Protein AF-A0A2E3DMV4-F1 (afdb_monomer_lite)

Foldseek 3Di:
DDDDPPPDDDPDDDDPDPDDDDPPDDDLDPDDDDDDPPPDDSDPPPDCVQFDDVVQHDTDPVSHPPRPFDAFDQDDPPDAAPFLCVLQSPFPDDPVCLVVQWDFFPCPPPPQVFLADPDPPVCPPDDDPDPVPQASDRTRRGHRCNYWDPPTPNNVLVRLVDDGDAPDPPQKDAADLVVVVPDDDPDSQDPPRRIDGPNDHPQAAQLQPDPDQVVVCVLLVPFDFARPQQSQVLQQLDQDRPDDCPDDDPLQHDSGLAAQDRAPCQCVDPDPSSRDIRSSNHQQHDRSVGSDTRGAGCPVDSNQHCRSYVCSRCVSVRSNSSHYDNDAQKDKDKDKDWDWDWDAADQDPVRNVRIDTHGTPCPVVVPGDIKMKIWIFHPVPDADDDVPDGDPRVVRTPDIDTDD

Structure (mmCIF, N/CA/C/O backbone):
data_AF-A0A2E3DMV4-F1
#
_entry.id   AF-A0A2E3DMV4-F1
#
loop_
_atom_site.group_PDB
_atom_site.id
_atom_site.type_symbol
_atom_site.label_atom_id
_atom_site.label_alt_id
_atom_site.label_comp_id
_atom_site.label_asym_id
_atom_site.label_entity_id
_atom_site.label_seq_id
_atom_site.pdbx_PDB_ins_code
_atom_site.Cartn_x
_atom_site.Cartn_y
_atom_site.Cartn_z
_atom_site.occupancy
_atom_site.B_iso_or_equiv
_atom_site.auth_seq_id
_atom_site.auth_comp_id
_atom_site.auth_asym_id
_atom_site.auth_atom_id
_atom_site.pdbx_PDB_model_num
ATOM 1 N N . GLY A 1 1 ? -29.858 -6.382 -39.417 1.00 34.19 1 GLY A N 1
ATOM 2 C CA . GLY A 1 1 ? -29.932 -5.339 -40.449 1.00 34.19 1 GLY A CA 1
ATOM 3 C C . GLY A 1 1 ? -28.599 -4.639 -40.463 1.00 34.19 1 GLY A C 1
ATOM 4 O O . GLY A 1 1 ? -28.095 -4.362 -39.386 1.00 34.19 1 GLY A O 1
ATOM 5 N N . ASP A 1 2 ? -27.919 -4.447 -41.580 1.00 28.20 2 ASP A N 1
ATOM 6 C CA . ASP A 1 2 ? -28.331 -4.548 -42.983 1.00 28.20 2 ASP A CA 1
ATOM 7 C C . ASP A 1 2 ? -27.118 -5.041 -43.787 1.00 28.20 2 ASP A C 1
ATOM 9 O O . ASP A 1 2 ? -25.994 -4.615 -43.549 1.00 28.20 2 ASP A O 1
ATOM 13 N N . ALA A 1 3 ? -27.278 -6.158 -44.493 1.00 31.12 3 ALA A N 1
ATOM 14 C CA . ALA A 1 3 ? -27.494 -6.223 -45.939 1.00 31.12 3 ALA A CA 1
ATOM 15 C C . ALA A 1 3 ? -26.168 -6.218 -46.716 1.00 31.12 3 ALA A C 1
ATOM 17 O O . ALA A 1 3 ? -25.632 -5.176 -47.087 1.00 31.12 3 ALA A O 1
ATOM 18 N N . ASP A 1 4 ? -25.693 -7.434 -47.004 1.00 41.62 4 ASP A N 1
ATOM 19 C CA . ASP A 1 4 ? -24.880 -7.725 -48.182 1.00 41.62 4 ASP A CA 1
ATOM 20 C C . ASP A 1 4 ? -25.643 -7.242 -49.421 1.00 41.62 4 ASP A C 1
ATOM 22 O O . ASP A 1 4 ? -26.472 -7.948 -49.997 1.00 41.62 4 ASP A O 1
ATOM 26 N N . VAL A 1 5 ? -25.383 -6.002 -49.828 1.00 32.44 5 VAL A N 1
ATOM 27 C CA . VAL A 1 5 ? -25.765 -5.533 -51.154 1.00 32.44 5 VAL A CA 1
ATOM 28 C C . VAL A 1 5 ? -24.620 -5.900 -52.084 1.00 32.44 5 VAL A C 1
ATOM 30 O O . VAL A 1 5 ? -23.635 -5.174 -52.228 1.00 32.44 5 VAL A O 1
ATOM 33 N N . ALA A 1 6 ? -24.766 -7.054 -52.730 1.00 40.59 6 ALA A N 1
ATOM 34 C CA . ALA A 1 6 ? -24.030 -7.389 -53.936 1.00 40.59 6 ALA A CA 1
ATOM 35 C C . ALA A 1 6 ? -24.421 -6.396 -55.047 1.00 40.59 6 ALA A C 1
ATOM 37 O O . ALA A 1 6 ? -25.278 -6.666 -55.885 1.00 40.59 6 ALA A O 1
ATOM 38 N N . ALA A 1 7 ? -23.804 -5.213 -55.044 1.00 33.44 7 ALA A N 1
ATOM 39 C CA . ALA A 1 7 ? -23.835 -4.318 -56.188 1.00 33.44 7 ALA A CA 1
ATOM 40 C C . ALA A 1 7 ? -22.906 -4.896 -57.261 1.00 33.44 7 ALA A C 1
ATOM 42 O O . ALA A 1 7 ? -21.675 -4.852 -57.152 1.00 33.44 7 ALA A O 1
ATOM 43 N N . ALA A 1 8 ? -23.557 -5.491 -58.261 1.00 33.12 8 ALA A N 1
ATOM 44 C CA . ALA A 1 8 ? -22.996 -5.965 -59.510 1.00 33.12 8 ALA A CA 1
ATOM 45 C C . ALA A 1 8 ? -21.959 -4.991 -60.083 1.00 33.12 8 ALA A C 1
ATOM 47 O O . ALA A 1 8 ? -22.110 -3.768 -60.037 1.00 33.12 8 ALA A O 1
ATOM 48 N N . GLY A 1 9 ? -20.890 -5.569 -60.626 1.00 42.00 9 GLY A N 1
ATOM 49 C CA . GLY A 1 9 ? -19.813 -4.831 -61.251 1.00 42.00 9 GLY A CA 1
ATOM 50 C C . GLY A 1 9 ? -20.297 -3.982 -62.423 1.00 42.00 9 GLY A C 1
ATOM 51 O O . GLY A 1 9 ? -20.930 -4.472 -63.353 1.00 42.00 9 GLY A O 1
ATOM 52 N N . MET A 1 10 ? -19.870 -2.726 -62.420 1.00 31.77 10 MET A N 1
ATOM 53 C CA . MET A 1 10 ? -19.318 -2.135 -63.628 1.00 31.77 10 MET A CA 1
ATOM 54 C C . MET A 1 10 ? -17.807 -2.044 -63.428 1.00 31.77 10 MET A C 1
ATOM 56 O O . MET A 1 10 ? -17.332 -1.420 -62.477 1.00 31.77 10 MET A O 1
ATOM 60 N N . MET A 1 11 ? -17.058 -2.735 -64.290 1.00 36.84 11 MET A N 1
ATOM 61 C CA . MET A 1 11 ? -15.605 -2.615 -64.377 1.00 36.84 11 MET A CA 1
ATOM 62 C C . MET A 1 11 ? -15.237 -1.135 -64.536 1.00 36.84 11 MET A C 1
ATOM 64 O O . MET A 1 11 ? -15.671 -0.496 -65.491 1.00 36.84 11 MET A O 1
ATOM 68 N N . GLY A 1 12 ? -14.443 -0.601 -63.604 1.00 41.97 12 GLY A N 1
ATOM 69 C CA . GLY A 1 12 ? -13.756 0.684 -63.780 1.00 41.97 12 GLY A CA 1
ATOM 70 C C . GLY A 1 12 ? -14.087 1.811 -62.798 1.00 41.97 12 GLY A C 1
ATOM 71 O O . GLY A 1 12 ? -13.491 2.875 -62.919 1.00 41.97 12 GLY A O 1
ATOM 72 N N . GLN A 1 13 ? -14.974 1.633 -61.814 1.00 36.81 13 GLN A N 1
ATOM 73 C CA . GLN A 1 13 ? -15.199 2.665 -60.785 1.00 36.81 13 GLN A CA 1
ATOM 74 C C . GLN A 1 13 ? -14.358 2.377 -59.522 1.00 36.81 13 GLN A C 1
ATOM 76 O O . GLN A 1 13 ? -14.577 1.343 -58.881 1.00 36.81 13 GLN A O 1
ATOM 81 N N . PRO A 1 14 ? -13.413 3.257 -59.125 1.00 39.94 14 PRO A N 1
ATOM 82 C CA . PRO A 1 14 ? -12.642 3.070 -57.900 1.00 39.94 14 PRO A CA 1
ATOM 83 C C . PRO A 1 14 ? -13.554 3.237 -56.680 1.00 39.94 14 PRO A C 1
ATOM 85 O O . PRO A 1 14 ? -14.155 4.290 -56.454 1.00 39.94 14 PRO A O 1
ATOM 88 N N . ARG A 1 15 ? -13.668 2.177 -55.874 1.00 43.91 15 ARG A N 1
ATOM 89 C CA . ARG A 1 15 ? -14.410 2.204 -54.609 1.00 43.91 15 ARG A CA 1
ATOM 90 C C . ARG A 1 15 ? -13.693 3.140 -53.631 1.00 43.91 15 ARG A C 1
ATOM 92 O O . ARG A 1 15 ? -12.579 2.858 -53.207 1.00 43.91 15 ARG A O 1
ATOM 99 N N . ARG A 1 16 ? -14.342 4.241 -53.237 1.00 40.78 16 ARG A N 1
ATOM 100 C CA . ARG A 1 16 ? -13.859 5.174 -52.201 1.00 40.78 16 ARG A CA 1
ATOM 101 C C . ARG A 1 16 ? -14.124 4.629 -50.799 1.00 40.78 16 ARG A C 1
ATOM 103 O O . ARG A 1 16 ? -14.896 5.210 -50.043 1.00 40.78 16 ARG A O 1
ATOM 110 N N . ASN A 1 17 ? -13.516 3.497 -50.461 1.00 45.72 17 ASN A N 1
ATOM 111 C CA . ASN A 1 17 ? -13.558 2.992 -49.096 1.00 45.72 17 ASN A CA 1
ATOM 112 C C . ASN A 1 17 ? -12.196 3.237 -48.437 1.00 45.72 17 ASN A C 1
ATOM 114 O O . ASN A 1 17 ? -11.230 2.549 -48.739 1.00 45.72 17 ASN A O 1
ATOM 118 N N . LEU A 1 18 ? -12.123 4.238 -47.554 1.00 44.00 18 LEU A N 1
ATOM 119 C CA . LEU A 1 18 ? -10.895 4.660 -46.854 1.00 44.00 18 LEU A CA 1
ATOM 120 C C . LEU A 1 18 ? -10.382 3.632 -45.823 1.00 44.00 18 LEU A C 1
ATOM 122 O O . LEU A 1 18 ? -9.364 3.869 -45.182 1.00 44.00 18 LEU A O 1
ATOM 126 N N . TRP A 1 19 ? -11.080 2.504 -45.660 1.00 38.66 19 TRP A N 1
ATOM 127 C CA . TRP A 1 19 ? -10.848 1.519 -44.599 1.00 38.66 19 TRP A CA 1
ATOM 128 C C . TRP A 1 19 ? -10.728 0.079 -45.112 1.00 38.66 19 TRP A C 1
ATOM 130 O O . TRP A 1 19 ? -11.117 -0.860 -44.419 1.00 38.66 19 TRP A O 1
ATOM 140 N N . GLN A 1 20 ? -10.207 -0.131 -46.324 1.00 43.62 20 GLN A N 1
ATOM 141 C CA . GLN A 1 20 ? -9.773 -1.472 -46.720 1.00 43.62 20 GLN A CA 1
ATOM 142 C C . GLN A 1 20 ? -8.332 -1.714 -46.262 1.00 43.62 20 GLN A C 1
ATOM 144 O O . GLN A 1 20 ? -7.422 -0.976 -46.620 1.00 43.62 20 GLN A O 1
ATOM 149 N N . SER A 1 21 ? -8.142 -2.772 -45.471 1.00 42.78 21 SER A N 1
ATOM 150 C CA . SER A 1 21 ? -6.834 -3.400 -45.284 1.00 42.78 21 SER A CA 1
ATOM 151 C C . SER A 1 21 ? -6.368 -3.906 -46.643 1.00 42.78 21 SER A C 1
ATOM 153 O O . SER A 1 21 ? -7.022 -4.778 -47.218 1.00 42.78 21 SER A O 1
ATOM 155 N N . GLU A 1 22 ? -5.261 -3.378 -47.157 1.00 49.75 22 GLU A N 1
ATOM 156 C CA . GLU A 1 22 ? -4.651 -3.925 -48.367 1.00 49.75 22 GLU A CA 1
ATOM 157 C C . GLU A 1 22 ? -4.266 -5.403 -48.155 1.00 49.75 22 GLU A C 1
ATOM 159 O O . GLU A 1 22 ? -3.956 -5.812 -47.027 1.00 49.75 22 GLU A O 1
ATOM 164 N N . PRO A 1 23 ? -4.332 -6.238 -49.208 1.00 43.44 23 PRO A N 1
ATOM 165 C CA . PRO A 1 23 ? -3.899 -7.622 -49.120 1.00 43.44 23 PRO A CA 1
ATOM 166 C C . PRO A 1 23 ? -2.400 -7.691 -48.818 1.00 43.44 23 PRO A C 1
ATOM 168 O O . PRO A 1 23 ? -1.600 -6.937 -49.361 1.00 43.44 23 PRO A O 1
ATOM 171 N N . VAL A 1 24 ? -2.039 -8.639 -47.952 1.00 43.81 24 VAL A N 1
ATOM 172 C CA . VAL A 1 24 ? -0.715 -8.760 -47.319 1.00 43.81 24 VAL A CA 1
ATOM 173 C C . VAL A 1 24 ? 0.444 -8.857 -48.318 1.00 43.81 24 VAL A C 1
ATOM 175 O O . VAL A 1 24 ? 1.546 -8.463 -47.963 1.00 43.81 24 VAL A O 1
ATOM 178 N N . ASN A 1 25 ? 0.214 -9.320 -49.551 1.00 41.59 25 ASN A N 1
ATOM 179 C CA . ASN A 1 25 ? 1.241 -9.404 -50.587 1.00 41.59 25 ASN A CA 1
ATOM 180 C C . ASN A 1 25 ? 0.632 -9.124 -51.967 1.00 41.59 25 ASN A C 1
ATOM 182 O O . ASN A 1 25 ? -0.069 -9.970 -52.523 1.00 41.59 25 ASN A O 1
ATOM 186 N N . ALA A 1 26 ? 0.926 -7.958 -52.531 1.00 45.16 26 ALA A N 1
ATOM 187 C CA . ALA A 1 26 ? 0.915 -7.767 -53.973 1.00 45.16 26 ALA A CA 1
ATOM 188 C C . ALA A 1 26 ? 2.372 -7.566 -54.398 1.00 45.16 26 ALA A C 1
ATOM 190 O O . ALA A 1 26 ? 2.998 -6.580 -54.009 1.00 45.16 26 ALA A O 1
ATOM 191 N N . ASP A 1 27 ? 2.920 -8.522 -55.147 1.00 42.38 27 ASP A N 1
ATOM 192 C CA . ASP A 1 27 ? 4.257 -8.407 -55.725 1.00 42.38 27 ASP A CA 1
ATOM 193 C C . ASP A 1 27 ? 4.234 -7.304 -56.788 1.00 42.38 27 ASP A C 1
ATOM 195 O O . ASP A 1 27 ? 3.810 -7.518 -57.924 1.00 42.38 27 ASP A O 1
ATOM 199 N N . VAL A 1 28 ? 4.652 -6.096 -56.408 1.00 49.78 28 VAL A N 1
ATOM 200 C CA . VAL A 1 28 ? 4.895 -5.006 -57.355 1.00 49.78 28 VAL A CA 1
ATOM 201 C C . VAL A 1 28 ? 6.345 -5.135 -57.831 1.00 49.78 28 VAL A C 1
ATOM 203 O O . VAL A 1 28 ? 7.251 -5.036 -57.001 1.00 49.78 28 VAL A O 1
ATOM 206 N N . PRO A 1 29 ? 6.598 -5.377 -59.131 1.00 43.91 29 PRO A N 1
ATOM 207 C CA . PRO A 1 29 ? 7.956 -5.466 -59.653 1.00 43.91 29 PRO A CA 1
ATOM 208 C C . PRO A 1 29 ? 8.696 -4.137 -59.475 1.00 43.91 29 PRO A C 1
ATOM 210 O O . PRO A 1 29 ? 8.163 -3.078 -59.814 1.00 43.91 29 PRO A O 1
ATOM 213 N N . ASP A 1 30 ? 9.935 -4.191 -58.983 1.00 44.78 30 ASP A N 1
ATOM 214 C CA . ASP A 1 30 ? 10.791 -3.010 -58.880 1.00 44.78 30 ASP A CA 1
ATOM 215 C C . ASP A 1 30 ? 11.141 -2.481 -60.284 1.00 44.78 30 ASP A C 1
ATOM 217 O O . ASP A 1 30 ? 11.844 -3.128 -61.059 1.00 44.78 30 ASP A O 1
ATOM 221 N N . GLY A 1 31 ? 10.678 -1.262 -60.574 1.00 51.59 31 GLY A N 1
ATOM 222 C CA . GLY A 1 31 ? 11.275 -0.363 -61.561 1.00 51.59 31 GLY A CA 1
ATOM 223 C C . GLY A 1 31 ? 10.894 -0.570 -63.029 1.00 51.59 31 GLY A C 1
ATOM 224 O O . GLY A 1 31 ? 11.696 -1.079 -63.802 1.00 51.59 31 GLY A O 1
ATOM 225 N N . VAL A 1 32 ? 9.759 -0.004 -63.458 1.00 44.00 32 VAL A N 1
ATOM 226 C CA . VAL A 1 32 ? 9.581 0.551 -64.819 1.00 44.00 32 VAL A CA 1
ATOM 227 C C . VAL A 1 32 ? 8.670 1.790 -64.726 1.00 44.00 32 VAL A C 1
ATOM 229 O O . VAL A 1 32 ? 7.632 1.713 -64.068 1.00 44.00 32 VAL A O 1
ATOM 232 N N . PRO A 1 33 ? 9.011 2.940 -65.348 1.00 47.72 33 PRO A N 1
ATOM 233 C CA . PRO A 1 33 ? 8.199 4.153 -65.259 1.00 47.72 33 PRO A CA 1
ATOM 234 C C . PRO A 1 33 ? 6.905 4.010 -66.076 1.00 47.72 33 PRO A C 1
ATOM 236 O O . PRO A 1 33 ? 6.910 4.132 -67.300 1.00 47.72 33 PRO A O 1
ATOM 239 N N . GLY A 1 34 ? 5.788 3.759 -65.392 1.00 46.44 34 GLY A N 1
AT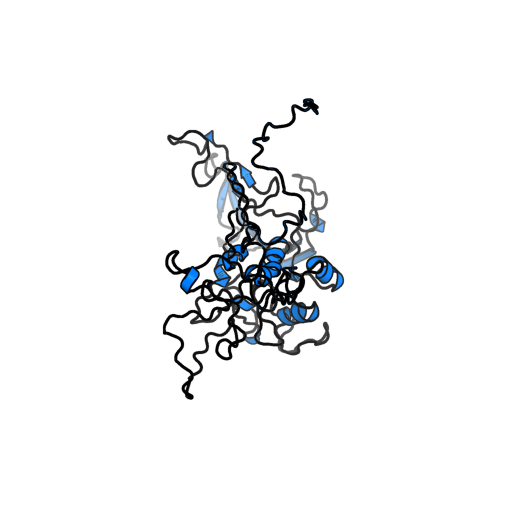OM 240 C CA . GLY A 1 34 ? 4.444 3.748 -65.974 1.00 46.44 34 GLY A CA 1
ATOM 241 C C . GLY A 1 34 ? 3.699 5.047 -65.678 1.00 46.44 34 GLY A C 1
ATOM 242 O O . GLY A 1 34 ? 3.227 5.244 -64.563 1.00 46.44 34 GLY A O 1
ATOM 243 N N . ASN A 1 35 ? 3.626 5.939 -66.666 1.00 59.66 35 ASN A N 1
ATOM 244 C CA . ASN A 1 35 ? 2.755 7.120 -66.685 1.00 59.66 35 ASN A CA 1
ATOM 245 C C . ASN A 1 35 ? 1.351 6.761 -66.189 1.00 59.66 35 ASN A C 1
ATOM 247 O O . ASN A 1 35 ? 0.755 5.933 -66.856 1.00 59.66 35 ASN A O 1
ATOM 251 N N . ASP A 1 36 ? 0.830 7.375 -65.116 1.00 49.25 36 ASP A N 1
ATOM 252 C CA . ASP A 1 36 ? -0.617 7.366 -64.873 1.00 49.25 36 ASP A CA 1
ATOM 253 C C . ASP A 1 36 ? -1.115 8.463 -63.920 1.00 49.25 36 ASP A C 1
ATOM 255 O O . ASP A 1 36 ? -0.695 8.598 -62.768 1.00 49.25 36 ASP A O 1
ATOM 259 N N . ASN A 1 37 ? -2.128 9.178 -64.409 1.00 50.59 37 ASN A N 1
ATOM 260 C CA . ASN A 1 37 ? -2.968 10.188 -63.758 1.00 50.59 37 ASN A CA 1
ATOM 261 C C . ASN A 1 37 ? -3.814 9.652 -62.573 1.00 50.59 37 ASN A C 1
ATOM 263 O O . ASN A 1 37 ? -4.860 10.214 -62.258 1.00 50.59 37 ASN A O 1
ATOM 267 N N . ASN A 1 38 ? -3.390 8.571 -61.911 1.00 52.75 38 ASN A N 1
ATOM 268 C CA . ASN A 1 38 ? -4.207 7.820 -60.951 1.00 52.75 38 ASN A CA 1
ATOM 269 C C . ASN A 1 38 ? -3.762 7.945 -59.484 1.00 52.75 38 ASN A C 1
ATOM 271 O O . ASN A 1 38 ? -4.332 7.273 -58.631 1.00 52.75 38 ASN A O 1
ATOM 275 N N . HIS A 1 39 ? -2.795 8.812 -59.153 1.00 55.06 39 HIS A N 1
ATOM 276 C CA . HIS A 1 39 ? -2.313 9.018 -57.771 1.00 55.06 39 HIS A CA 1
ATOM 277 C C . HIS A 1 39 ? -1.856 7.730 -57.048 1.00 55.06 39 HIS A C 1
ATOM 279 O O . HIS A 1 39 ? -1.874 7.665 -55.820 1.00 55.06 39 HIS A O 1
ATOM 285 N N . ILE A 1 40 ? -1.436 6.704 -57.791 1.00 52.78 40 ILE A N 1
ATOM 286 C CA . ILE A 1 40 ? -0.880 5.472 -57.224 1.00 52.78 40 ILE A CA 1
ATOM 287 C C . ILE A 1 40 ? 0.637 5.643 -57.152 1.00 52.78 40 ILE A C 1
ATOM 289 O O . ILE A 1 40 ? 1.284 5.947 -58.155 1.00 52.78 40 ILE A O 1
ATOM 293 N N . PHE A 1 41 ? 1.210 5.484 -55.958 1.00 48.06 41 PHE A N 1
ATOM 294 C CA . PHE A 1 41 ? 2.657 5.571 -55.779 1.00 48.06 41 PHE A CA 1
ATOM 295 C C . PHE A 1 41 ? 3.339 4.390 -56.484 1.00 48.06 41 PHE A C 1
ATOM 297 O O . PHE A 1 41 ? 3.031 3.234 -56.217 1.00 48.06 41 PHE A O 1
ATOM 304 N N . GLN A 1 42 ? 4.291 4.688 -57.371 1.00 47.09 42 GLN A N 1
ATOM 305 C CA . GLN A 1 42 ? 5.051 3.704 -58.162 1.00 47.09 42 GLN A CA 1
ATOM 306 C C . GLN A 1 42 ? 6.106 2.921 -57.355 1.00 47.09 42 GLN A C 1
ATOM 308 O O . GLN A 1 42 ? 6.922 2.203 -57.925 1.00 47.09 42 GLN A O 1
ATOM 313 N N . TYR A 1 43 ? 6.133 3.081 -56.034 1.00 48.59 43 TYR A N 1
ATOM 314 C CA . TYR A 1 43 ? 7.028 2.372 -55.130 1.00 48.59 43 TYR A CA 1
ATOM 315 C C . TYR A 1 43 ? 6.251 1.949 -53.887 1.00 48.59 43 TYR A C 1
ATOM 317 O O . TYR A 1 43 ? 5.337 2.649 -53.445 1.00 48.59 43 TYR A O 1
ATOM 325 N N . SER A 1 44 ? 6.633 0.815 -53.296 1.00 51.47 44 SER A N 1
ATOM 326 C CA . SER A 1 44 ? 6.065 0.394 -52.016 1.00 51.47 44 SER A CA 1
ATOM 327 C C . SER A 1 44 ? 6.395 1.441 -50.950 1.00 51.47 44 SER A C 1
ATOM 329 O O . SER A 1 44 ? 7.565 1.692 -50.639 1.00 51.47 44 SER A O 1
ATOM 331 N N . LEU A 1 45 ? 5.360 2.075 -50.394 1.00 48.78 45 LEU A N 1
ATOM 332 C CA . LEU A 1 45 ? 5.499 2.983 -49.263 1.00 48.78 45 LEU A CA 1
ATOM 333 C C . LEU A 1 45 ? 5.930 2.177 -48.035 1.00 48.78 45 LEU A C 1
ATOM 335 O O . LEU A 1 45 ? 5.120 1.594 -47.318 1.00 48.78 45 LEU A O 1
ATOM 339 N N . ARG A 1 46 ? 7.238 2.157 -47.775 1.00 45.53 46 ARG A N 1
ATOM 340 C CA . ARG A 1 46 ? 7.797 1.568 -46.558 1.00 45.53 46 ARG A CA 1
ATOM 341 C C . ARG A 1 46 ? 7.552 2.524 -45.395 1.00 45.53 46 ARG A C 1
ATOM 343 O O . ARG A 1 46 ? 8.286 3.487 -45.193 1.00 45.53 46 ARG A O 1
ATOM 350 N N . THR A 1 47 ? 6.488 2.276 -44.645 1.00 48.91 47 THR A N 1
ATOM 351 C CA . THR A 1 47 ? 6.173 3.016 -43.418 1.00 48.91 47 THR A CA 1
ATOM 352 C C . THR A 1 47 ? 7.050 2.520 -42.266 1.00 48.91 47 THR A C 1
ATOM 354 O O . THR A 1 47 ? 7.189 1.320 -42.037 1.00 48.91 47 THR A O 1
ATOM 357 N N . THR A 1 48 ? 7.638 3.441 -41.503 1.00 48.62 48 THR A N 1
ATOM 358 C CA . THR A 1 48 ? 8.500 3.122 -40.350 1.00 48.62 48 THR A CA 1
ATOM 359 C C . THR A 1 48 ? 7.750 2.462 -39.191 1.00 48.62 48 THR A C 1
ATOM 361 O O . THR A 1 48 ? 8.390 1.928 -38.290 1.00 48.62 48 THR A O 1
ATOM 364 N N . LEU A 1 49 ? 6.412 2.430 -39.222 1.00 50.00 49 LEU A N 1
ATOM 365 C CA . LEU A 1 49 ? 5.592 1.733 -38.221 1.00 50.00 49 LEU A CA 1
ATOM 366 C C . LEU A 1 49 ? 5.762 0.206 -38.270 1.00 50.00 49 LEU A C 1
ATOM 368 O O . LEU A 1 49 ? 5.346 -0.476 -37.338 1.00 50.00 49 LEU A O 1
ATOM 372 N N . GLY A 1 50 ? 6.396 -0.321 -39.324 1.00 46.03 50 GLY A N 1
ATOM 373 C CA . GLY A 1 50 ? 6.704 -1.741 -39.485 1.00 46.03 50 GLY A CA 1
ATOM 374 C C . GLY A 1 50 ? 8.159 -2.040 -39.844 1.00 46.03 50 GLY A C 1
ATOM 375 O O . GLY A 1 50 ? 8.437 -3.161 -40.235 1.00 46.03 50 GLY A O 1
ATOM 376 N N . TYR A 1 51 ? 9.095 -1.088 -39.746 1.00 49.69 51 TYR A N 1
ATOM 377 C CA . TYR A 1 51 ? 10.512 -1.332 -40.049 1.00 49.69 51 TYR A CA 1
ATOM 378 C C . TYR A 1 51 ? 11.419 -0.630 -39.041 1.00 49.69 51 TYR A C 1
ATOM 380 O O . TYR A 1 51 ? 11.266 0.559 -38.762 1.00 49.69 51 TYR A O 1
ATOM 388 N N . LEU A 1 52 ? 12.421 -1.350 -38.532 1.00 51.50 52 LEU A N 1
ATOM 389 C CA . LEU A 1 52 ? 13.502 -0.728 -37.775 1.00 51.50 52 LEU A CA 1
ATOM 390 C C . LEU A 1 52 ? 14.363 0.092 -38.734 1.00 51.50 52 LEU A C 1
ATOM 392 O O . LEU A 1 52 ? 14.970 -0.440 -39.661 1.00 51.50 52 LEU A O 1
ATOM 396 N N . ASN A 1 53 ? 14.438 1.397 -38.490 1.00 52.38 53 ASN A N 1
ATOM 397 C CA . ASN A 1 53 ? 15.508 2.222 -39.038 1.00 52.38 53 ASN A CA 1
ATOM 398 C C . ASN A 1 53 ? 16.861 1.642 -38.554 1.00 52.38 53 ASN A C 1
ATOM 400 O O . ASN A 1 53 ? 16.964 1.218 -37.405 1.00 52.38 53 ASN A O 1
ATOM 404 N N . ARG A 1 54 ? 17.897 1.666 -39.407 1.00 50.47 54 ARG A N 1
ATOM 405 C CA . ARG A 1 54 ? 19.295 1.293 -39.099 1.00 50.47 54 ARG A CA 1
ATOM 406 C C . ARG A 1 54 ? 19.821 1.859 -37.765 1.00 50.47 54 ARG A C 1
ATOM 408 O O . ARG A 1 54 ? 20.671 1.242 -37.137 1.00 50.47 54 ARG A O 1
ATOM 415 N N . THR A 1 55 ? 19.315 3.010 -37.322 1.00 52.12 55 THR A N 1
ATOM 416 C CA . THR A 1 55 ? 19.595 3.640 -36.020 1.00 52.12 55 THR A CA 1
ATOM 417 C C . THR A 1 55 ? 19.033 2.855 -34.825 1.00 52.12 55 THR A C 1
ATOM 419 O O . THR A 1 55 ? 19.609 2.910 -33.745 1.00 52.12 55 THR A O 1
ATOM 422 N N . TYR A 1 56 ? 17.927 2.127 -34.996 1.00 50.28 56 TYR A N 1
ATOM 423 C CA . TYR A 1 56 ? 17.229 1.371 -33.946 1.00 50.28 56 TYR A CA 1
ATOM 424 C C . TYR A 1 56 ? 17.478 -0.147 -34.003 1.00 50.28 56 TYR A C 1
ATOM 426 O O . TYR A 1 56 ? 17.029 -0.869 -33.115 1.00 50.28 56 TYR A O 1
ATOM 434 N N . GLY A 1 57 ? 18.190 -0.638 -35.020 1.00 57.16 57 GLY A N 1
ATOM 435 C CA . GLY A 1 57 ? 18.591 -2.037 -35.153 1.00 57.16 57 GLY A CA 1
ATOM 436 C C . GLY A 1 57 ? 18.989 -2.389 -36.584 1.00 57.16 57 GLY A C 1
ATOM 437 O O . GLY A 1 57 ? 18.703 -1.645 -37.522 1.00 57.16 57 GLY A O 1
ATOM 438 N N . LEU A 1 58 ? 19.650 -3.534 -36.763 1.00 56.25 58 LEU A N 1
ATOM 439 C CA . LEU A 1 58 ? 19.879 -4.078 -38.099 1.00 56.25 58 LEU A CA 1
ATOM 440 C C . LEU A 1 58 ? 18.558 -4.675 -38.615 1.00 56.25 58 LEU A C 1
ATOM 442 O O . LEU A 1 58 ? 17.995 -5.546 -37.949 1.00 56.25 58 LEU A O 1
ATOM 446 N N . PRO A 1 59 ? 18.037 -4.234 -39.773 1.00 54.59 59 PRO A N 1
ATOM 447 C CA . PRO A 1 59 ? 16.888 -4.891 -40.383 1.00 54.59 59 PRO A CA 1
ATOM 448 C C . PRO A 1 59 ? 17.255 -6.343 -40.721 1.00 54.59 59 PRO A C 1
ATOM 450 O O . PRO A 1 59 ? 18.312 -6.603 -41.298 1.00 54.59 59 PRO A O 1
ATOM 453 N N . ARG A 1 60 ? 16.403 -7.306 -40.346 1.00 55.50 60 ARG A N 1
ATOM 454 C CA . ARG A 1 60 ? 16.609 -8.719 -40.698 1.00 55.50 60 ARG A CA 1
ATOM 455 C C . ARG A 1 60 ? 16.421 -8.913 -42.206 1.00 55.50 60 ARG A C 1
ATOM 457 O O . ARG A 1 60 ? 15.514 -8.332 -42.798 1.00 55.50 60 ARG A O 1
ATOM 464 N N . ASN A 1 61 ? 17.233 -9.789 -42.805 1.00 53.12 61 ASN A N 1
ATOM 465 C CA . ASN A 1 61 ? 17.234 -10.069 -44.251 1.00 53.12 61 ASN A CA 1
ATOM 466 C C . ASN A 1 61 ? 15.873 -10.527 -44.816 1.00 53.12 61 ASN A C 1
ATOM 468 O O . ASN A 1 61 ? 15.640 -10.377 -46.009 1.00 53.12 61 ASN A O 1
ATOM 472 N N . ASN A 1 62 ? 14.965 -11.042 -43.979 1.00 56.34 62 ASN A N 1
ATOM 473 C CA . ASN A 1 62 ? 13.669 -11.583 -44.409 1.00 56.34 62 ASN A CA 1
ATOM 474 C C . ASN A 1 62 ? 12.524 -10.554 -44.405 1.00 56.34 62 ASN A C 1
ATOM 476 O O . ASN A 1 62 ? 11.365 -10.945 -44.507 1.00 56.34 62 ASN A O 1
ATOM 480 N N . GLY A 1 63 ? 12.803 -9.260 -44.213 1.00 51.16 63 GLY A N 1
ATOM 481 C CA . GLY A 1 63 ? 11.766 -8.217 -44.205 1.00 51.16 63 GLY A CA 1
ATOM 482 C C . GLY A 1 63 ? 10.776 -8.296 -43.033 1.00 51.16 63 GLY A C 1
ATOM 483 O O . GLY A 1 63 ? 9.903 -7.443 -42.923 1.00 51.16 63 GLY A O 1
ATOM 484 N N . THR A 1 64 ? 10.918 -9.274 -42.131 1.00 54.16 64 THR A N 1
ATOM 485 C CA . THR A 1 64 ? 10.093 -9.426 -40.931 1.00 54.16 64 THR A CA 1
ATOM 486 C C . THR A 1 64 ? 10.589 -8.508 -39.808 1.00 54.16 64 THR A C 1
ATOM 488 O O . THR A 1 64 ? 11.724 -8.653 -39.338 1.00 54.16 64 THR A O 1
ATOM 491 N N . PRO A 1 65 ? 9.755 -7.569 -39.329 1.00 51.12 65 PRO A N 1
ATOM 492 C CA . PRO A 1 65 ? 10.121 -6.652 -38.263 1.00 51.12 65 PRO A CA 1
ATOM 493 C C . PRO A 1 65 ? 9.880 -7.305 -36.910 1.00 51.12 65 PRO A C 1
ATOM 495 O O . PRO A 1 65 ? 8.927 -6.993 -36.204 1.00 51.12 65 PRO A O 1
ATOM 498 N N . THR A 1 66 ? 10.744 -8.230 -36.520 1.00 54.22 66 THR A N 1
ATOM 499 C CA . THR A 1 66 ? 10.820 -8.622 -35.111 1.00 54.22 66 THR A CA 1
ATOM 500 C C . THR A 1 66 ? 12.002 -7.882 -34.507 1.00 54.22 66 THR A C 1
ATOM 502 O O . THR A 1 66 ? 13.134 -8.349 -34.670 1.00 54.22 66 THR A O 1
ATOM 505 N N . PRO A 1 67 ? 11.798 -6.704 -33.892 1.00 56.72 67 PRO A N 1
ATOM 506 C CA . PRO A 1 67 ? 12.881 -6.049 -33.186 1.00 56.72 67 PRO A CA 1
ATOM 507 C C . PRO A 1 67 ? 13.372 -6.961 -32.063 1.00 56.72 67 PRO A C 1
ATOM 509 O O . PRO A 1 67 ? 12.568 -7.545 -31.342 1.00 56.72 67 PRO A O 1
ATOM 512 N N . ASP A 1 68 ? 14.694 -7.075 -31.908 1.00 58.84 68 ASP A N 1
ATOM 513 C CA . ASP A 1 68 ? 15.296 -7.902 -30.851 1.00 58.84 68 ASP A CA 1
ATOM 514 C C . ASP A 1 68 ? 14.947 -7.380 -29.439 1.00 58.84 68 ASP A C 1
ATOM 516 O O . ASP A 1 68 ? 15.200 -8.050 -28.445 1.00 58.84 68 ASP A O 1
ATOM 520 N N . ASN A 1 69 ? 14.361 -6.183 -29.327 1.00 64.50 69 ASN A N 1
ATOM 521 C CA . ASN A 1 69 ? 13.807 -5.611 -28.102 1.00 64.50 69 ASN A CA 1
ATOM 522 C C . ASN A 1 69 ? 12.526 -4.830 -28.438 1.00 64.50 69 ASN A C 1
ATOM 524 O O . ASN A 1 69 ? 12.480 -4.178 -29.479 1.00 64.50 69 ASN A O 1
ATOM 528 N N . SER A 1 70 ? 11.511 -4.814 -27.563 1.00 68.81 70 SER A N 1
ATOM 529 C CA . SER A 1 70 ? 10.355 -3.917 -27.746 1.00 68.81 70 SER A CA 1
ATOM 530 C C . SER A 1 70 ? 10.798 -2.456 -27.859 1.00 68.81 70 SER A C 1
ATOM 532 O O . SER A 1 70 ? 11.891 -2.105 -27.422 1.00 68.81 70 SER A O 1
ATOM 534 N N . PHE A 1 71 ? 9.970 -1.555 -28.388 1.00 74.31 71 PHE A N 1
ATOM 535 C CA . PHE A 1 71 ? 10.239 -0.121 -28.245 1.00 74.31 71 PHE A CA 1
ATOM 536 C C . PHE A 1 71 ? 10.003 0.328 -26.793 1.00 74.31 71 PHE A C 1
ATOM 538 O O . PHE A 1 71 ? 9.170 -0.263 -26.097 1.00 74.31 71 PHE A O 1
ATOM 545 N N . PRO A 1 72 ? 10.772 1.313 -26.297 1.00 80.19 72 PRO A N 1
ATOM 546 C CA . PRO A 1 72 ? 10.474 1.922 -25.018 1.00 80.19 72 PRO A CA 1
ATOM 547 C C . PRO A 1 72 ? 9.290 2.862 -25.226 1.00 80.19 72 PRO A C 1
ATOM 549 O O . PRO A 1 72 ? 9.185 3.539 -26.250 1.00 80.19 72 PRO A O 1
ATOM 552 N N . SER A 1 73 ? 8.379 2.870 -24.271 1.00 81.00 73 SER A N 1
ATOM 553 C CA . SER A 1 73 ? 7.172 3.676 -24.307 1.00 81.00 73 SER A CA 1
ATOM 554 C C . SER A 1 73 ? 7.074 4.492 -23.030 1.00 81.00 73 SER A C 1
ATOM 556 O O . SER A 1 73 ? 7.492 4.064 -21.951 1.00 81.00 73 SER A O 1
ATOM 558 N N . LEU A 1 74 ? 6.553 5.704 -23.174 1.00 86.19 74 LEU A N 1
ATOM 559 C CA . LEU A 1 74 ? 6.131 6.511 -22.046 1.00 86.19 74 LEU A CA 1
ATOM 560 C C . LEU A 1 74 ? 4.688 6.123 -21.725 1.00 86.19 74 LEU A C 1
ATOM 562 O O . LEU A 1 74 ? 3.805 6.270 -22.572 1.00 86.19 74 LEU A O 1
ATOM 566 N N . GLN A 1 75 ? 4.443 5.637 -20.512 1.00 85.25 75 GLN A N 1
ATOM 567 C CA . GLN A 1 75 ? 3.084 5.341 -20.086 1.00 85.25 75 GLN A CA 1
ATOM 568 C C . GLN A 1 75 ? 2.359 6.625 -19.710 1.00 85.25 75 GLN A C 1
ATOM 570 O O . GLN A 1 75 ? 2.795 7.370 -18.838 1.00 85.25 75 GLN A O 1
ATOM 575 N N . TRP A 1 76 ? 1.209 6.838 -20.340 1.00 85.12 76 TRP A N 1
ATOM 576 C CA . TRP A 1 76 ? 0.284 7.894 -19.970 1.00 85.12 76 TRP A CA 1
ATOM 577 C C . TRP A 1 76 ? -1.095 7.289 -19.733 1.00 85.12 76 TRP A C 1
ATOM 579 O O . TRP A 1 76 ? -1.767 6.847 -20.667 1.00 85.12 76 TRP A O 1
ATOM 589 N N . ASN A 1 77 ? -1.516 7.232 -18.471 1.00 84.44 77 ASN A N 1
ATOM 590 C CA . ASN A 1 77 ? -2.816 6.677 -18.112 1.00 84.44 77 ASN A CA 1
ATOM 591 C C . ASN A 1 77 ? -3.916 7.687 -18.465 1.00 84.44 77 ASN A C 1
ATOM 593 O O . ASN A 1 77 ? -4.246 8.558 -17.669 1.00 84.44 77 ASN A O 1
ATOM 597 N N . ASN A 1 78 ? -4.506 7.565 -19.656 1.00 86.88 78 ASN A N 1
ATOM 598 C CA . ASN A 1 78 ? -5.675 8.356 -20.061 1.00 86.88 78 ASN A CA 1
ATOM 599 C C . ASN A 1 78 ? -6.991 7.711 -19.586 1.00 86.88 78 ASN A C 1
ATOM 601 O O . ASN A 1 78 ? -7.908 7.463 -20.367 1.00 86.88 78 ASN A O 1
ATOM 605 N N . ARG A 1 79 ? -7.043 7.337 -18.307 1.00 89.62 79 ARG A N 1
ATOM 606 C CA . ARG A 1 79 ? -8.215 6.746 -17.653 1.00 89.62 79 ARG A CA 1
ATOM 607 C C . ARG A 1 79 ? -8.182 7.056 -16.156 1.00 89.62 79 ARG A C 1
ATOM 609 O O . ARG A 1 79 ? -7.099 7.338 -15.641 1.00 89.62 79 ARG A O 1
ATOM 616 N N . PRO A 1 80 ? -9.318 6.955 -15.441 1.00 88.12 80 PRO A N 1
ATOM 617 C CA . PRO A 1 80 ? -9.304 6.967 -13.985 1.00 88.12 80 PRO A CA 1
ATOM 618 C C . PRO A 1 80 ? -8.302 5.949 -13.424 1.00 88.12 80 PRO A C 1
ATOM 620 O O . PRO A 1 80 ? -8.128 4.853 -13.980 1.00 88.12 80 PRO A O 1
ATOM 623 N N . PHE A 1 81 ? -7.640 6.329 -12.332 1.00 89.31 81 PHE A N 1
ATOM 624 C CA . PHE A 1 81 ? -6.684 5.460 -11.659 1.00 89.31 81 PHE A CA 1
ATOM 625 C C . PHE A 1 81 ? -7.388 4.226 -11.100 1.00 89.31 81 PHE A C 1
ATOM 627 O O . PHE A 1 81 ? -8.426 4.328 -10.447 1.00 89.31 81 PHE A O 1
ATOM 634 N N . VAL A 1 82 ? -6.807 3.061 -11.364 1.00 88.88 82 VAL A N 1
ATOM 635 C CA . VAL A 1 82 ? -7.323 1.763 -10.912 1.00 88.88 82 VAL A CA 1
ATOM 636 C C . VAL A 1 82 ? -6.690 1.362 -9.581 1.00 88.88 82 VAL A C 1
ATOM 638 O O . VAL A 1 82 ? -7.358 0.734 -8.769 1.00 88.88 82 VAL A O 1
ATOM 641 N N . SER A 1 83 ? -5.441 1.757 -9.323 1.00 91.38 83 SER A N 1
ATOM 642 C CA . SER A 1 83 ? -4.735 1.581 -8.043 1.00 91.38 83 SER A CA 1
ATOM 643 C C . SER A 1 83 ? -4.092 2.899 -7.609 1.00 91.38 83 SER A C 1
ATOM 645 O O . SER A 1 83 ? -3.731 3.725 -8.450 1.00 91.38 83 SER A O 1
ATOM 647 N N . SER A 1 84 ? -3.927 3.091 -6.298 1.00 92.25 84 SER A N 1
ATOM 648 C CA . SER A 1 84 ? -3.253 4.270 -5.741 1.00 92.25 84 SER A CA 1
ATOM 649 C C . SER A 1 84 ? -1.790 4.364 -6.202 1.00 92.25 84 SER A C 1
ATOM 651 O O . SER A 1 84 ? -1.301 5.448 -6.526 1.00 92.25 84 SER A O 1
ATOM 653 N N . LEU A 1 85 ? -1.124 3.215 -6.354 1.00 92.94 85 LEU A N 1
ATOM 654 C CA . LEU A 1 85 ? 0.260 3.094 -6.817 1.00 92.94 85 LEU A CA 1
ATOM 655 C C . LEU A 1 85 ? 0.432 3.382 -8.316 1.00 92.94 85 LEU A C 1
ATOM 657 O O . LEU A 1 85 ? 1.559 3.440 -8.812 1.00 92.94 85 LEU A O 1
ATOM 661 N N . GLU A 1 86 ? -0.648 3.596 -9.077 1.00 92.25 86 GLU A N 1
ATOM 662 C CA . GLU A 1 86 ? -0.523 4.097 -10.452 1.00 92.25 86 GLU A CA 1
ATOM 663 C C . GLU A 1 86 ? 0.077 5.509 -10.502 1.00 92.25 86 GLU A C 1
ATOM 665 O O . GLU A 1 86 ? 0.680 5.871 -11.513 1.00 92.25 86 GLU A O 1
ATOM 670 N N . LEU A 1 87 ? 0.016 6.269 -9.402 1.00 91.69 87 LEU A N 1
ATOM 671 C CA . LEU A 1 87 ? 0.684 7.568 -9.292 1.00 91.69 87 LEU A CA 1
ATOM 672 C C . LEU A 1 87 ? 2.210 7.475 -9.384 1.00 91.69 87 LEU A C 1
ATOM 674 O O . LEU A 1 87 ? 2.848 8.451 -9.764 1.00 91.69 87 LEU A O 1
ATOM 678 N N . MET A 1 88 ? 2.798 6.300 -9.133 1.00 90.25 88 MET A N 1
ATOM 679 C CA . MET A 1 88 ? 4.232 6.079 -9.345 1.00 90.25 88 MET A CA 1
ATOM 680 C C . MET A 1 88 ? 4.652 6.239 -10.814 1.00 90.25 88 MET A C 1
ATOM 682 O O . MET A 1 88 ? 5.832 6.425 -11.092 1.00 90.25 88 MET A O 1
ATOM 686 N N . GLN A 1 89 ? 3.703 6.158 -11.756 1.00 90.19 89 GLN A N 1
ATOM 687 C CA . GLN A 1 89 ? 3.942 6.353 -13.192 1.00 90.19 89 GLN A CA 1
ATOM 688 C C . GLN A 1 89 ? 3.730 7.798 -13.646 1.00 90.19 89 GLN A C 1
ATOM 690 O O . GLN A 1 89 ? 3.932 8.096 -14.821 1.00 90.19 89 GLN A O 1
ATOM 695 N N . VAL A 1 90 ? 3.282 8.691 -12.760 1.00 91.19 90 VAL A N 1
ATOM 696 C CA . VAL A 1 90 ? 3.037 10.086 -13.125 1.00 91.19 90 VAL A CA 1
ATOM 697 C C . VAL A 1 90 ? 4.380 10.810 -13.224 1.00 91.19 90 VAL A C 1
ATOM 699 O O . VAL A 1 90 ? 5.119 10.851 -12.235 1.00 91.19 90 VAL A O 1
ATOM 702 N N . PRO A 1 91 ? 4.716 11.398 -14.386 1.00 89.56 91 PRO A N 1
ATOM 703 C CA . PRO A 1 91 ? 5.970 12.115 -14.519 1.00 89.56 91 PRO A CA 1
ATOM 704 C C . PRO A 1 91 ? 5.992 13.389 -13.675 1.00 89.56 91 PRO A C 1
ATOM 706 O O . PRO A 1 91 ? 5.026 14.152 -13.678 1.00 89.56 91 PRO A O 1
ATOM 709 N N . TYR A 1 92 ? 7.113 13.658 -13.003 1.00 87.44 92 TYR A N 1
ATOM 710 C CA . TYR A 1 92 ? 7.318 14.929 -12.293 1.00 87.44 92 TYR A CA 1
ATOM 711 C C . TYR A 1 92 ? 7.944 16.008 -13.182 1.00 87.44 92 TYR A C 1
ATOM 713 O O . TYR A 1 92 ? 7.883 17.200 -12.866 1.00 87.44 92 TYR A O 1
ATOM 721 N N . SER A 1 93 ? 8.561 15.603 -14.295 1.00 85.12 93 SER A N 1
ATOM 722 C CA . SER A 1 93 ? 9.136 16.522 -15.271 1.00 85.12 93 SER A CA 1
ATOM 723 C C . SER A 1 93 ? 8.069 17.432 -15.874 1.00 85.12 93 SER A C 1
ATOM 725 O O . SER A 1 93 ? 6.950 17.019 -16.178 1.00 85.12 93 SER A O 1
ATOM 727 N N . LYS A 1 94 ? 8.447 18.690 -16.123 1.00 87.38 94 LYS A N 1
ATOM 728 C CA . LYS A 1 94 ? 7.603 19.636 -16.866 1.00 87.38 94 LYS A CA 1
ATOM 729 C C . LYS A 1 94 ? 7.316 19.082 -18.261 1.00 87.38 94 LYS A C 1
ATOM 731 O O . LYS A 1 94 ? 8.200 18.489 -18.876 1.00 87.38 94 LYS A O 1
ATOM 736 N N . SER A 1 95 ? 6.136 19.368 -18.810 1.00 88.19 95 SER A N 1
ATOM 737 C CA . SER A 1 95 ? 5.743 18.928 -20.160 1.00 88.19 95 SER A CA 1
ATOM 738 C C . SER A 1 95 ? 6.772 19.293 -21.240 1.00 88.19 95 SER A C 1
ATOM 740 O O . SER A 1 95 ? 7.037 18.490 -22.128 1.00 88.19 95 SER A O 1
ATOM 742 N N . SER A 1 96 ? 7.425 20.454 -21.122 1.00 92.50 96 SER A N 1
ATOM 743 C CA . SER A 1 96 ? 8.480 20.902 -22.044 1.00 92.50 96 SER A CA 1
ATOM 744 C C . SER A 1 96 ? 9.799 20.127 -21.938 1.00 92.50 96 SER A C 1
ATOM 746 O O . SER A 1 96 ? 10.600 20.167 -22.867 1.00 92.50 96 SER A O 1
ATOM 748 N N . ARG A 1 97 ? 10.045 19.438 -20.818 1.00 87.06 97 ARG A N 1
ATOM 749 C CA . ARG A 1 97 ? 11.263 18.652 -20.562 1.00 87.06 97 ARG A CA 1
ATOM 750 C C . ARG A 1 97 ? 11.025 17.152 -20.488 1.00 87.06 97 ARG A C 1
ATOM 752 O O . ARG A 1 97 ? 11.992 16.409 -20.425 1.00 87.06 97 ARG A O 1
ATOM 759 N N . LEU A 1 98 ? 9.779 16.696 -20.556 1.00 87.31 98 LEU A N 1
ATOM 760 C CA . LEU A 1 98 ? 9.419 15.293 -20.372 1.00 87.31 98 LEU A CA 1
ATOM 761 C C . LEU A 1 98 ? 10.228 14.337 -21.262 1.00 87.31 98 LEU A C 1
ATOM 763 O O . LEU A 1 98 ? 10.752 13.349 -20.767 1.00 87.31 98 LEU A O 1
ATOM 767 N N . LEU A 1 99 ? 10.389 14.654 -22.550 1.00 86.50 99 LEU A N 1
ATOM 768 C CA . LEU A 1 99 ? 11.179 13.828 -23.476 1.00 86.50 99 LEU A CA 1
ATOM 769 C C . LEU A 1 99 ? 12.697 13.983 -23.300 1.00 86.50 99 LEU A C 1
ATOM 771 O O . LEU A 1 99 ? 13.442 13.101 -23.712 1.00 86.50 99 LEU A O 1
ATOM 775 N N . PHE A 1 100 ? 13.154 15.087 -22.705 1.00 85.88 100 PHE A N 1
ATOM 776 C CA . PHE A 1 100 ? 14.567 15.311 -22.389 1.00 85.88 100 PHE A CA 1
ATOM 777 C C . PHE A 1 100 ? 14.981 14.555 -21.119 1.00 85.88 100 PHE A C 1
ATOM 779 O O . PHE A 1 100 ? 16.049 13.952 -21.076 1.00 85.88 100 PHE A O 1
ATOM 786 N N . ASP A 1 101 ? 14.119 14.565 -20.104 1.00 83.94 101 ASP A N 1
ATOM 787 C CA . ASP A 1 101 ? 14.331 13.863 -18.838 1.00 83.94 101 ASP A CA 1
ATOM 788 C C . ASP A 1 101 ? 13.965 12.371 -18.935 1.00 83.94 101 ASP A C 1
ATOM 790 O O . ASP A 1 101 ? 14.340 11.585 -18.063 1.00 83.94 101 ASP A O 1
ATOM 794 N N . TYR A 1 102 ? 13.242 11.955 -19.982 1.00 86.75 102 TYR A N 1
ATOM 795 C CA . TYR A 1 102 ? 12.883 10.557 -20.191 1.00 86.75 102 TYR A CA 1
ATOM 796 C C . TYR A 1 102 ? 14.128 9.668 -20.188 1.00 86.75 102 TYR A C 1
ATOM 798 O O . TYR A 1 102 ? 15.111 9.905 -20.891 1.00 86.75 102 TYR A O 1
ATOM 806 N N . SER A 1 103 ? 14.069 8.599 -19.402 1.00 83.56 103 SER A N 1
ATOM 807 C CA . SER A 1 103 ? 15.126 7.603 -19.346 1.00 83.56 103 SER A CA 1
ATOM 808 C C . SER A 1 103 ? 14.538 6.215 -19.190 1.00 83.56 103 SER A C 1
ATOM 810 O O . SER A 1 103 ? 13.459 6.045 -18.625 1.00 83.56 103 SER A O 1
ATOM 812 N N . LEU A 1 104 ? 15.297 5.229 -19.658 1.00 84.75 104 LEU A N 1
ATOM 813 C CA . LEU A 1 104 ? 15.098 3.831 -19.292 1.00 84.75 104 LEU A CA 1
ATOM 814 C C . LEU A 1 104 ? 15.612 3.595 -17.865 1.00 84.75 104 LEU A C 1
ATOM 816 O O . LEU A 1 104 ? 16.140 4.524 -17.243 1.00 84.75 104 LEU A O 1
ATOM 820 N N . ASP A 1 105 ? 15.466 2.362 -17.382 1.00 78.88 105 ASP A N 1
ATOM 821 C CA . ASP A 1 105 ? 15.977 1.934 -16.081 1.00 78.88 105 ASP A CA 1
ATOM 822 C C . ASP A 1 105 ? 17.475 2.256 -15.951 1.00 78.88 105 ASP A C 1
ATOM 824 O O . ASP A 1 105 ? 18.314 1.771 -16.721 1.00 78.88 105 ASP A O 1
ATOM 828 N N . ARG A 1 106 ? 17.799 3.113 -14.980 1.00 72.00 106 ARG A N 1
ATOM 829 C CA . ARG A 1 106 ? 19.164 3.568 -14.688 1.00 72.00 106 ARG A CA 1
ATOM 830 C C . ARG A 1 106 ? 19.901 2.677 -13.696 1.00 72.00 106 ARG A C 1
ATOM 832 O O . ARG A 1 106 ? 21.109 2.843 -13.537 1.00 72.00 106 ARG A O 1
ATOM 839 N N . HIS A 1 107 ? 19.226 1.711 -13.077 1.00 60.41 107 HIS A N 1
ATOM 840 C CA . HIS A 1 107 ? 19.766 0.858 -12.014 1.00 60.41 107 HIS A CA 1
ATOM 841 C C . HIS A 1 107 ? 20.861 -0.119 -12.498 1.00 60.41 107 HIS A C 1
ATOM 843 O O . HIS A 1 107 ? 21.464 -0.834 -11.708 1.00 60.41 107 HIS A O 1
ATOM 849 N N . ASN A 1 108 ? 21.159 -0.137 -13.804 1.00 51.59 108 ASN A N 1
ATOM 850 C CA . ASN A 1 108 ? 22.311 -0.840 -14.380 1.00 51.59 108 ASN A CA 1
ATOM 851 C C . ASN A 1 108 ? 23.563 0.054 -14.526 1.00 51.59 108 ASN A C 1
ATOM 853 O O . ASN A 1 108 ? 24.560 -0.371 -15.109 1.00 51.59 108 ASN A O 1
ATOM 857 N N . THR A 1 109 ? 23.509 1.305 -14.052 1.00 47.59 109 THR A N 1
ATOM 858 C CA . THR A 1 109 ? 24.685 2.172 -13.919 1.00 47.59 109 THR A CA 1
ATOM 859 C C . THR A 1 109 ? 25.213 2.088 -12.483 1.00 47.59 109 THR A C 1
ATOM 861 O O . THR A 1 109 ? 24.409 2.150 -11.555 1.00 47.59 109 THR A O 1
ATOM 864 N N . PRO A 1 110 ? 26.539 2.000 -12.263 1.00 44.12 110 PRO A N 1
ATOM 865 C CA . PRO A 1 110 ? 27.146 1.876 -10.926 1.00 44.12 110 PRO A CA 1
ATOM 866 C C . PRO A 1 110 ? 26.907 3.080 -9.985 1.00 44.12 110 PRO A C 1
ATOM 868 O O . PRO A 1 110 ? 27.503 3.159 -8.922 1.00 44.12 110 PRO A O 1
ATOM 871 N N . ALA A 1 111 ? 26.067 4.047 -10.371 1.00 47.19 111 ALA A N 1
ATOM 872 C CA . ALA A 1 111 ? 25.770 5.256 -9.607 1.00 47.19 111 ALA A CA 1
ATOM 873 C C . ALA A 1 111 ? 24.452 5.194 -8.807 1.00 47.19 111 ALA A C 1
ATOM 875 O O . ALA A 1 111 ? 24.217 6.089 -7.998 1.00 47.19 111 ALA A O 1
ATOM 876 N N . ILE A 1 112 ? 23.587 4.192 -9.028 1.00 52.94 112 ILE A N 1
ATOM 877 C CA . ILE A 1 112 ? 22.309 4.037 -8.307 1.00 52.94 112 ILE A CA 1
ATOM 878 C C . ILE A 1 112 ? 22.215 2.594 -7.805 1.00 52.94 112 ILE A C 1
ATOM 880 O O . ILE A 1 112 ? 21.584 1.759 -8.441 1.00 52.94 112 ILE A O 1
ATOM 884 N N . GLU A 1 113 ? 22.879 2.286 -6.691 1.00 54.25 113 GLU A N 1
ATOM 885 C CA . GLU A 1 113 ? 22.961 0.916 -6.153 1.00 54.25 113 GLU A CA 1
ATOM 886 C C . GLU A 1 113 ? 21.792 0.546 -5.221 1.00 54.25 113 GLU A C 1
ATOM 888 O O . GLU A 1 113 ? 21.595 -0.632 -4.929 1.00 54.25 113 GLU A O 1
ATOM 893 N N . ASN A 1 114 ? 20.987 1.519 -4.769 1.00 69.38 114 ASN A N 1
ATOM 894 C CA . ASN A 1 114 ? 19.889 1.271 -3.832 1.00 69.38 114 ASN A CA 1
ATOM 895 C C . ASN A 1 114 ? 18.780 2.346 -3.932 1.00 69.38 114 ASN A C 1
ATOM 897 O O . ASN A 1 114 ? 19.064 3.513 -3.670 1.00 69.38 114 ASN A O 1
ATOM 901 N N . PRO A 1 115 ? 17.520 2.002 -4.272 1.00 74.88 115 PRO A N 1
ATOM 902 C CA . PRO A 1 115 ? 16.417 2.969 -4.314 1.00 74.88 115 PRO A CA 1
ATOM 903 C C . PRO A 1 115 ? 15.938 3.422 -2.921 1.00 74.88 115 PRO A C 1
ATOM 905 O O . PRO A 1 115 ? 15.203 4.404 -2.828 1.00 74.88 115 PRO A O 1
ATOM 908 N N . TYR A 1 116 ? 16.343 2.725 -1.853 1.00 77.12 116 TYR A N 1
ATOM 909 C CA . TYR A 1 116 ? 15.958 3.015 -0.468 1.00 77.12 116 TYR A CA 1
ATOM 910 C C . TYR A 1 116 ? 16.912 3.958 0.260 1.00 77.12 116 TYR A C 1
ATOM 912 O O . TYR A 1 116 ? 16.530 4.511 1.290 1.00 77.12 116 TYR A O 1
ATOM 920 N N . ASP A 1 117 ? 18.140 4.110 -0.238 1.00 64.56 117 ASP A N 1
ATOM 921 C CA . ASP A 1 117 ? 19.186 4.853 0.453 1.00 64.56 117 ASP A CA 1
ATOM 922 C C . ASP A 1 117 ? 19.492 6.180 -0.248 1.00 64.56 117 ASP A C 1
ATOM 924 O O . ASP A 1 117 ? 19.641 6.264 -1.471 1.00 64.56 117 ASP A O 1
ATOM 928 N N . LEU A 1 118 ? 19.570 7.226 0.568 1.00 54.44 118 LEU A N 1
ATOM 929 C CA . LEU A 1 118 ? 20.010 8.550 0.172 1.00 54.44 118 LEU A CA 1
ATOM 930 C C . LEU A 1 118 ? 21.470 8.793 0.494 1.00 54.44 118 LEU A C 1
ATOM 932 O O . LEU A 1 118 ? 21.874 9.912 0.207 1.00 54.44 118 LEU A O 1
ATOM 936 N N . THR A 1 119 ? 22.213 7.841 1.095 1.00 48.53 119 THR A N 1
ATOM 937 C CA . THR A 1 119 ? 23.594 8.082 1.518 1.00 48.53 119 THR A CA 1
ATOM 938 C C . THR A 1 119 ? 24.302 8.873 0.431 1.00 48.53 119 THR A C 1
ATOM 940 O O . THR A 1 119 ? 24.662 8.371 -0.639 1.00 48.53 119 THR A O 1
ATOM 943 N N . ASP A 1 120 ? 24.483 10.165 0.727 1.00 44.22 120 ASP A N 1
ATOM 944 C CA . ASP A 1 120 ? 25.666 10.876 0.335 1.00 44.22 120 ASP A CA 1
ATOM 945 C C . ASP A 1 120 ? 26.745 9.956 0.862 1.00 44.22 120 ASP A C 1
ATOM 947 O O . ASP A 1 120 ? 27.082 9.956 2.045 1.00 44.22 120 ASP A O 1
ATOM 951 N N . VAL A 1 121 ? 27.196 9.049 -0.005 1.00 40.38 121 VAL A N 1
ATOM 952 C CA . VAL A 1 121 ? 28.506 8.465 0.129 1.00 40.38 121 VAL A CA 1
ATOM 953 C C . VAL A 1 121 ? 29.344 9.683 0.461 1.00 40.38 121 VAL A C 1
ATOM 955 O O . VAL A 1 121 ? 29.375 10.635 -0.323 1.00 40.38 121 VAL A O 1
ATOM 958 N N . ASP A 1 122 ? 29.909 9.717 1.658 1.00 42.34 122 ASP A N 1
ATOM 959 C CA . ASP A 1 122 ? 30.959 10.655 1.984 1.00 42.34 122 ASP A CA 1
ATOM 960 C C . ASP A 1 122 ? 32.070 10.325 0.976 1.00 42.34 122 ASP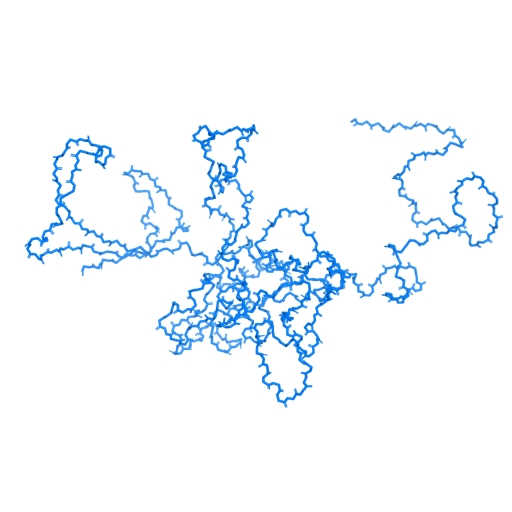 A C 1
ATOM 962 O O . ASP A 1 122 ? 32.844 9.376 1.138 1.00 42.34 122 ASP A O 1
ATOM 966 N N . ARG A 1 123 ? 31.989 10.953 -0.208 1.00 43.78 123 ARG A N 1
ATOM 967 C CA . ARG A 1 123 ? 32.731 10.601 -1.421 1.00 43.78 123 ARG A CA 1
ATOM 968 C C . ARG A 1 123 ? 34.132 11.169 -1.256 1.00 43.78 123 ARG A C 1
ATOM 970 O O . ARG A 1 123 ? 34.536 12.083 -1.963 1.00 43.78 123 ARG A O 1
ATOM 977 N N . GLY A 1 124 ? 34.909 10.551 -0.369 1.00 42.16 124 GLY A N 1
ATOM 978 C CA . GLY A 1 124 ? 36.367 10.677 -0.318 1.00 42.16 124 GLY A CA 1
ATOM 979 C C . GLY A 1 124 ? 37.069 10.138 -1.574 1.00 42.16 124 GLY A C 1
ATOM 980 O O . GLY A 1 124 ? 38.291 10.194 -1.674 1.00 42.16 124 GLY A O 1
ATOM 981 N N . VAL A 1 125 ? 36.321 9.632 -2.557 1.00 36.09 125 VAL A N 1
ATOM 982 C CA . VAL A 1 125 ? 36.824 9.262 -3.879 1.00 36.09 125 VAL A CA 1
ATOM 983 C C . VAL A 1 125 ? 35.886 9.886 -4.905 1.00 36.09 125 VAL A C 1
ATOM 985 O O . VAL A 1 125 ? 34.698 9.572 -4.925 1.00 36.09 125 VAL A O 1
ATOM 988 N N . GLY A 1 126 ? 36.420 10.810 -5.708 1.00 34.50 126 GLY A N 1
ATOM 989 C CA . GLY A 1 126 ? 35.704 11.695 -6.632 1.00 34.50 126 GLY A CA 1
ATOM 990 C C . GLY A 1 126 ? 34.928 10.992 -7.747 1.00 34.50 126 GLY A C 1
ATOM 991 O O . GLY A 1 126 ? 35.269 11.102 -8.922 1.00 34.50 126 GLY A O 1
ATOM 992 N N . ILE A 1 127 ? 33.846 10.312 -7.385 1.00 43.16 127 ILE A N 1
ATOM 993 C CA . ILE A 1 127 ? 32.758 9.976 -8.295 1.00 43.16 127 ILE A CA 1
ATOM 994 C C . ILE A 1 127 ? 31.901 11.235 -8.405 1.00 43.16 127 ILE A C 1
ATOM 996 O O . ILE A 1 127 ? 31.529 11.818 -7.387 1.00 43.16 127 ILE A O 1
ATOM 1000 N N . LEU A 1 128 ? 31.667 11.672 -9.645 1.00 36.84 128 LEU A N 1
ATOM 1001 C CA . LEU A 1 128 ? 31.002 12.923 -10.011 1.00 36.84 128 LEU A CA 1
ATOM 1002 C C . LEU A 1 128 ? 29.859 13.270 -9.042 1.00 36.84 128 LEU A C 1
ATOM 1004 O O . LEU A 1 128 ? 29.014 12.401 -8.798 1.00 36.84 128 LEU A O 1
ATOM 1008 N N . PRO A 1 129 ? 29.805 14.507 -8.509 1.00 36.88 129 PRO A N 1
ATOM 1009 C CA . PRO A 1 129 ? 28.694 14.920 -7.671 1.00 36.88 129 PRO A CA 1
ATOM 1010 C C . PRO A 1 129 ? 27.409 14.682 -8.458 1.00 36.88 129 PRO A C 1
ATOM 1012 O O . PRO A 1 129 ? 27.251 15.169 -9.584 1.00 36.88 129 PRO A O 1
ATOM 1015 N N . GLN A 1 130 ? 26.499 13.895 -7.879 1.00 44.16 130 GLN A N 1
ATOM 1016 C CA . GLN A 1 130 ? 25.109 13.937 -8.299 1.00 44.16 130 GLN A CA 1
ATOM 1017 C C . GLN A 1 130 ? 24.728 15.413 -8.311 1.00 44.16 130 GLN A C 1
ATOM 1019 O O . GLN A 1 130 ? 24.997 16.132 -7.351 1.00 44.16 130 GLN A O 1
ATOM 1024 N N . ARG A 1 131 ? 24.207 15.890 -9.444 1.00 40.25 131 ARG A N 1
ATOM 1025 C CA . ARG A 1 131 ? 23.750 17.270 -9.579 1.00 40.25 131 ARG A CA 1
ATOM 1026 C C . ARG A 1 131 ? 22.872 17.571 -8.369 1.00 40.25 131 ARG A C 1
ATOM 1028 O O . ARG A 1 131 ? 21.844 16.920 -8.217 1.00 40.25 131 ARG A O 1
ATOM 1035 N N . GLU A 1 132 ? 23.301 18.510 -7.537 1.00 40.16 132 GLU A N 1
ATOM 1036 C CA . GLU A 1 132 ? 22.566 19.008 -6.378 1.00 40.16 132 GLU A CA 1
ATOM 1037 C C . GLU A 1 132 ? 21.092 19.214 -6.795 1.00 40.16 132 GLU A C 1
ATOM 1039 O O . GLU A 1 132 ? 20.796 19.966 -7.731 1.00 40.16 132 GLU A O 1
ATOM 1044 N N . GLY A 1 133 ? 20.178 18.417 -6.226 1.00 44.59 133 GLY A N 1
ATOM 1045 C CA . GLY A 1 133 ? 18.756 18.395 -6.606 1.00 44.59 133 GLY A CA 1
ATOM 1046 C C . GLY A 1 133 ? 18.321 17.406 -7.707 1.00 44.59 133 GLY A C 1
ATOM 1047 O O . GLY A 1 133 ? 17.235 17.576 -8.262 1.00 44.59 133 GLY A O 1
ATOM 1048 N N . SER A 1 134 ? 19.117 16.390 -8.060 1.00 46.34 134 SER A N 1
ATOM 1049 C CA . SER A 1 134 ? 18.672 15.254 -8.886 1.00 46.34 134 SER A CA 1
ATOM 1050 C C . SER A 1 134 ? 18.189 14.113 -7.983 1.00 46.34 134 SER A C 1
ATOM 1052 O O . SER A 1 134 ? 19.017 13.522 -7.295 1.00 46.34 134 SER A O 1
ATOM 1054 N N . PRO A 1 135 ? 16.890 13.768 -7.974 1.00 52.00 135 PRO A N 1
ATOM 1055 C CA . PRO A 1 135 ? 16.380 12.709 -7.108 1.00 52.00 135 PRO A CA 1
ATOM 1056 C C . PRO A 1 135 ? 16.957 11.342 -7.522 1.00 52.00 135 PRO A C 1
ATOM 1058 O O . PRO A 1 135 ? 17.024 11.035 -8.718 1.00 52.00 135 PRO A O 1
ATOM 1061 N N . ASN A 1 136 ? 17.369 10.528 -6.538 1.00 59.12 136 ASN A N 1
ATOM 1062 C CA . ASN A 1 136 ? 17.829 9.141 -6.710 1.00 59.12 136 ASN A CA 1
ATOM 1063 C C . ASN A 1 136 ? 16.678 8.284 -7.251 1.00 59.12 136 ASN A C 1
ATOM 1065 O O . ASN A 1 136 ? 15.953 7.656 -6.491 1.00 59.12 136 ASN A O 1
ATOM 1069 N N . THR A 1 137 ? 16.455 8.312 -8.561 1.00 69.81 137 THR A N 1
ATOM 1070 C CA . THR A 1 137 ? 15.278 7.726 -9.212 1.00 69.81 137 THR A CA 1
ATOM 1071 C C . THR A 1 137 ? 15.702 6.628 -10.173 1.00 69.81 137 THR A C 1
ATOM 1073 O O . THR A 1 137 ? 16.664 6.781 -10.924 1.00 69.81 137 THR A O 1
ATOM 1076 N N . GLU A 1 138 ? 14.969 5.509 -10.181 1.00 76.88 138 GLU A N 1
ATOM 1077 C CA . GLU A 1 138 ? 15.177 4.453 -11.186 1.00 76.88 138 GLU A CA 1
ATOM 1078 C C . GLU A 1 138 ? 14.932 4.989 -12.610 1.00 76.88 138 GLU A C 1
ATOM 1080 O O . GLU A 1 138 ? 15.607 4.594 -13.565 1.00 76.88 138 GLU A O 1
ATOM 1085 N N . TYR A 1 139 ? 14.000 5.941 -12.733 1.00 82.00 139 TYR A N 1
ATOM 1086 C CA . TYR A 1 139 ? 13.639 6.627 -13.968 1.00 82.00 139 TYR A CA 1
ATOM 1087 C C . TYR A 1 139 ? 13.663 8.136 -13.748 1.00 82.00 139 TYR A C 1
ATOM 1089 O O . TYR A 1 139 ? 12.913 8.648 -12.925 1.00 82.00 139 TYR A O 1
ATOM 1097 N N . ASN A 1 140 ? 14.429 8.865 -14.557 1.00 81.81 140 ASN A N 1
ATOM 1098 C CA . ASN A 1 140 ? 14.635 10.305 -14.367 1.00 81.81 140 ASN A CA 1
ATOM 1099 C C . ASN A 1 140 ? 13.390 11.180 -14.507 1.00 81.81 140 ASN A C 1
ATOM 1101 O O . ASN A 1 140 ? 13.414 12.334 -14.101 1.00 81.81 140 ASN A O 1
ATOM 1105 N N . HIS A 1 141 ? 12.342 10.670 -15.143 1.00 86.44 141 HIS A N 1
ATOM 1106 C CA . HIS A 1 141 ? 11.091 11.394 -15.328 1.00 86.44 141 HIS A CA 1
ATOM 1107 C C . HIS A 1 141 ? 10.079 11.096 -14.213 1.00 86.44 141 HIS A C 1
ATOM 1109 O O . HIS A 1 141 ? 9.048 11.762 -14.155 1.00 86.44 141 HIS A O 1
ATOM 1115 N N . LEU A 1 142 ? 10.352 10.123 -13.334 1.00 88.00 142 LEU A N 1
ATOM 1116 C CA . LEU A 1 142 ? 9.474 9.683 -12.244 1.00 88.00 142 LEU A CA 1
ATOM 1117 C C . LEU A 1 142 ? 10.079 10.043 -10.882 1.00 88.00 142 LEU A C 1
ATOM 1119 O O . LEU A 1 142 ? 11.290 10.192 -10.754 1.00 88.00 142 LEU A O 1
ATOM 1123 N N . LEU A 1 143 ? 9.235 10.188 -9.860 1.00 88.00 143 LEU A N 1
ATOM 1124 C CA . LEU A 1 143 ? 9.698 10.382 -8.482 1.00 88.00 143 LEU A CA 1
ATOM 1125 C C . LEU A 1 143 ? 10.154 9.061 -7.861 1.00 88.00 143 LEU A C 1
ATOM 1127 O O . LEU A 1 143 ? 9.684 7.984 -8.236 1.00 88.00 143 LEU A O 1
ATOM 1131 N N . ASN A 1 144 ? 11.038 9.155 -6.867 1.00 84.69 144 ASN A N 1
ATOM 1132 C CA . ASN A 1 144 ? 11.411 8.009 -6.054 1.00 84.69 144 ASN A CA 1
ATOM 1133 C C . ASN A 1 144 ? 10.437 7.889 -4.878 1.00 84.69 144 ASN A C 1
ATOM 1135 O O . ASN A 1 144 ? 10.430 8.733 -3.991 1.00 84.69 144 ASN A O 1
ATOM 1139 N N . PHE A 1 145 ? 9.627 6.832 -4.872 1.00 89.25 145 PHE A N 1
ATOM 1140 C CA . PHE A 1 145 ? 8.691 6.530 -3.786 1.00 89.25 145 PHE A CA 1
ATOM 1141 C C . PHE A 1 145 ? 9.250 5.530 -2.765 1.00 89.25 145 PHE A C 1
ATOM 1143 O O . PHE A 1 145 ? 8.525 5.119 -1.869 1.00 89.25 145 PHE A O 1
ATOM 1150 N N . PHE A 1 146 ? 10.500 5.097 -2.908 1.00 86.31 146 PHE A N 1
ATOM 1151 C CA . PHE A 1 146 ? 11.124 4.082 -2.053 1.00 86.31 146 PHE A CA 1
ATOM 1152 C C . PHE A 1 146 ? 12.047 4.684 -0.990 1.00 86.31 146 PHE A C 1
ATOM 1154 O O . PHE A 1 146 ? 12.437 4.012 -0.040 1.00 86.31 146 PHE A O 1
ATOM 1161 N N . GLU A 1 147 ? 12.373 5.961 -1.135 1.00 81.12 147 GLU A N 1
ATOM 1162 C CA . GLU A 1 147 ? 13.244 6.705 -0.239 1.00 81.12 147 GLU A CA 1
ATOM 1163 C C . GLU A 1 147 ? 12.646 6.825 1.174 1.00 81.12 147 GLU A C 1
ATOM 1165 O O . GLU A 1 147 ? 11.521 7.300 1.350 1.00 81.12 147 GLU A O 1
ATOM 1170 N N . SER A 1 148 ? 13.387 6.437 2.217 1.00 78.69 148 SER A N 1
ATOM 1171 C CA . SER A 1 148 ? 12.898 6.577 3.593 1.00 78.69 148 SER A CA 1
ATOM 1172 C C . SER A 1 148 ? 13.993 6.848 4.610 1.00 78.69 148 SER A C 1
ATOM 1174 O O . SER A 1 148 ? 15.079 6.288 4.537 1.00 78.69 148 SER A O 1
ATOM 1176 N N . GLY A 1 149 ? 13.686 7.692 5.596 1.00 76.12 149 GLY A N 1
ATOM 1177 C CA . GLY A 1 149 ? 14.628 8.104 6.636 1.00 76.12 149 GLY A CA 1
ATOM 1178 C C . GLY A 1 149 ? 14.288 9.472 7.228 1.00 76.12 149 GLY A C 1
ATOM 1179 O O . GLY A 1 149 ? 13.352 10.134 6.781 1.00 76.12 149 GLY A O 1
ATOM 1180 N N . GLY A 1 150 ? 15.052 9.905 8.235 1.00 72.00 150 GLY A N 1
ATOM 1181 C CA . GLY A 1 150 ? 14.825 11.185 8.925 1.00 72.00 150 GLY A CA 1
ATOM 1182 C C . GLY A 1 150 ? 15.050 12.425 8.050 1.00 72.00 150 GLY A C 1
ATOM 1183 O O . GLY A 1 150 ? 14.362 13.422 8.232 1.00 72.00 150 GLY A O 1
ATOM 1184 N N . ASN A 1 151 ? 15.947 12.330 7.063 1.00 72.69 151 ASN A N 1
ATOM 1185 C CA . ASN A 1 151 ? 16.272 13.404 6.112 1.00 72.69 151 ASN A CA 1
ATOM 1186 C C . ASN A 1 151 ? 15.771 13.102 4.687 1.00 72.69 151 ASN A C 1
ATOM 1188 O O . ASN A 1 151 ? 16.278 13.668 3.723 1.00 72.69 151 ASN A O 1
ATOM 1192 N N . ALA A 1 152 ? 14.810 12.184 4.557 1.00 75.56 152 ALA A N 1
ATOM 1193 C CA . ALA A 1 152 ? 14.273 11.741 3.278 1.00 75.56 152 ALA A CA 1
ATOM 1194 C C . ALA A 1 152 ? 12.909 12.371 2.971 1.00 75.56 152 ALA A C 1
ATOM 1196 O O . ALA A 1 152 ? 12.159 12.760 3.872 1.00 75.56 152 ALA A O 1
ATOM 1197 N N . SER A 1 153 ? 12.541 12.391 1.692 1.00 80.06 153 SER A N 1
ATOM 1198 C CA . SER A 1 153 ? 11.234 12.874 1.227 1.00 80.06 153 SER A CA 1
ATOM 1199 C C . SER A 1 153 ? 10.051 12.030 1.734 1.00 80.06 153 SER A C 1
ATOM 1201 O O . SER A 1 153 ? 8.965 12.559 1.972 1.00 80.06 153 SER A O 1
ATOM 1203 N N . ASN A 1 154 ? 10.266 10.726 1.955 1.00 85.94 154 ASN A N 1
ATOM 1204 C CA . ASN A 1 154 ? 9.272 9.761 2.438 1.00 85.94 154 ASN A CA 1
ATOM 1205 C C . ASN A 1 154 ? 7.951 9.762 1.630 1.00 85.94 154 ASN A C 1
ATOM 1207 O O . ASN A 1 154 ? 6.859 9.636 2.200 1.00 85.94 154 ASN A O 1
ATOM 1211 N N . PHE A 1 155 ? 8.026 9.894 0.300 1.00 89.69 155 PHE A N 1
ATOM 1212 C CA . PHE A 1 155 ? 6.842 9.987 -0.563 1.00 89.69 155 PHE A CA 1
ATOM 1213 C C . PHE A 1 155 ? 5.903 8.774 -0.487 1.00 89.69 155 PHE A C 1
ATOM 1215 O O . PHE A 1 155 ? 4.707 8.937 -0.714 1.00 89.69 155 PHE A O 1
ATOM 1222 N N . GLN A 1 156 ? 6.381 7.587 -0.102 1.00 90.19 156 GLN A N 1
ATOM 1223 C CA . GLN A 1 156 ? 5.560 6.392 0.142 1.00 90.19 156 GLN A CA 1
ATOM 1224 C C . GLN A 1 156 ? 4.378 6.643 1.079 1.00 90.19 156 GLN A C 1
ATOM 1226 O O . GLN A 1 156 ? 3.331 6.022 0.912 1.00 90.19 156 GLN A O 1
ATOM 1231 N N . ARG A 1 157 ? 4.516 7.567 2.042 1.00 90.38 157 ARG A N 1
ATOM 1232 C CA . ARG A 1 157 ? 3.467 7.862 3.028 1.00 90.38 157 ARG A CA 1
ATOM 1233 C C . ARG A 1 157 ? 2.184 8.359 2.372 1.00 90.38 157 ARG A C 1
ATOM 1235 O O . ARG A 1 157 ? 1.107 8.176 2.927 1.00 90.38 157 ARG A O 1
ATOM 1242 N N . ILE A 1 158 ? 2.277 8.964 1.184 1.00 92.56 158 ILE A N 1
ATOM 1243 C CA . ILE A 1 158 ? 1.106 9.468 0.465 1.00 92.56 158 ILE A CA 1
ATOM 1244 C C . ILE A 1 158 ? 0.105 8.346 0.158 1.00 92.56 158 ILE A C 1
ATOM 1246 O O . ILE A 1 158 ? -1.100 8.577 0.192 1.00 92.56 158 ILE A O 1
ATOM 1250 N N . PHE A 1 159 ? 0.585 7.121 -0.078 1.00 92.06 159 PHE A N 1
ATOM 1251 C CA . PHE A 1 159 ? -0.266 5.992 -0.449 1.00 92.06 159 PHE A CA 1
ATOM 1252 C C . PHE A 1 159 ? -1.155 5.497 0.693 1.00 92.06 159 PHE A C 1
ATOM 1254 O O . PHE A 1 159 ? -2.182 4.887 0.422 1.00 92.06 159 PHE A O 1
ATOM 1261 N N . ASP A 1 160 ? -0.843 5.830 1.948 1.00 88.88 160 ASP A N 1
ATOM 1262 C CA . ASP A 1 160 ? -1.731 5.527 3.076 1.00 88.88 160 ASP A CA 1
ATOM 1263 C C . ASP A 1 160 ? -2.923 6.493 3.173 1.00 88.88 160 ASP A C 1
ATOM 1265 O O . ASP A 1 160 ? -3.961 6.151 3.747 1.00 88.88 160 ASP A O 1
ATOM 1269 N N . TYR A 1 161 ? -2.791 7.690 2.592 1.00 89.25 161 TYR A N 1
ATOM 1270 C CA . TYR A 1 161 ? -3.839 8.716 2.558 1.00 89.25 161 TYR A CA 1
ATOM 1271 C C . TYR A 1 161 ? -4.653 8.698 1.265 1.00 89.25 161 TYR A C 1
ATOM 1273 O O . TYR A 1 161 ? -5.730 9.294 1.197 1.00 89.25 161 TYR A O 1
ATOM 1281 N N . LEU A 1 162 ? -4.146 8.027 0.233 1.00 90.00 162 LEU A N 1
ATOM 1282 C CA . LEU A 1 162 ? -4.801 7.923 -1.058 1.00 90.00 162 LEU A CA 1
ATOM 1283 C C . LEU A 1 162 ? -5.588 6.624 -1.170 1.00 90.00 162 LEU A C 1
ATOM 1285 O O . LEU A 1 162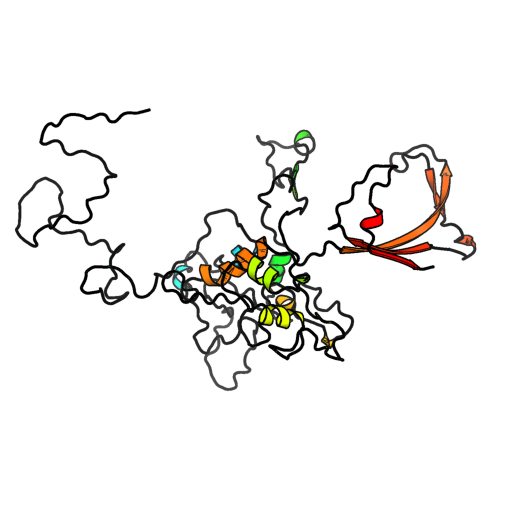 ? -5.199 5.566 -0.690 1.00 90.00 162 LEU A O 1
ATOM 1289 N N . HIS A 1 163 ? -6.714 6.707 -1.862 1.00 85.75 163 HIS A N 1
ATOM 1290 C CA . HIS A 1 163 ? -7.527 5.553 -2.190 1.00 85.75 163 HIS A CA 1
ATOM 1291 C C . HIS A 1 163 ? -8.180 5.783 -3.548 1.00 85.75 163 HIS A C 1
ATOM 1293 O O . HIS A 1 163 ? -8.684 6.874 -3.827 1.00 85.75 163 HIS A O 1
ATOM 1299 N N . THR A 1 164 ? -8.162 4.764 -4.402 1.00 88.38 164 THR A N 1
ATOM 1300 C CA . THR A 1 164 ? -8.882 4.796 -5.672 1.00 88.38 164 THR A CA 1
ATOM 1301 C C . THR A 1 164 ? -10.360 4.510 -5.447 1.00 88.38 164 THR A C 1
ATOM 1303 O O . THR A 1 164 ? -10.688 3.623 -4.662 1.00 88.38 164 THR A O 1
ATOM 1306 N N . PRO A 1 165 ? -11.272 5.238 -6.114 1.00 84.50 165 PRO A N 1
ATOM 1307 C CA . PRO A 1 165 ? -12.694 4.973 -5.997 1.00 84.50 165 PRO A CA 1
ATOM 1308 C C . PRO A 1 165 ? -13.038 3.503 -6.257 1.00 84.50 165 PRO A C 1
ATOM 1310 O O . PRO A 1 165 ? -12.621 2.927 -7.262 1.00 84.50 165 PRO A O 1
ATOM 1313 N N . SER A 1 166 ? -13.817 2.912 -5.355 1.00 85.00 166 SER A N 1
ATOM 1314 C CA . SER A 1 166 ? -14.229 1.518 -5.454 1.00 85.00 166 SER A CA 1
ATOM 1315 C C . SER A 1 166 ? -15.164 1.321 -6.654 1.00 85.00 166 SER A C 1
ATOM 1317 O O . SER A 1 166 ? -16.138 2.069 -6.787 1.00 85.00 166 SER A O 1
ATOM 1319 N N . PRO A 1 167 ? -14.933 0.318 -7.521 1.00 80.88 167 PRO A N 1
ATOM 1320 C CA . PRO A 1 167 ? -15.832 0.019 -8.635 1.00 80.88 167 PRO A CA 1
ATOM 1321 C C . PRO A 1 167 ? -17.097 -0.741 -8.195 1.00 80.88 167 PRO A C 1
ATOM 1323 O O . PRO A 1 167 ? -17.977 -0.994 -9.015 1.00 80.88 167 PRO A O 1
ATOM 1326 N N . PHE A 1 168 ? -17.189 -1.151 -6.926 1.00 83.75 168 PHE A N 1
ATOM 1327 C CA . PHE A 1 168 ? -18.252 -2.023 -6.434 1.00 83.75 168 PHE A CA 1
ATOM 1328 C C . PHE A 1 168 ? -19.499 -1.249 -5.988 1.00 83.75 168 PHE A C 1
ATOM 1330 O O . PHE A 1 168 ? -19.423 -0.191 -5.359 1.00 83.75 168 PHE A O 1
ATOM 1337 N N . ALA A 1 169 ? -20.676 -1.818 -6.261 1.00 83.38 169 ALA A N 1
ATOM 1338 C CA . ALA A 1 169 ? -21.940 -1.295 -5.751 1.00 83.38 169 ALA A CA 1
ATOM 1339 C C . ALA A 1 169 ? -21.987 -1.368 -4.212 1.00 83.38 169 ALA A C 1
ATOM 1341 O O . ALA A 1 169 ? -21.477 -2.309 -3.605 1.00 83.38 169 ALA A O 1
ATOM 1342 N N . GLY A 1 170 ? -22.599 -0.369 -3.570 1.00 81.31 170 GLY A N 1
ATOM 1343 C CA . GLY A 1 170 ? -22.697 -0.287 -2.104 1.00 81.31 170 GLY A CA 1
ATOM 1344 C C . GLY A 1 170 ? -21.427 0.200 -1.389 1.00 81.31 170 GLY A C 1
ATOM 1345 O O . GLY A 1 170 ? -21.433 0.355 -0.166 1.00 81.31 170 GLY A O 1
ATOM 1346 N N . ALA A 1 171 ? -20.353 0.503 -2.127 1.00 84.62 171 ALA A N 1
ATOM 1347 C CA . ALA A 1 171 ? -19.150 1.119 -1.566 1.00 84.62 171 ALA A CA 1
ATOM 1348 C C . ALA A 1 171 ? -19.363 2.582 -1.140 1.00 84.62 171 ALA A C 1
ATOM 1350 O O . ALA A 1 171 ? -18.571 3.118 -0.367 1.00 84.62 171 ALA A O 1
ATOM 1351 N N . TYR A 1 172 ? -20.440 3.216 -1.609 1.00 85.19 172 TYR A N 1
ATOM 1352 C CA . TYR A 1 172 ? -20.780 4.603 -1.319 1.00 85.19 172 TYR A CA 1
ATOM 1353 C C . TYR A 1 172 ? -22.179 4.716 -0.724 1.00 85.19 172 TYR A C 1
ATOM 1355 O O . TYR A 1 172 ? -23.103 4.034 -1.167 1.00 85.19 172 TYR A O 1
ATOM 1363 N N . THR A 1 173 ? -22.332 5.620 0.239 1.00 85.06 173 THR A N 1
ATOM 1364 C CA . THR A 1 173 ? -23.635 6.082 0.724 1.00 85.06 173 THR A CA 1
ATOM 1365 C C . THR A 1 173 ? -23.943 7.416 0.067 1.00 85.06 173 THR A C 1
ATOM 1367 O O . THR A 1 173 ? -23.181 8.368 0.228 1.00 85.06 173 THR A O 1
ATOM 1370 N N . TYR A 1 174 ? -25.041 7.480 -0.681 1.00 81.44 174 TYR A N 1
ATOM 1371 C CA . TYR A 1 174 ? -25.504 8.706 -1.324 1.00 81.44 174 TYR A CA 1
ATOM 1372 C C . TYR A 1 174 ? -26.326 9.530 -0.332 1.00 81.44 174 TYR A C 1
ATOM 1374 O O . TYR A 1 174 ? -27.238 9.020 0.317 1.00 81.44 174 TYR A O 1
ATOM 1382 N N . LEU A 1 175 ? -25.965 10.798 -0.195 1.00 77.69 175 LEU A N 1
ATOM 1383 C CA . LEU A 1 175 ? -26.627 11.781 0.646 1.00 77.69 175 LEU A CA 1
ATOM 1384 C C . LEU A 1 175 ? -27.761 12.443 -0.136 1.00 77.69 175 LEU A C 1
ATOM 1386 O O . LEU A 1 175 ? -27.662 12.640 -1.346 1.00 77.69 175 LEU A O 1
ATOM 1390 N N . ASN A 1 176 ? -28.838 12.800 0.566 1.00 74.31 176 ASN A N 1
ATOM 1391 C CA . ASN A 1 176 ? -30.012 13.405 -0.056 1.00 74.31 176 ASN A CA 1
ATOM 1392 C C . ASN A 1 176 ? -29.651 14.763 -0.702 1.00 74.31 176 ASN A C 1
ATOM 1394 O O . ASN A 1 176 ? -29.365 15.710 0.036 1.00 74.31 176 ASN A O 1
ATOM 1398 N N . PRO A 1 177 ? -29.713 14.902 -2.039 1.00 69.56 177 PRO A N 1
ATOM 1399 C CA . PRO A 1 177 ? -29.319 16.134 -2.719 1.00 69.56 177 PRO A CA 1
ATOM 1400 C C . PRO A 1 177 ? -30.186 17.338 -2.327 1.00 69.56 177 PRO A C 1
ATOM 1402 O O . PRO A 1 177 ? -29.682 18.454 -2.310 1.00 69.56 177 PRO A O 1
ATOM 1405 N N . LEU A 1 178 ? -31.445 17.137 -1.915 1.00 69.62 178 LEU A N 1
ATOM 1406 C CA . LEU A 1 178 ? -32.335 18.224 -1.484 1.00 69.62 178 LEU A CA 1
ATOM 1407 C C . LEU A 1 178 ? -31.882 18.885 -0.172 1.00 69.62 178 LEU A C 1
ATOM 1409 O O . LEU A 1 178 ? -32.137 20.067 0.035 1.00 69.62 178 LEU A O 1
ATOM 1413 N N . MET A 1 179 ? -31.193 18.143 0.704 1.00 68.12 179 MET A N 1
ATOM 1414 C CA . MET A 1 179 ? -30.671 18.666 1.977 1.00 68.12 179 MET A CA 1
ATOM 1415 C C . MET A 1 179 ? -29.317 19.369 1.812 1.00 68.12 179 MET A C 1
ATOM 1417 O O . MET A 1 179 ? -28.969 20.223 2.622 1.00 68.12 179 MET A O 1
ATOM 1421 N N . PHE A 1 180 ? -28.556 19.014 0.771 1.00 63.53 180 PHE A N 1
ATOM 1422 C CA . PHE A 1 180 ? -27.199 19.516 0.513 1.00 63.53 180 PHE A CA 1
ATOM 1423 C C . PHE A 1 180 ? -27.105 20.404 -0.747 1.00 63.53 180 PHE A C 1
ATOM 1425 O O . PHE A 1 180 ? -26.011 20.780 -1.161 1.00 63.53 180 PHE A O 1
ATOM 1432 N N . GLY A 1 181 ? -28.242 20.743 -1.364 1.00 58.12 181 GLY A N 1
ATOM 1433 C CA . GLY A 1 181 ? -28.336 21.366 -2.689 1.00 58.12 181 GLY A CA 1
ATOM 1434 C C . GLY A 1 181 ? -28.614 22.871 -2.716 1.00 58.12 181 GLY A C 1
ATOM 1435 O O . GLY A 1 181 ? -29.033 23.375 -3.755 1.00 58.12 181 GLY A O 1
ATOM 1436 N N . SER A 1 182 ? -28.426 23.621 -1.624 1.00 56.50 182 SER A N 1
ATOM 1437 C CA . SER A 1 182 ? -28.706 25.067 -1.634 1.00 56.50 182 SER A CA 1
ATOM 1438 C C . SER A 1 182 ? -27.621 25.860 -2.391 1.00 56.50 182 SER A C 1
ATOM 1440 O O . SER A 1 182 ? -26.715 26.429 -1.782 1.00 56.50 182 SER A O 1
ATOM 1442 N N . GLY A 1 183 ? -27.700 25.898 -3.724 1.00 56.69 183 GLY A N 1
ATOM 1443 C CA . GLY A 1 183 ? -26.830 26.694 -4.599 1.00 56.69 183 GLY A CA 1
ATOM 1444 C C . GLY A 1 183 ? -27.267 26.652 -6.070 1.00 56.69 183 GLY A C 1
ATOM 1445 O O . GLY A 1 183 ? -27.885 25.686 -6.507 1.00 56.69 183 GLY A O 1
ATOM 1446 N N . PHE A 1 184 ? -26.972 27.709 -6.838 1.00 51.56 184 PHE A N 1
ATOM 1447 C CA . PHE A 1 184 ? -27.269 27.774 -8.277 1.00 51.56 184 PHE A CA 1
ATOM 1448 C C . PHE A 1 184 ? -26.349 26.828 -9.071 1.00 51.56 184 PHE A C 1
ATOM 1450 O O . PHE A 1 184 ? -25.140 27.040 -9.106 1.00 51.56 184 PHE A O 1
ATOM 1457 N N . GLY A 1 185 ? -26.930 25.828 -9.738 1.00 54.31 185 GLY A N 1
ATOM 1458 C CA . GLY A 1 185 ? -26.232 24.885 -10.617 1.00 54.31 185 GLY A CA 1
ATOM 1459 C C . GLY A 1 185 ? -27.093 23.648 -10.880 1.00 54.31 185 GLY A C 1
ATOM 1460 O O . GLY A 1 185 ? -27.587 23.023 -9.947 1.00 54.31 185 GLY A O 1
ATOM 1461 N N . THR A 1 186 ? -27.343 23.331 -12.146 1.00 52.94 186 THR A N 1
ATOM 1462 C CA . THR A 1 186 ? -28.140 22.168 -12.565 1.00 52.94 186 THR A CA 1
ATOM 1463 C C . THR A 1 186 ? -27.292 20.895 -12.475 1.00 52.94 186 THR A C 1
ATOM 1465 O O . THR A 1 186 ? -26.206 20.891 -13.048 1.00 52.94 186 THR A O 1
ATOM 1468 N N . ASP A 1 187 ? -27.804 19.860 -11.790 1.00 54.94 187 ASP A N 1
ATOM 1469 C CA . ASP A 1 187 ? -27.337 18.449 -11.727 1.00 54.94 187 ASP A CA 1
ATOM 1470 C C . ASP A 1 187 ? -26.726 17.890 -10.426 1.00 54.94 187 ASP A C 1
ATOM 1472 O O . ASP A 1 187 ? -26.053 16.874 -10.495 1.00 54.94 187 ASP A O 1
ATOM 1476 N N . GLU A 1 188 ? -26.980 18.422 -9.220 1.00 51.19 188 GLU A N 1
ATOM 1477 C CA . GLU A 1 188 ? -26.775 17.646 -7.958 1.00 51.19 188 GLU A CA 1
ATOM 1478 C C . GLU A 1 188 ? -25.333 17.101 -7.720 1.00 51.19 188 GLU A C 1
ATOM 1480 O O . GLU A 1 188 ? -25.086 16.306 -6.811 1.00 51.19 188 GLU A O 1
ATOM 1485 N N . LEU A 1 189 ? -24.360 17.563 -8.515 1.00 53.38 189 LEU A N 1
ATOM 1486 C CA . LEU A 1 189 ? -22.980 17.075 -8.631 1.00 53.38 189 LEU A CA 1
ATOM 1487 C C . LEU A 1 189 ? -21.960 18.086 -8.074 1.00 53.38 189 LEU A C 1
ATOM 1489 O O . LEU A 1 189 ? -20.796 18.096 -8.480 1.00 53.38 189 LEU A O 1
ATOM 1493 N N . HIS A 1 190 ? -22.370 18.958 -7.150 1.00 56.56 190 HIS A N 1
ATOM 1494 C CA . HIS A 1 190 ? -21.445 19.898 -6.518 1.00 56.56 190 HIS A CA 1
ATOM 1495 C C . HIS A 1 190 ? -20.350 19.155 -5.727 1.00 56.56 190 HIS A C 1
ATOM 1497 O O . HIS A 1 190 ? -20.638 18.154 -5.068 1.00 56.56 190 HIS A O 1
ATOM 1503 N N . PRO A 1 191 ? -19.091 19.629 -5.757 1.00 50.81 191 PRO A N 1
ATOM 1504 C CA . PRO A 1 191 ? -18.063 19.175 -4.832 1.00 50.81 191 PRO A CA 1
ATOM 1505 C C . PRO A 1 191 ? -18.426 19.522 -3.375 1.00 50.81 191 PRO A C 1
ATOM 1507 O O . PRO A 1 191 ? -18.893 20.634 -3.125 1.00 50.81 191 PRO A O 1
ATOM 1510 N N . PRO A 1 192 ? -18.134 18.643 -2.402 1.00 59.09 192 PRO A N 1
ATOM 1511 C CA . PRO A 1 192 ? -17.742 17.252 -2.584 1.00 59.09 192 PRO A CA 1
ATOM 1512 C C . PRO A 1 192 ? -18.975 16.457 -3.020 1.00 59.09 192 PRO A C 1
ATOM 1514 O O . PRO A 1 192 ? -20.048 16.669 -2.463 1.00 59.09 192 PRO A O 1
ATOM 1517 N N . PHE A 1 193 ? -18.817 15.572 -4.015 1.00 64.25 193 PHE A N 1
ATOM 1518 C CA . PHE A 1 193 ? -19.880 14.698 -4.523 1.00 64.25 193 PHE A CA 1
ATOM 1519 C C . PHE A 1 193 ? -20.825 14.276 -3.392 1.00 64.25 193 PHE A C 1
ATOM 1521 O O . PHE A 1 193 ? -20.339 13.911 -2.321 1.00 64.25 193 PHE A O 1
ATOM 1528 N N . ASN A 1 194 ? -22.140 14.288 -3.623 1.00 74.62 194 ASN A N 1
ATOM 1529 C CA . ASN A 1 194 ? -23.191 13.902 -2.668 1.00 74.62 194 ASN A CA 1
ATOM 1530 C C . ASN A 1 194 ? -23.141 12.415 -2.244 1.00 74.62 194 ASN A C 1
ATOM 1532 O O . ASN A 1 194 ? -24.164 11.780 -2.021 1.00 74.62 194 ASN A O 1
ATOM 1536 N N . LYS A 1 195 ? -21.956 11.822 -2.159 1.00 79.25 195 LYS A N 1
ATOM 1537 C CA . LYS A 1 195 ? -21.685 10.456 -1.764 1.00 79.25 195 LYS A CA 1
ATOM 1538 C C . LYS A 1 195 ? -20.489 10.426 -0.820 1.00 79.25 195 LYS A C 1
ATOM 1540 O O . LYS A 1 195 ? -19.471 11.076 -1.052 1.00 79.25 195 LYS A O 1
ATOM 1545 N N . VAL A 1 196 ? -20.590 9.607 0.214 1.00 83.75 196 VAL A N 1
ATOM 1546 C CA . VAL A 1 196 ? -19.511 9.338 1.168 1.00 83.75 196 VAL A CA 1
ATOM 1547 C C . VAL A 1 196 ? -19.037 7.905 0.960 1.00 83.75 196 VAL A C 1
ATOM 1549 O O . VAL A 1 196 ? -19.854 7.000 0.787 1.00 83.75 196 VAL A O 1
ATOM 1552 N N . SER A 1 197 ? -17.719 7.688 0.930 1.00 84.62 197 SER A N 1
ATOM 1553 C CA . SER A 1 197 ? -17.157 6.334 0.859 1.00 84.62 197 SER A CA 1
ATOM 1554 C C . SER A 1 197 ? -17.423 5.590 2.163 1.00 84.62 197 SER A C 1
ATOM 1556 O O . SER A 1 197 ? -17.072 6.068 3.239 1.00 84.62 197 SER A O 1
ATOM 1558 N N . ASN A 1 198 ? -17.978 4.388 2.059 1.00 84.12 198 ASN A N 1
ATOM 1559 C CA . ASN A 1 198 ? -18.135 3.466 3.181 1.00 84.12 198 ASN A CA 1
ATOM 1560 C C . ASN A 1 198 ? -16.845 2.679 3.465 1.00 84.12 198 ASN A C 1
ATOM 1562 O O . ASN A 1 198 ? -16.824 1.858 4.380 1.00 84.12 198 ASN A O 1
ATOM 1566 N N . PHE A 1 199 ? -15.794 2.869 2.651 1.00 79.75 199 PHE A N 1
ATOM 1567 C CA . PHE A 1 199 ? -14.530 2.121 2.712 1.00 79.75 199 PHE A CA 1
ATOM 1568 C C . PHE A 1 199 ? -14.728 0.596 2.762 1.00 79.75 199 PHE A C 1
ATOM 1570 O O . PHE A 1 199 ? -13.962 -0.133 3.396 1.00 79.75 199 PHE A O 1
ATOM 1577 N N . ARG A 1 200 ? -15.784 0.112 2.096 1.00 74.69 200 ARG A N 1
ATOM 1578 C CA . ARG A 1 200 ? -16.137 -1.304 2.013 1.00 74.69 200 ARG A CA 1
ATOM 1579 C C . ARG A 1 200 ? -15.782 -1.833 0.629 1.00 74.69 200 ARG A C 1
ATOM 1581 O O . ARG A 1 200 ? -16.634 -1.897 -0.250 1.00 74.69 200 ARG A O 1
ATOM 1588 N N . ASP A 1 201 ? -14.528 -2.240 0.479 1.00 76.50 201 ASP A N 1
ATOM 1589 C CA . ASP A 1 201 ? -14.056 -2.941 -0.713 1.00 76.50 201 ASP A CA 1
ATOM 1590 C C . ASP A 1 201 ? -14.148 -4.456 -0.499 1.00 76.50 201 ASP A C 1
ATOM 1592 O O . ASP A 1 201 ? -13.410 -5.002 0.329 1.00 76.50 201 ASP A O 1
ATOM 1596 N N . PRO A 1 202 ? -15.039 -5.168 -1.207 1.00 75.56 202 PRO A N 1
ATOM 1597 C CA . PRO A 1 202 ? -15.028 -6.622 -1.191 1.00 75.56 202 PRO A CA 1
ATOM 1598 C C . PRO A 1 202 ? -13.776 -7.180 -1.890 1.00 75.56 202 PRO A C 1
ATOM 1600 O O . PRO A 1 202 ? -13.202 -6.555 -2.778 1.00 75.56 202 PRO A O 1
ATOM 1603 N N . GLY A 1 203 ? -13.373 -8.395 -1.510 1.00 79.69 203 GLY A N 1
ATOM 1604 C CA . GLY A 1 203 ? -12.385 -9.185 -2.258 1.00 79.69 203 GLY A CA 1
ATOM 1605 C C . GLY A 1 203 ? -10.908 -8.900 -1.964 1.00 79.69 203 GLY A C 1
ATOM 1606 O O . GLY A 1 203 ? -10.057 -9.564 -2.550 1.00 79.69 203 GLY A O 1
ATOM 1607 N N . LYS A 1 204 ? -10.583 -7.977 -1.049 1.00 85.62 204 LYS A N 1
ATOM 1608 C CA . LYS A 1 204 ? -9.199 -7.763 -0.595 1.00 85.62 204 LYS A CA 1
ATOM 1609 C C . LYS A 1 204 ? -8.802 -8.767 0.486 1.00 85.62 204 LYS A C 1
ATOM 1611 O O . LYS A 1 204 ? -9.534 -8.977 1.452 1.00 85.62 204 LYS A O 1
ATOM 1616 N N . ILE A 1 205 ? -7.616 -9.351 0.348 1.00 87.94 205 ILE A N 1
ATOM 1617 C CA . ILE A 1 205 ? -7.046 -10.311 1.301 1.00 87.94 205 ILE A CA 1
ATOM 1618 C C . ILE A 1 205 ? -6.114 -9.575 2.264 1.00 87.94 205 ILE A C 1
ATOM 1620 O O . ILE A 1 205 ? -5.296 -8.757 1.845 1.00 87.94 205 ILE A O 1
ATOM 1624 N N . ASN A 1 206 ? -6.186 -9.876 3.563 1.00 88.38 206 ASN A N 1
ATOM 1625 C CA . ASN A 1 206 ? -5.221 -9.319 4.506 1.00 88.38 206 ASN A CA 1
ATOM 1626 C C . ASN A 1 206 ? -3.844 -9.976 4.315 1.00 88.38 206 ASN A C 1
ATOM 1628 O O . ASN A 1 206 ? -3.636 -11.134 4.689 1.00 88.38 206 ASN A O 1
ATOM 1632 N N . ILE A 1 207 ? -2.887 -9.224 3.771 1.00 89.31 207 ILE A N 1
ATOM 1633 C CA . ILE A 1 207 ? -1.567 -9.749 3.398 1.00 89.31 207 ILE A CA 1
ATOM 1634 C C . ILE A 1 207 ? -0.739 -10.203 4.607 1.00 89.31 207 ILE A C 1
ATOM 1636 O O . ILE A 1 207 ? 0.120 -11.078 4.489 1.00 89.31 207 ILE A O 1
ATOM 1640 N N . ASN A 1 208 ? -1.033 -9.666 5.794 1.00 87.88 208 ASN A N 1
ATOM 1641 C CA . ASN A 1 208 ? -0.368 -10.056 7.036 1.00 87.88 208 ASN A CA 1
ATOM 1642 C C . ASN A 1 208 ? -0.766 -11.455 7.514 1.00 87.88 208 ASN A C 1
ATOM 1644 O O . ASN A 1 208 ? -0.012 -12.091 8.247 1.00 87.88 208 ASN A O 1
ATOM 1648 N N . THR A 1 209 ? -1.931 -11.943 7.086 1.00 85.00 209 THR A N 1
ATOM 1649 C CA . THR A 1 209 ? -2.499 -13.227 7.529 1.00 85.00 209 THR A CA 1
ATOM 1650 C C . THR A 1 209 ? -2.201 -14.386 6.582 1.00 85.00 209 THR A C 1
ATOM 1652 O O . THR A 1 209 ? -2.660 -15.502 6.801 1.00 85.00 209 THR A O 1
ATOM 1655 N N . ILE A 1 210 ? -1.415 -14.152 5.530 1.00 87.75 210 ILE A N 1
ATOM 1656 C CA . ILE A 1 210 ? -1.028 -15.203 4.589 1.00 87.75 210 ILE A CA 1
ATOM 1657 C C . ILE A 1 210 ? 0.138 -15.999 5.192 1.00 87.75 210 ILE A C 1
ATOM 1659 O O . ILE A 1 210 ? 1.268 -15.502 5.264 1.00 87.75 210 ILE A O 1
ATOM 1663 N N . PHE A 1 211 ? -0.160 -17.224 5.632 1.00 84.75 211 PHE A N 1
ATOM 1664 C CA . PHE A 1 211 ? 0.806 -18.211 6.146 1.00 84.75 211 PHE A CA 1
ATOM 1665 C C . PHE A 1 211 ? 1.037 -19.392 5.194 1.00 84.75 211 PHE A C 1
ATOM 1667 O O . PHE A 1 211 ? 2.001 -20.139 5.364 1.00 84.75 211 PHE A O 1
ATOM 1674 N N . ASP A 1 212 ? 0.157 -19.572 4.210 1.00 89.19 212 ASP A N 1
ATOM 1675 C CA . ASP A 1 212 ? 0.211 -20.690 3.274 1.00 89.19 212 ASP A CA 1
ATOM 1676 C C . ASP A 1 212 ? 0.853 -20.246 1.940 1.00 89.19 212 ASP A C 1
ATOM 1678 O O . ASP A 1 212 ? 0.360 -19.295 1.311 1.00 89.19 212 ASP A O 1
ATOM 1682 N N . PRO A 1 213 ? 1.926 -20.920 1.476 1.00 89.88 213 PRO A N 1
ATOM 1683 C CA . PRO A 1 213 ? 2.525 -20.666 0.169 1.00 89.88 213 PRO A CA 1
ATOM 1684 C C . PRO A 1 213 ? 1.538 -20.779 -1.002 1.00 89.88 213 PRO A C 1
ATOM 1686 O O . PRO A 1 213 ? 1.675 -20.039 -1.974 1.00 89.88 213 PRO A O 1
ATOM 1689 N N . ALA A 1 214 ? 0.542 -21.667 -0.933 1.00 92.12 214 ALA A N 1
ATOM 1690 C CA . ALA A 1 214 ? -0.460 -21.850 -1.981 1.00 92.12 214 ALA A CA 1
ATOM 1691 C C . ALA A 1 214 ? -1.393 -20.636 -2.090 1.00 92.12 214 ALA A C 1
ATOM 1693 O O . ALA A 1 214 ? -1.694 -20.184 -3.196 1.00 92.12 214 ALA A O 1
ATOM 1694 N N . VAL A 1 215 ? -1.787 -20.050 -0.953 1.00 91.62 215 VAL A N 1
ATOM 1695 C CA . VAL A 1 215 ? -2.577 -18.808 -0.925 1.00 91.62 215 VAL A CA 1
ATOM 1696 C C . VAL A 1 215 ? -1.766 -17.653 -1.510 1.00 91.62 215 VAL A C 1
ATOM 1698 O O . VAL A 1 215 ? -2.286 -16.879 -2.313 1.00 91.62 215 VAL A O 1
ATOM 1701 N N . TYR A 1 216 ? -0.476 -17.560 -1.172 1.00 91.12 216 TYR A N 1
ATOM 1702 C CA . TYR A 1 216 ? 0.410 -16.550 -1.751 1.00 91.12 216 TYR A CA 1
ATOM 1703 C C . TYR A 1 216 ? 0.612 -16.739 -3.264 1.00 91.12 216 TYR A C 1
ATOM 1705 O O . TYR A 1 216 ? 0.542 -15.776 -4.028 1.00 91.12 216 TYR A O 1
ATOM 1713 N N . ALA A 1 217 ? 0.804 -17.977 -3.724 1.00 90.69 217 ALA A N 1
ATOM 1714 C CA . ALA A 1 217 ? 0.915 -18.289 -5.147 1.00 90.69 217 ALA A CA 1
ATOM 1715 C C . ALA A 1 217 ? -0.376 -17.939 -5.908 1.00 90.69 217 ALA A C 1
ATOM 1717 O O . ALA A 1 217 ? -0.310 -17.343 -6.985 1.00 90.69 217 ALA A O 1
ATOM 1718 N N . GLY A 1 218 ? -1.543 -18.228 -5.323 1.00 91.31 218 GLY A N 1
ATOM 1719 C CA . GLY A 1 218 ? -2.845 -17.823 -5.857 1.00 91.31 218 GLY A CA 1
ATOM 1720 C C . GLY A 1 218 ? -3.011 -16.302 -5.922 1.00 91.31 218 GLY A C 1
ATOM 1721 O O . GLY A 1 218 ? -3.466 -15.776 -6.936 1.00 91.31 218 GLY A O 1
ATOM 1722 N N . LEU A 1 219 ? -2.563 -15.576 -4.891 1.00 90.50 219 LEU A N 1
ATOM 1723 C CA . LEU A 1 219 ? -2.542 -14.111 -4.883 1.00 90.50 219 LEU A CA 1
ATOM 1724 C C . LEU A 1 219 ? -1.679 -13.554 -6.022 1.00 90.50 219 LEU A C 1
ATOM 1726 O O . LEU A 1 219 ? -2.099 -12.617 -6.702 1.00 90.50 219 LEU A O 1
ATOM 1730 N N . MET A 1 220 ? -0.496 -14.121 -6.262 1.00 88.50 220 MET A N 1
ATOM 1731 C CA . MET A 1 220 ? 0.393 -13.676 -7.340 1.00 88.50 220 MET A CA 1
ATOM 1732 C C . MET A 1 220 ? -0.105 -14.091 -8.730 1.00 88.50 220 MET A C 1
ATOM 1734 O O . MET A 1 220 ? 0.131 -13.367 -9.693 1.00 88.50 220 MET A O 1
ATOM 1738 N N . ASN A 1 221 ? -0.844 -15.199 -8.848 1.00 88.94 221 ASN A N 1
ATOM 1739 C CA . ASN A 1 221 ? -1.456 -15.685 -10.090 1.00 88.94 221 ASN A CA 1
ATOM 1740 C C . ASN A 1 221 ? -0.498 -15.625 -11.301 1.00 88.94 221 ASN A C 1
ATOM 1742 O O . ASN A 1 221 ? -0.806 -15.014 -12.326 1.00 88.94 221 ASN A O 1
ATOM 1746 N N . GLY A 1 222 ? 0.721 -16.146 -11.133 1.00 83.50 222 GLY A N 1
ATOM 1747 C CA . GLY A 1 222 ? 1.755 -16.166 -12.177 1.00 83.50 222 GLY A CA 1
ATOM 1748 C C . GLY A 1 222 ? 2.411 -14.818 -12.509 1.00 83.50 222 GLY A C 1
ATOM 1749 O O . GLY A 1 222 ? 3.253 -14.771 -13.403 1.00 83.50 222 GLY A O 1
ATOM 1750 N N . HIS A 1 223 ? 2.073 -13.726 -11.815 1.00 85.31 223 HIS A N 1
ATOM 1751 C CA . HIS A 1 223 ? 2.768 -12.449 -11.989 1.00 85.31 223 HIS A CA 1
ATOM 1752 C C . HIS A 1 223 ? 4.155 -12.504 -11.330 1.00 85.31 223 HIS A C 1
ATOM 1754 O O . HIS A 1 223 ? 4.265 -12.987 -10.198 1.00 85.31 223 HIS A O 1
ATOM 1760 N N . PRO A 1 224 ? 5.211 -11.973 -11.976 1.00 82.00 224 PRO A N 1
ATOM 1761 C CA . PRO A 1 224 ? 6.522 -11.837 -11.359 1.00 82.00 224 PRO A CA 1
ATOM 1762 C C . PRO A 1 224 ? 6.450 -10.985 -10.094 1.00 82.00 224 PRO A C 1
ATOM 1764 O O . PRO A 1 224 ? 5.800 -9.936 -10.068 1.00 82.00 224 PRO A O 1
ATOM 1767 N N . GLY A 1 225 ? 7.151 -11.428 -9.060 1.00 82.88 225 GLY A N 1
ATOM 1768 C CA . GLY A 1 225 ? 7.253 -10.752 -7.777 1.00 82.88 225 GLY A CA 1
ATOM 1769 C C . GLY A 1 225 ? 8.119 -11.559 -6.810 1.00 82.88 225 GLY A C 1
ATOM 1770 O O . GLY A 1 225 ? 8.811 -12.489 -7.240 1.00 82.88 225 GLY A O 1
ATOM 1771 N N . PRO A 1 226 ? 8.104 -11.212 -5.516 1.00 84.75 226 PRO A N 1
ATOM 1772 C CA . PRO A 1 226 ? 8.920 -11.893 -4.530 1.00 84.75 226 PRO A CA 1
ATOM 1773 C C . PRO A 1 226 ? 8.466 -13.346 -4.388 1.00 84.75 226 PRO A C 1
ATOM 1775 O O . PRO A 1 226 ? 7.284 -13.668 -4.498 1.00 84.75 226 PRO A O 1
ATOM 1778 N N . SER A 1 227 ? 9.414 -14.244 -4.121 1.00 86.69 227 SER A N 1
ATOM 1779 C CA . SER A 1 227 ? 9.065 -15.596 -3.690 1.00 86.69 227 SER A CA 1
ATOM 1780 C C . SER A 1 227 ? 8.336 -15.533 -2.343 1.00 86.69 227 SER A C 1
ATOM 1782 O O . SER A 1 227 ? 8.510 -14.582 -1.576 1.00 86.69 227 SER A O 1
ATOM 1784 N N . TYR A 1 228 ? 7.566 -16.573 -2.011 1.00 87.69 228 TYR A N 1
ATOM 1785 C CA . TYR A 1 228 ? 6.925 -16.657 -0.695 1.00 87.69 228 TYR A CA 1
ATOM 1786 C C . TYR A 1 228 ? 7.941 -16.528 0.453 1.00 87.69 228 TYR A C 1
ATOM 1788 O O . TYR A 1 228 ? 7.659 -15.867 1.448 1.00 87.69 228 TYR A O 1
ATOM 1796 N N . ALA A 1 229 ? 9.143 -17.094 0.288 1.00 84.06 229 ALA A N 1
ATOM 1797 C CA . ALA A 1 229 ? 10.228 -16.978 1.259 1.00 84.06 229 ALA A CA 1
ATOM 1798 C C . ALA A 1 229 ? 10.705 -15.526 1.421 1.00 84.06 229 ALA A C 1
ATOM 1800 O O . ALA A 1 229 ? 10.750 -15.033 2.542 1.00 84.06 229 ALA A O 1
ATOM 1801 N N . ASN A 1 230 ? 10.958 -14.807 0.321 1.00 84.19 230 ASN A N 1
ATOM 1802 C CA . ASN A 1 230 ? 11.367 -13.398 0.381 1.00 84.19 230 ASN A CA 1
ATOM 1803 C C . ASN A 1 230 ? 10.268 -12.526 1.008 1.00 84.19 230 ASN A C 1
ATOM 1805 O O . ASN A 1 230 ? 10.550 -11.655 1.832 1.00 84.19 230 ASN A O 1
ATOM 1809 N N . TRP A 1 231 ? 9.003 -12.776 0.648 1.00 85.94 231 TRP A N 1
ATOM 1810 C CA . TRP A 1 231 ? 7.858 -12.096 1.254 1.00 85.94 231 TRP A CA 1
ATOM 1811 C C . TRP A 1 231 ? 7.783 -12.358 2.761 1.00 85.94 231 TRP A C 1
ATOM 1813 O O . TRP A 1 231 ? 7.601 -11.433 3.554 1.00 85.94 231 TRP A O 1
ATOM 1823 N N . PHE A 1 232 ? 7.942 -13.615 3.166 1.00 84.44 232 PHE A N 1
ATOM 1824 C CA . PHE A 1 232 ? 7.946 -14.020 4.562 1.00 84.44 232 PHE A CA 1
ATOM 1825 C C . PHE A 1 232 ? 9.086 -13.348 5.337 1.00 84.44 232 PHE A C 1
ATOM 1827 O O . PHE A 1 232 ? 8.823 -12.669 6.331 1.00 84.44 232 PHE A O 1
ATOM 1834 N N . ASP A 1 233 ? 10.320 -13.443 4.844 1.00 82.19 233 ASP A N 1
ATOM 1835 C CA . ASP A 1 233 ? 11.504 -12.867 5.483 1.00 82.19 233 ASP A CA 1
ATOM 1836 C C . ASP A 1 233 ? 11.393 -11.347 5.652 1.00 82.19 233 ASP A C 1
ATOM 1838 O O . ASP A 1 233 ? 11.739 -10.823 6.715 1.00 82.19 233 ASP A O 1
ATOM 1842 N N . SER A 1 234 ? 10.788 -10.645 4.684 1.00 83.81 234 SER A N 1
ATOM 1843 C CA . SER A 1 234 ? 10.516 -9.203 4.791 1.00 83.81 234 SER A CA 1
ATOM 1844 C C . SER A 1 234 ? 9.662 -8.812 6.004 1.00 83.81 234 SER A C 1
ATOM 1846 O O . SER A 1 234 ? 9.783 -7.704 6.526 1.00 83.81 234 SER A O 1
ATOM 1848 N N . ARG A 1 235 ? 8.798 -9.719 6.483 1.00 85.50 235 ARG A N 1
ATOM 1849 C CA . ARG A 1 235 ? 7.915 -9.489 7.638 1.00 85.50 235 ARG A CA 1
ATOM 1850 C C . ARG A 1 235 ? 8.517 -9.958 8.955 1.00 85.50 235 ARG A C 1
ATOM 1852 O O . ARG A 1 235 ? 8.095 -9.507 10.020 1.00 85.50 235 ARG A O 1
ATOM 1859 N N . ARG A 1 236 ? 9.494 -10.864 8.915 1.00 81.44 236 ARG A N 1
ATOM 1860 C CA . ARG A 1 236 ? 10.178 -11.343 10.122 1.00 81.44 236 ARG A CA 1
ATOM 1861 C C . ARG A 1 236 ? 11.054 -10.278 10.741 1.00 81.44 236 ARG A C 1
ATOM 1863 O O . ARG A 1 236 ? 11.121 -10.216 11.960 1.00 81.44 236 ARG A O 1
ATOM 1870 N N . GLY A 1 237 ? 11.726 -9.478 9.913 1.00 72.00 237 GLY A N 1
ATOM 1871 C CA . GLY A 1 237 ? 12.588 -8.380 10.345 1.00 72.00 237 GLY A CA 1
ATOM 1872 C C . GLY A 1 237 ? 13.889 -8.797 11.044 1.00 72.00 237 GLY A C 1
ATOM 1873 O O . GLY A 1 237 ? 14.521 -7.939 11.648 1.00 72.00 237 GLY A O 1
ATOM 1874 N N . TYR A 1 238 ? 14.310 -10.064 10.983 1.00 71.88 238 TYR A N 1
ATOM 1875 C CA . TYR A 1 238 ? 15.630 -10.495 11.460 1.00 71.88 238 TYR A CA 1
ATOM 1876 C C . TYR A 1 238 ? 16.376 -11.313 10.391 1.00 71.88 238 TYR A C 1
ATOM 1878 O O . TYR A 1 238 ? 15.755 -12.032 9.610 1.00 71.88 238 TYR A O 1
ATOM 1886 N N . PRO A 1 239 ? 17.715 -11.200 10.337 1.00 56.12 239 PRO A N 1
ATOM 1887 C CA . PRO A 1 239 ? 18.476 -11.101 9.085 1.00 56.12 239 PRO A CA 1
ATOM 1888 C C . PRO A 1 239 ? 18.807 -12.425 8.384 1.00 56.12 239 PRO A C 1
ATOM 1890 O O . PRO A 1 239 ? 19.659 -12.449 7.499 1.00 56.12 239 PRO A O 1
ATOM 1893 N N . ARG A 1 240 ? 18.179 -13.549 8.745 1.00 57.56 240 ARG A N 1
ATOM 1894 C CA . ARG A 1 240 ? 18.481 -14.815 8.064 1.00 57.56 240 ARG A CA 1
ATOM 1895 C C . ARG A 1 240 ? 17.482 -15.071 6.942 1.00 57.56 240 ARG A C 1
ATOM 1897 O O . ARG A 1 240 ? 16.492 -15.771 7.145 1.00 57.56 240 ARG A O 1
ATOM 1904 N N . ALA A 1 241 ? 17.781 -14.505 5.772 1.00 54.25 241 ALA A N 1
ATOM 1905 C CA . ALA A 1 241 ? 17.113 -14.841 4.518 1.00 54.25 241 ALA A CA 1
ATOM 1906 C C . ALA A 1 241 ? 17.115 -16.369 4.306 1.00 54.25 241 ALA A C 1
ATOM 1908 O O . ALA A 1 241 ? 18.140 -17.028 4.504 1.00 54.25 241 ALA A O 1
ATOM 1909 N N . GLY A 1 242 ? 15.963 -16.941 3.957 1.00 54.69 242 GLY A N 1
ATOM 1910 C CA . GLY A 1 242 ? 15.768 -18.381 3.775 1.00 54.69 242 GLY A CA 1
ATOM 1911 C C . GLY A 1 242 ? 15.752 -19.198 5.073 1.00 54.69 242 GLY A C 1
ATOM 1912 O O . GLY A 1 242 ? 15.919 -20.418 5.034 1.00 54.69 242 GLY A O 1
ATOM 1913 N N . GLY A 1 243 ? 15.593 -18.557 6.235 1.00 59.75 243 GLY A N 1
ATOM 1914 C CA . GLY A 1 243 ? 15.508 -19.244 7.523 1.00 59.75 243 GLY A CA 1
ATOM 1915 C C . GLY A 1 243 ? 14.213 -20.047 7.684 1.00 59.75 243 GLY A C 1
ATOM 1916 O O . GLY A 1 243 ? 13.169 -19.685 7.150 1.00 59.75 243 GLY A O 1
ATOM 1917 N N . ASN A 1 244 ? 14.250 -21.110 8.494 1.00 66.00 244 ASN A N 1
ATOM 1918 C CA . ASN A 1 244 ? 13.057 -21.885 8.851 1.00 66.00 244 ASN A CA 1
ATOM 1919 C C . ASN A 1 244 ? 11.941 -20.955 9.384 1.00 66.00 244 ASN A C 1
ATOM 1921 O O . ASN A 1 244 ? 12.206 -20.094 10.230 1.00 66.00 244 ASN A O 1
ATOM 1925 N N . LEU A 1 245 ? 10.707 -21.150 8.899 1.00 64.88 245 LEU A N 1
ATOM 1926 C CA . LEU A 1 245 ? 9.475 -20.458 9.312 1.00 64.88 245 LEU A CA 1
ATOM 1927 C C . LEU A 1 245 ? 9.304 -20.429 10.840 1.00 64.88 245 LEU A C 1
ATOM 1929 O O . LEU A 1 245 ? 8.780 -19.467 11.391 1.00 64.88 245 LEU A O 1
ATOM 1933 N N . LEU A 1 246 ? 9.792 -21.469 11.519 1.00 71.38 246 LEU A N 1
ATOM 1934 C CA . LEU A 1 246 ? 9.663 -21.661 12.963 1.00 71.38 246 LEU A CA 1
ATOM 1935 C C . LEU A 1 246 ? 10.884 -21.196 13.773 1.00 71.38 246 LEU A C 1
ATOM 1937 O O . LEU A 1 246 ? 10.922 -21.412 14.982 1.00 71.38 246 LEU A O 1
ATOM 1941 N N . SER A 1 247 ? 11.912 -20.602 13.152 1.00 74.00 247 SER A N 1
ATOM 1942 C CA . SER A 1 247 ? 13.070 -20.130 13.923 1.00 74.00 247 SER A CA 1
ATOM 1943 C C . SER A 1 247 ? 12.765 -18.798 14.609 1.00 74.00 247 SER A C 1
ATOM 1945 O O . SER A 1 247 ? 12.553 -17.783 13.953 1.00 74.00 247 SER A O 1
ATOM 1947 N N . PHE A 1 248 ? 12.789 -18.776 15.934 1.00 74.31 248 PHE A N 1
ATOM 1948 C CA . PHE A 1 248 ? 12.569 -17.555 16.705 1.00 74.31 248 PHE A CA 1
ATOM 1949 C C . PHE A 1 248 ? 13.889 -16.839 16.980 1.00 74.31 248 PHE A C 1
ATOM 1951 O O . PHE A 1 248 ? 14.927 -17.474 17.172 1.00 74.31 248 PHE A O 1
ATOM 1958 N N . ASN A 1 249 ? 13.844 -15.510 17.021 1.00 77.00 249 ASN A N 1
ATOM 1959 C CA . ASN A 1 249 ? 14.936 -14.698 17.539 1.00 77.00 249 ASN A CA 1
ATOM 1960 C C . ASN A 1 249 ? 14.599 -14.309 18.984 1.00 77.00 249 ASN A C 1
ATOM 1962 O O . ASN A 1 249 ? 13.550 -13.724 19.233 1.00 77.00 249 ASN A O 1
ATOM 1966 N N . ALA A 1 250 ? 15.483 -14.616 19.935 1.00 78.50 250 ALA A N 1
ATOM 1967 C CA . ALA A 1 250 ? 15.262 -14.310 21.350 1.00 78.50 250 ALA A CA 1
ATOM 1968 C C . ALA A 1 250 ? 15.073 -12.803 21.621 1.00 78.50 250 ALA A C 1
ATOM 1970 O O . ALA A 1 250 ? 14.322 -12.433 22.517 1.00 78.50 250 ALA A O 1
ATOM 1971 N N . ASN A 1 251 ? 15.691 -11.939 20.809 1.00 78.75 251 ASN A N 1
ATOM 1972 C CA . ASN A 1 251 ? 15.576 -10.480 20.920 1.00 78.75 251 ASN A CA 1
ATOM 1973 C C . ASN A 1 251 ? 14.335 -9.918 20.209 1.00 78.75 251 ASN A C 1
ATOM 1975 O O . ASN A 1 251 ? 14.069 -8.721 20.277 1.00 78.75 251 ASN A O 1
ATOM 1979 N N . MET A 1 252 ? 13.591 -10.761 19.491 1.00 79.81 252 MET A N 1
ATOM 1980 C CA . MET A 1 252 ? 12.394 -10.374 18.757 1.00 79.81 252 MET A CA 1
ATOM 1981 C C . MET A 1 252 ? 11.315 -11.454 18.937 1.00 79.81 252 MET A C 1
ATOM 1983 O O . MET A 1 252 ? 11.211 -12.356 18.102 1.00 79.81 252 MET A O 1
ATOM 1987 N N . PRO A 1 253 ? 10.512 -11.391 20.019 1.00 74.06 253 PRO A N 1
ATOM 1988 C CA . PRO A 1 253 ? 9.620 -12.472 20.449 1.00 74.06 253 PRO A CA 1
ATOM 1989 C C . PRO A 1 253 ? 8.328 -12.545 19.612 1.00 74.06 253 PRO A C 1
ATOM 1991 O O . PRO A 1 253 ? 7.220 -12.566 20.140 1.00 74.06 253 PRO A O 1
ATOM 1994 N N . SER A 1 254 ? 8.455 -12.552 18.286 1.00 78.00 254 SER A N 1
ATOM 1995 C CA . SER A 1 254 ? 7.353 -12.699 17.338 1.00 78.00 254 SER A CA 1
ATOM 1996 C C . SER A 1 254 ? 7.817 -13.434 16.079 1.00 78.00 254 SER A C 1
ATOM 1998 O O . SER A 1 254 ? 8.961 -13.301 15.638 1.00 78.00 254 SER A O 1
ATOM 2000 N N . LEU A 1 255 ? 6.898 -14.178 15.458 1.00 78.31 255 LEU A N 1
ATOM 2001 C CA . LEU A 1 255 ? 7.090 -14.735 14.114 1.00 78.31 255 LEU A CA 1
ATOM 2002 C C . LEU A 1 255 ? 7.225 -13.616 13.068 1.00 78.31 255 LEU A C 1
ATOM 2004 O O . LEU A 1 255 ? 8.055 -13.708 12.165 1.00 78.31 255 LEU A O 1
ATOM 2008 N N . PHE A 1 256 ? 6.449 -12.541 13.234 1.00 82.25 256 PHE A N 1
ATOM 2009 C CA . PHE A 1 256 ? 6.461 -11.354 12.385 1.00 82.25 256 PHE A CA 1
ATOM 2010 C C . PHE A 1 256 ? 6.660 -10.107 13.233 1.00 82.25 256 PHE A C 1
ATOM 2012 O O . PHE A 1 256 ? 5.782 -9.723 14.006 1.00 82.25 256 PHE A O 1
ATOM 2019 N N . THR A 1 257 ? 7.817 -9.474 13.094 1.00 85.44 257 THR A N 1
ATOM 2020 C CA . THR A 1 257 ? 8.128 -8.222 13.800 1.00 85.44 257 THR A CA 1
ATOM 2021 C C . THR A 1 257 ? 7.763 -6.996 12.979 1.00 85.44 257 THR A C 1
ATOM 2023 O O . THR A 1 257 ? 7.524 -5.935 13.542 1.00 85.44 257 THR A O 1
ATOM 2026 N N . ASN A 1 258 ? 7.678 -7.158 11.656 1.00 86.56 258 ASN A N 1
ATOM 2027 C CA . ASN A 1 258 ? 7.441 -6.089 10.701 1.00 86.56 258 ASN A CA 1
ATOM 2028 C C . ASN A 1 258 ? 6.230 -6.395 9.791 1.00 86.56 258 ASN A C 1
ATOM 2030 O O . ASN A 1 258 ? 6.386 -6.601 8.576 1.00 86.56 258 ASN A O 1
ATOM 2034 N N . PRO A 1 259 ? 5.006 -6.492 10.348 1.00 88.44 259 PRO A N 1
ATOM 2035 C CA . PRO A 1 259 ? 3.800 -6.606 9.534 1.00 88.44 259 PRO A CA 1
ATOM 2036 C C . PRO A 1 259 ? 3.603 -5.358 8.661 1.00 88.44 259 PRO A C 1
ATOM 2038 O O . PRO A 1 259 ? 4.162 -4.296 8.929 1.00 88.44 259 PRO A O 1
ATOM 2041 N N . VAL A 1 260 ? 2.793 -5.479 7.611 1.00 90.44 260 VAL A N 1
ATOM 2042 C CA . VAL A 1 260 ? 2.327 -4.326 6.839 1.00 90.44 260 VAL A CA 1
ATOM 2043 C C . VAL A 1 260 ? 1.383 -3.505 7.710 1.00 90.44 260 VAL A C 1
ATOM 2045 O O . VAL A 1 260 ? 0.377 -4.031 8.190 1.00 90.44 260 VAL A O 1
ATOM 2048 N N . ARG A 1 261 ? 1.696 -2.231 7.930 1.00 88.38 261 ARG A N 1
ATOM 2049 C CA . ARG A 1 261 ? 0.933 -1.322 8.798 1.00 88.38 261 ARG A CA 1
ATOM 2050 C C . ARG A 1 261 ? 1.053 0.123 8.292 1.00 88.38 261 ARG A C 1
ATOM 2052 O O . ARG A 1 261 ? 1.944 0.380 7.487 1.00 88.38 261 ARG A O 1
ATOM 2059 N N . PRO A 1 262 ? 0.167 1.043 8.716 1.00 88.94 262 PRO A N 1
ATOM 2060 C CA . PRO A 1 262 ? 0.201 2.430 8.252 1.00 88.94 262 PRO A CA 1
ATOM 2061 C C . PRO A 1 262 ? 1.531 3.125 8.568 1.00 88.94 262 PRO A C 1
ATOM 2063 O O . PRO A 1 262 ? 2.158 2.832 9.590 1.00 88.94 262 PRO A O 1
ATOM 2066 N N . ALA A 1 263 ? 1.935 4.076 7.734 1.00 89.12 263 ALA A N 1
ATOM 2067 C CA . ALA A 1 263 ? 3.076 4.944 7.983 1.00 89.12 263 ALA A CA 1
ATOM 2068 C C . ALA A 1 263 ? 2.956 5.685 9.323 1.00 89.12 263 ALA A C 1
ATOM 2070 O O . ALA A 1 263 ? 1.861 6.010 9.785 1.00 89.12 263 ALA A O 1
ATOM 2071 N N . GLY A 1 264 ? 4.100 5.948 9.952 1.00 87.50 264 GLY A N 1
ATOM 2072 C CA . GLY A 1 264 ? 4.184 6.584 11.264 1.00 87.50 264 GLY A CA 1
ATOM 2073 C C . GLY A 1 264 ? 3.865 5.645 12.426 1.00 87.50 264 GLY A C 1
ATOM 2074 O O . GLY A 1 264 ? 3.812 6.098 13.558 1.00 87.50 264 GLY A O 1
ATOM 2075 N N . SER A 1 265 ? 3.642 4.351 12.168 1.00 88.75 265 SER A N 1
ATOM 2076 C CA . SER A 1 265 ? 3.495 3.342 13.227 1.00 88.75 265 SER A CA 1
ATOM 2077 C C . SER A 1 265 ? 4.758 2.509 13.447 1.00 88.75 265 SER A C 1
ATOM 2079 O O . SER A 1 265 ? 4.736 1.557 14.224 1.00 88.75 265 SER A O 1
ATOM 2081 N N . GLY A 1 266 ? 5.853 2.839 12.757 1.00 86.06 266 GLY A N 1
ATOM 2082 C CA . GLY A 1 266 ? 7.111 2.087 12.758 1.00 86.06 266 GLY A CA 1
ATOM 2083 C C . GLY A 1 266 ? 7.780 1.990 14.122 1.00 86.06 266 GLY A C 1
ATOM 2084 O O . GLY A 1 266 ? 8.357 0.953 14.453 1.00 86.06 266 GLY A O 1
ATOM 2085 N N . ASP A 1 267 ? 7.627 3.042 14.911 1.00 88.25 267 ASP A N 1
ATOM 2086 C CA . ASP A 1 267 ? 8.123 3.246 16.269 1.00 88.25 267 ASP A CA 1
ATOM 2087 C C . ASP A 1 267 ? 7.157 2.745 17.358 1.00 88.25 267 ASP A C 1
ATOM 2089 O O . ASP A 1 267 ? 7.558 2.544 18.501 1.00 88.25 267 ASP A O 1
ATOM 2093 N N . ILE A 1 268 ? 5.893 2.470 17.012 1.00 87.69 268 ILE A N 1
ATOM 2094 C CA . ILE A 1 268 ? 4.886 1.916 17.929 1.00 87.69 268 ILE A CA 1
ATOM 2095 C C . ILE A 1 268 ? 5.144 0.415 18.108 1.00 87.69 268 ILE A C 1
ATOM 2097 O O . ILE A 1 268 ? 4.449 -0.449 17.561 1.00 87.69 268 ILE A O 1
ATOM 2101 N N . VAL A 1 269 ? 6.207 0.099 18.837 1.00 86.38 269 VAL A N 1
ATOM 2102 C CA . VAL A 1 269 ? 6.669 -1.254 19.141 1.00 86.38 269 VAL A CA 1
ATOM 2103 C C . VAL A 1 269 ? 7.217 -1.312 20.570 1.00 86.38 269 VAL A C 1
ATOM 2105 O O . VAL A 1 269 ? 7.710 -0.316 21.087 1.00 86.38 269 VAL A O 1
ATOM 2108 N N . PRO A 1 270 ? 7.150 -2.474 21.242 1.00 84.94 270 PRO A N 1
ATOM 2109 C CA . PRO A 1 270 ? 7.567 -2.577 22.642 1.00 84.94 270 PRO A CA 1
ATOM 2110 C C . PRO A 1 270 ? 9.088 -2.527 22.851 1.00 84.94 270 PRO A C 1
ATOM 2112 O O . PRO A 1 270 ? 9.535 -2.322 23.975 1.00 84.94 270 PRO A O 1
ATOM 2115 N N . LEU A 1 271 ? 9.886 -2.768 21.806 1.00 85.62 271 LEU A N 1
ATOM 2116 C CA . LEU A 1 271 ? 11.345 -2.839 21.880 1.00 85.62 271 LEU A CA 1
ATOM 2117 C C . LEU A 1 271 ? 11.955 -1.998 20.760 1.00 85.62 271 LEU A C 1
ATOM 2119 O O . LEU A 1 271 ? 11.558 -2.155 19.607 1.00 85.62 271 LEU A O 1
ATOM 2123 N N . THR A 1 272 ? 12.996 -1.224 21.065 1.00 84.44 272 THR A N 1
ATOM 2124 C CA . THR A 1 272 ? 13.710 -0.384 20.084 1.00 84.44 272 THR A CA 1
ATOM 2125 C C . THR A 1 272 ? 14.258 -1.181 18.894 1.00 84.44 272 THR A C 1
ATOM 2127 O O . THR A 1 272 ? 14.239 -0.722 17.760 1.00 84.44 272 THR A O 1
ATOM 2130 N N . GLY A 1 273 ? 14.673 -2.439 19.097 1.00 80.38 273 GLY A N 1
ATOM 2131 C CA . GLY A 1 273 ? 15.140 -3.306 18.001 1.00 80.38 273 GLY A CA 1
ATOM 2132 C C . GLY A 1 273 ? 14.060 -3.695 16.973 1.00 80.38 273 GLY A C 1
ATOM 2133 O O . GLY A 1 273 ? 14.377 -4.216 15.898 1.00 80.38 273 GLY A O 1
ATOM 2134 N N . LEU A 1 274 ? 12.784 -3.459 17.288 1.00 83.88 274 LEU A N 1
ATOM 2135 C CA . LEU A 1 274 ? 11.643 -3.713 16.405 1.00 83.88 274 LEU A CA 1
ATOM 2136 C C . LEU A 1 274 ? 11.240 -2.471 15.602 1.00 83.88 274 LEU A C 1
ATOM 2138 O O . LEU A 1 274 ? 10.368 -2.578 14.742 1.00 83.88 274 LEU A O 1
ATOM 2142 N N . GLU A 1 275 ? 11.852 -1.315 15.866 1.00 86.94 275 GLU A N 1
ATOM 2143 C CA . GLU A 1 275 ? 11.543 -0.080 15.151 1.00 86.94 275 GLU A CA 1
ATOM 2144 C C . GLU A 1 275 ? 11.935 -0.220 13.679 1.00 86.94 275 GLU A C 1
ATOM 2146 O O . GLU A 1 275 ? 12.976 -0.791 13.333 1.00 86.94 275 GLU A O 1
ATOM 2151 N N . ARG A 1 276 ? 11.070 0.251 12.784 1.00 86.06 276 ARG A N 1
ATOM 2152 C CA . ARG A 1 276 ? 11.282 0.174 11.335 1.00 86.06 276 ARG A CA 1
ATOM 2153 C C . ARG A 1 276 ? 10.952 1.509 10.692 1.00 86.06 276 ARG A C 1
ATOM 2155 O O . ARG A 1 276 ? 10.067 2.221 11.156 1.00 86.06 276 ARG A O 1
ATOM 2162 N N . THR A 1 277 ? 11.657 1.824 9.610 1.00 85.00 277 THR A N 1
ATOM 2163 C CA . THR A 1 277 ? 11.332 2.974 8.765 1.00 85.00 277 THR A CA 1
ATOM 2164 C C . THR A 1 277 ? 9.989 2.750 8.071 1.00 85.00 277 THR A C 1
ATOM 2166 O O . THR A 1 277 ? 9.560 1.616 7.864 1.00 85.00 277 THR A O 1
ATOM 2169 N N . ASP A 1 278 ? 9.306 3.825 7.685 1.00 87.38 278 ASP A N 1
ATOM 2170 C CA . ASP A 1 278 ? 7.939 3.703 7.167 1.00 87.38 278 ASP A CA 1
ATOM 2171 C C . ASP A 1 278 ? 7.843 2.953 5.841 1.00 87.38 278 ASP A C 1
ATOM 2173 O O . ASP A 1 278 ? 6.858 2.254 5.604 1.00 87.38 278 ASP A O 1
ATOM 2177 N N . VAL A 1 279 ? 8.865 3.037 4.980 1.00 87.12 279 VAL A N 1
ATOM 2178 C CA . VAL A 1 279 ? 8.860 2.251 3.736 1.00 87.12 279 VAL A CA 1
ATOM 2179 C C . VAL A 1 279 ? 8.839 0.754 4.021 1.00 87.12 279 VAL A C 1
ATOM 2181 O O . VAL A 1 279 ? 8.111 0.023 3.348 1.00 87.12 279 VAL A O 1
ATOM 2184 N N . GLU A 1 280 ? 9.525 0.316 5.080 1.00 87.81 280 GLU A N 1
ATOM 2185 C CA . GLU A 1 280 ? 9.537 -1.075 5.522 1.00 87.81 280 GLU A CA 1
ATOM 2186 C C . GLU A 1 280 ? 8.182 -1.527 6.064 1.00 87.81 280 GLU A C 1
ATOM 2188 O O . GLU A 1 280 ? 7.939 -2.727 6.105 1.00 87.81 280 GLU A O 1
ATOM 2193 N N . LEU A 1 281 ? 7.277 -0.616 6.435 1.00 89.44 281 LEU A N 1
ATOM 2194 C CA . LEU A 1 281 ? 5.908 -0.941 6.856 1.00 89.44 281 LEU A CA 1
ATOM 2195 C C . LEU A 1 281 ? 4.952 -1.089 5.671 1.00 89.44 281 LEU A C 1
ATOM 2197 O O . LEU A 1 281 ? 3.920 -1.742 5.794 1.00 89.44 281 LEU A O 1
ATOM 2201 N N . SER A 1 282 ? 5.306 -0.531 4.518 1.00 89.88 282 SER A N 1
ATOM 2202 C CA . SER A 1 282 ? 4.475 -0.529 3.318 1.00 89.88 282 SER A CA 1
ATOM 2203 C C . SER A 1 282 ? 4.706 -1.763 2.435 1.00 89.88 282 SER A C 1
ATOM 2205 O O . SER A 1 282 ? 5.587 -2.594 2.678 1.00 89.88 282 SER A O 1
ATOM 2207 N N . ILE A 1 283 ? 3.934 -1.864 1.351 1.00 89.94 283 ILE A N 1
ATOM 2208 C CA . ILE A 1 283 ? 4.145 -2.852 0.283 1.00 89.94 283 ILE A CA 1
ATOM 2209 C C . ILE A 1 283 ? 5.362 -2.536 -0.606 1.00 89.94 283 ILE A C 1
ATOM 2211 O O . ILE A 1 283 ? 5.806 -3.387 -1.378 1.00 89.94 283 ILE A O 1
ATOM 2215 N N . LEU A 1 284 ? 5.907 -1.322 -0.485 1.00 90.00 284 LEU A N 1
ATOM 2216 C CA . LEU A 1 284 ? 7.082 -0.831 -1.206 1.00 90.00 284 LEU A CA 1
ATOM 2217 C C . LEU A 1 284 ? 8.400 -1.154 -0.483 1.00 90.00 284 LEU A C 1
ATOM 2219 O O . LEU A 1 284 ? 9.447 -0.691 -0.917 1.00 90.00 284 LEU A O 1
ATOM 2223 N N . ARG A 1 285 ? 8.358 -1.939 0.598 1.00 87.69 285 ARG A N 1
ATOM 2224 C CA . ARG A 1 285 ? 9.505 -2.368 1.419 1.00 87.69 285 ARG A CA 1
ATOM 2225 C C . ARG A 1 285 ? 10.639 -3.051 0.645 1.00 87.69 285 ARG A C 1
ATOM 2227 O O . ARG A 1 285 ? 10.406 -3.643 -0.414 1.00 87.69 285 ARG A O 1
ATOM 2234 N N . ASN A 1 286 ? 11.843 -3.015 1.214 1.00 83.81 286 ASN A N 1
ATOM 2235 C CA . ASN A 1 286 ? 13.040 -3.636 0.656 1.00 83.81 286 ASN A CA 1
ATOM 2236 C C . ASN A 1 286 ? 13.004 -5.172 0.767 1.00 83.81 286 ASN A C 1
ATOM 2238 O O . ASN A 1 286 ? 12.361 -5.765 1.641 1.00 83.81 286 ASN A O 1
ATOM 2242 N N . ASN A 1 287 ? 13.721 -5.841 -0.132 1.00 79.94 287 ASN A N 1
ATOM 2243 C CA . ASN A 1 287 ? 14.053 -7.246 0.000 1.00 79.94 287 ASN A CA 1
ATOM 2244 C C . ASN A 1 287 ? 15.140 -7.436 1.067 1.00 79.94 287 ASN A C 1
ATOM 2246 O O . ASN A 1 287 ? 16.272 -7.021 0.876 1.00 79.94 287 ASN A O 1
ATOM 2250 N N . GLN A 1 288 ? 14.856 -8.162 2.148 1.00 72.81 288 GLN A N 1
ATOM 2251 C CA . GLN A 1 288 ? 15.840 -8.421 3.215 1.00 72.81 288 GLN A CA 1
ATOM 2252 C C . GLN A 1 288 ? 17.078 -9.216 2.7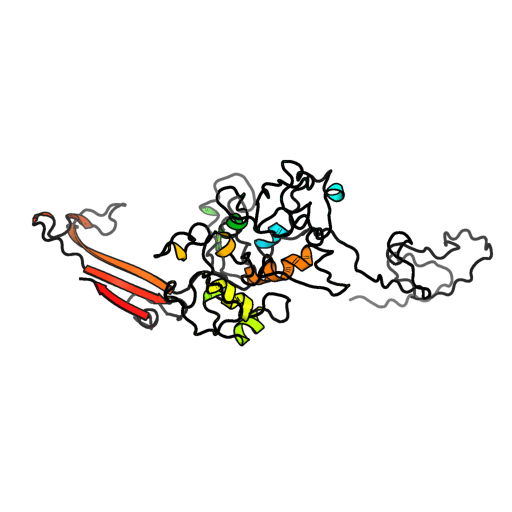42 1.00 72.81 288 GLN A C 1
ATOM 2254 O O . GLN A 1 288 ? 18.087 -9.254 3.439 1.00 72.81 288 GLN A O 1
ATOM 2259 N N . ALA A 1 289 ? 17.019 -9.847 1.563 1.00 61.44 289 ALA A N 1
ATOM 2260 C CA . ALA A 1 289 ? 18.150 -10.533 0.941 1.00 61.44 289 ALA A CA 1
ATOM 2261 C C . ALA A 1 289 ? 19.058 -9.615 0.084 1.00 61.44 289 ALA A C 1
ATOM 2263 O O . ALA A 1 289 ? 20.009 -10.118 -0.515 1.00 61.44 289 ALA A O 1
ATOM 2264 N N . GLY A 1 290 ? 18.784 -8.304 -0.021 1.00 62.97 290 GLY A N 1
ATOM 2265 C CA . GLY A 1 290 ? 19.607 -7.368 -0.799 1.00 62.97 290 GLY A CA 1
ATOM 2266 C C . GLY A 1 290 ? 19.172 -5.896 -0.725 1.00 62.97 290 GLY A C 1
ATOM 2267 O O . GLY A 1 290 ? 18.405 -5.494 0.137 1.00 62.97 290 GLY A O 1
ATOM 2268 N N . ASN A 1 291 ? 19.664 -5.079 -1.660 1.00 63.25 291 ASN A N 1
ATOM 2269 C CA . ASN A 1 291 ? 19.332 -3.646 -1.768 1.00 63.25 291 ASN A CA 1
ATOM 2270 C C . ASN A 1 291 ? 18.306 -3.373 -2.883 1.00 63.25 291 ASN A C 1
ATOM 2272 O O . ASN A 1 291 ? 18.347 -2.345 -3.552 1.00 63.25 291 ASN A O 1
ATOM 2276 N N . GLN A 1 292 ? 17.427 -4.339 -3.152 1.00 72.38 292 GLN A N 1
ATOM 2277 C CA . GLN A 1 292 ? 16.472 -4.285 -4.258 1.00 72.38 292 GLN A CA 1
ATOM 2278 C C . GLN A 1 292 ? 15.045 -4.285 -3.738 1.00 72.38 292 GLN A C 1
ATOM 2280 O O . GLN A 1 292 ? 14.737 -4.929 -2.740 1.00 72.38 292 GLN A O 1
ATOM 2285 N N . LEU A 1 293 ? 14.148 -3.656 -4.494 1.00 79.94 293 LEU A N 1
ATOM 2286 C CA . LEU A 1 293 ? 12.714 -3.673 -4.215 1.00 79.94 293 LEU A CA 1
ATOM 2287 C C . LEU A 1 293 ? 12.213 -5.096 -3.926 1.00 79.94 293 LEU A C 1
ATOM 2289 O O . LEU A 1 293 ? 12.489 -6.015 -4.701 1.00 79.94 293 LEU A O 1
ATOM 2293 N N . LEU A 1 294 ? 11.434 -5.295 -2.856 1.00 84.44 294 LEU A N 1
ATOM 2294 C CA . LEU A 1 294 ? 10.856 -6.618 -2.588 1.00 84.44 294 LEU A CA 1
ATOM 2295 C C . LEU A 1 294 ? 9.937 -7.045 -3.737 1.00 84.44 294 LEU A C 1
ATOM 2297 O O . LEU A 1 294 ? 10.038 -8.154 -4.257 1.00 84.44 294 LEU A O 1
ATOM 2301 N N . ASN A 1 295 ? 9.088 -6.119 -4.181 1.00 81.94 295 ASN A N 1
ATOM 2302 C CA . ASN A 1 295 ? 8.231 -6.273 -5.351 1.00 81.94 295 ASN A CA 1
ATOM 2303 C C . ASN A 1 295 ? 8.935 -5.803 -6.637 1.00 81.94 295 ASN A C 1
ATOM 2305 O O . ASN A 1 295 ? 8.383 -5.022 -7.410 1.00 81.94 295 ASN A O 1
ATOM 2309 N N . ASN A 1 296 ? 10.165 -6.270 -6.874 1.00 76.38 296 ASN A N 1
ATOM 2310 C CA . ASN A 1 296 ? 10.888 -6.008 -8.118 1.00 76.38 296 ASN A CA 1
ATOM 2311 C C . ASN A 1 296 ? 10.358 -6.915 -9.235 1.00 76.38 296 ASN A C 1
ATOM 2313 O O . ASN A 1 296 ? 10.653 -8.112 -9.269 1.00 76.38 296 ASN A O 1
ATOM 2317 N N . THR A 1 297 ? 9.578 -6.367 -10.166 1.00 74.38 297 THR A N 1
ATOM 2318 C CA . THR A 1 297 ? 9.152 -7.153 -11.326 1.00 74.38 297 THR A CA 1
ATOM 2319 C C . THR A 1 297 ? 10.283 -7.208 -12.354 1.00 74.38 297 THR A C 1
ATOM 2321 O O . THR A 1 297 ? 10.695 -6.219 -12.961 1.00 74.38 297 THR A O 1
ATOM 2324 N N . GLY A 1 298 ? 10.834 -8.405 -12.523 1.00 70.69 298 GLY A N 1
ATOM 2325 C CA . GLY A 1 298 ? 11.939 -8.671 -13.436 1.00 70.69 298 GLY A CA 1
ATOM 2326 C C . GLY A 1 298 ? 11.467 -9.202 -14.781 1.00 70.69 298 GLY A C 1
ATOM 2327 O O . GLY A 1 298 ? 11.999 -10.212 -15.229 1.00 70.69 298 GLY A O 1
ATOM 2328 N N . TYR A 1 299 ? 10.455 -8.601 -15.416 1.00 77.44 299 TYR A N 1
ATOM 2329 C CA . TYR A 1 299 ? 10.073 -9.057 -16.754 1.00 77.44 299 TYR A CA 1
ATOM 2330 C C . TYR A 1 299 ? 11.240 -8.833 -17.728 1.00 77.44 299 TYR A C 1
ATOM 2332 O O . TYR A 1 299 ? 11.606 -7.697 -18.039 1.00 77.44 299 TYR A O 1
ATOM 2340 N N . THR A 1 300 ? 11.837 -9.930 -18.193 1.00 76.38 300 THR A N 1
ATOM 2341 C CA . THR A 1 300 ? 12.977 -9.942 -19.125 1.00 76.38 300 THR A CA 1
ATOM 2342 C C . THR A 1 300 ? 12.567 -10.255 -20.560 1.00 76.38 300 THR A C 1
ATOM 2344 O O . THR A 1 300 ? 13.363 -10.061 -21.477 1.00 76.38 300 THR A O 1
ATOM 2347 N N . GLU A 1 301 ? 11.330 -10.713 -20.768 1.00 74.81 301 GLU A N 1
ATOM 2348 C CA . GLU A 1 301 ? 10.772 -10.972 -22.092 1.00 74.81 301 GLU A CA 1
ATOM 2349 C C . GLU A 1 301 ? 10.837 -9.715 -22.962 1.00 74.81 301 GLU A C 1
ATOM 2351 O O . GLU A 1 301 ? 10.472 -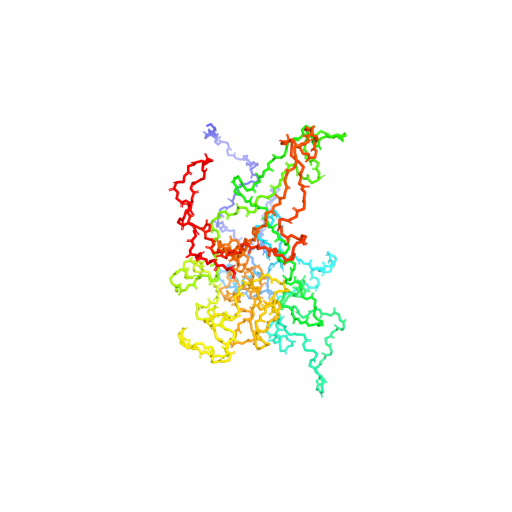8.623 -22.523 1.00 74.81 301 GLU A O 1
ATOM 2356 N N . GLN A 1 302 ? 11.236 -9.873 -24.226 1.00 72.94 302 GLN A N 1
ATOM 2357 C CA . GLN A 1 302 ? 11.400 -8.750 -25.153 1.00 72.94 302 GLN A CA 1
ATOM 2358 C C . GLN A 1 302 ? 10.128 -7.908 -25.280 1.00 72.94 302 GLN A C 1
ATOM 2360 O O . GLN A 1 302 ? 10.226 -6.688 -25.298 1.00 72.94 302 GLN A O 1
ATOM 2365 N N . ALA A 1 303 ? 8.951 -8.542 -25.314 1.00 73.88 303 ALA A N 1
ATOM 2366 C CA . ALA A 1 303 ? 7.659 -7.865 -25.439 1.00 73.88 303 ALA A CA 1
ATOM 2367 C C . ALA A 1 303 ? 7.216 -7.123 -24.163 1.00 73.88 303 ALA A C 1
ATOM 2369 O O . ALA A 1 303 ? 6.398 -6.210 -24.242 1.00 73.88 303 ALA A O 1
ATOM 2370 N N . ARG A 1 304 ? 7.738 -7.507 -22.991 1.00 75.81 304 ARG A N 1
ATOM 2371 C CA . ARG A 1 304 ? 7.315 -6.997 -21.676 1.00 75.81 304 ARG A CA 1
ATOM 2372 C C . ARG A 1 304 ? 8.500 -6.544 -20.828 1.00 75.81 304 ARG A C 1
ATOM 2374 O O . ARG A 1 304 ? 8.502 -6.724 -19.624 1.00 75.81 304 ARG A O 1
ATOM 2381 N N . ASN A 1 305 ? 9.534 -5.973 -21.435 1.00 80.56 305 ASN A N 1
ATOM 2382 C CA . ASN A 1 305 ? 10.782 -5.711 -20.721 1.00 80.56 305 ASN A CA 1
ATOM 2383 C C . ASN A 1 305 ? 10.642 -4.570 -19.688 1.00 80.56 305 ASN A C 1
ATOM 2385 O O . ASN A 1 305 ? 10.484 -3.403 -20.065 1.00 80.56 305 ASN A O 1
ATOM 2389 N N . ALA A 1 306 ? 10.760 -4.903 -18.398 1.00 81.62 306 ALA A N 1
ATOM 2390 C CA . ALA A 1 306 ? 10.636 -3.964 -17.279 1.00 81.62 306 ALA A CA 1
ATOM 2391 C C . ALA A 1 306 ? 11.793 -2.961 -17.179 1.00 81.62 306 ALA A C 1
ATOM 2393 O O . ALA A 1 306 ? 11.603 -1.881 -16.639 1.00 81.62 306 ALA A O 1
ATOM 2394 N N . ARG A 1 307 ? 12.967 -3.255 -17.756 1.00 79.62 307 ARG A N 1
ATOM 2395 C CA . ARG A 1 307 ? 14.092 -2.300 -17.805 1.00 79.62 307 ARG A CA 1
ATOM 2396 C C . ARG A 1 307 ? 13.875 -1.187 -18.825 1.00 79.62 307 ARG A C 1
ATOM 2398 O O . ARG A 1 307 ? 14.535 -0.153 -18.791 1.00 79.62 307 ARG A O 1
ATOM 2405 N N . ARG A 1 308 ? 12.988 -1.416 -19.795 1.00 80.25 308 ARG A N 1
ATOM 2406 C CA . ARG A 1 308 ? 12.733 -0.471 -20.890 1.00 80.25 308 ARG A CA 1
ATOM 2407 C C . ARG A 1 308 ? 11.413 0.271 -20.748 1.00 80.25 308 ARG A C 1
ATOM 2409 O O . ARG A 1 308 ? 11.231 1.283 -21.411 1.00 80.25 308 ARG A O 1
ATOM 2416 N N . ASN A 1 309 ? 10.510 -0.230 -19.911 1.00 85.44 309 ASN A N 1
ATOM 2417 C CA . ASN A 1 309 ? 9.218 0.382 -19.644 1.00 85.44 309 ASN A CA 1
ATOM 2418 C C . ASN A 1 309 ? 8.923 0.304 -18.145 1.00 85.44 309 ASN A C 1
ATOM 2420 O O . ASN A 1 309 ? 8.747 -0.791 -17.601 1.00 85.44 309 ASN A O 1
ATOM 2424 N N . SER A 1 310 ? 8.787 1.468 -17.509 1.00 86.50 310 SER A N 1
ATOM 2425 C CA . SER A 1 310 ? 8.425 1.592 -16.093 1.00 86.50 310 SER A CA 1
ATOM 2426 C C . SER A 1 310 ? 7.086 0.924 -15.773 1.00 86.50 310 SER A C 1
ATOM 2428 O O . SER A 1 310 ? 6.882 0.440 -14.661 1.00 86.50 310 SER A O 1
ATOM 2430 N N . SER A 1 311 ? 6.179 0.844 -16.748 1.00 87.44 311 SER A N 1
ATOM 2431 C CA . SER A 1 311 ? 4.873 0.184 -16.651 1.00 87.44 311 SER A CA 1
ATOM 2432 C C . SER A 1 311 ? 4.970 -1.227 -16.111 1.00 87.44 311 SER A C 1
ATOM 2434 O O . SER A 1 311 ? 4.333 -1.561 -15.117 1.00 87.44 311 SER A O 1
ATOM 2436 N N . PHE A 1 312 ? 5.800 -2.049 -16.757 1.00 86.88 312 PHE A N 1
ATOM 2437 C CA . PHE A 1 312 ? 5.946 -3.448 -16.390 1.00 86.88 312 PHE A CA 1
ATOM 2438 C C . PHE A 1 312 ? 6.625 -3.567 -15.033 1.00 86.88 312 PHE A C 1
ATOM 2440 O O . PHE A 1 312 ? 6.186 -4.394 -14.242 1.00 86.88 312 PHE A O 1
ATOM 2447 N N . LYS A 1 313 ? 7.585 -2.672 -14.733 1.00 85.12 313 LYS A N 1
ATOM 2448 C CA . LYS A 1 313 ? 8.290 -2.596 -13.446 1.00 85.12 313 LYS A CA 1
ATOM 2449 C C . LYS A 1 313 ? 7.327 -2.467 -12.255 1.00 85.12 313 LYS A C 1
ATOM 2451 O O . LYS A 1 313 ? 7.445 -3.231 -11.296 1.00 85.12 313 LYS A O 1
ATOM 2456 N N . TYR A 1 314 ? 6.354 -1.555 -12.311 1.00 88.31 314 TYR A N 1
ATOM 2457 C CA . TYR A 1 314 ? 5.401 -1.345 -11.206 1.00 88.31 314 TYR A CA 1
ATOM 2458 C C . TYR A 1 314 ? 4.068 -2.093 -11.370 1.00 88.31 314 TYR A C 1
ATOM 2460 O O . TYR A 1 314 ? 3.228 -2.053 -10.472 1.00 88.31 314 TYR A O 1
ATOM 2468 N N . GLN A 1 315 ? 3.867 -2.834 -12.462 1.00 87.88 315 GLN A N 1
ATOM 2469 C CA . GLN A 1 315 ? 2.600 -3.515 -12.740 1.00 87.88 315 GLN A CA 1
ATOM 2470 C C . GLN A 1 315 ? 2.168 -4.463 -11.611 1.00 87.88 315 GLN A C 1
ATOM 2472 O O . GLN A 1 315 ? 1.011 -4.433 -11.189 1.00 87.88 315 GLN A O 1
ATOM 2477 N N . SER A 1 316 ? 3.072 -5.313 -11.107 1.00 88.50 316 SER A N 1
ATOM 2478 C CA . SER A 1 316 ? 2.694 -6.281 -10.067 1.00 88.50 316 SER A CA 1
ATOM 2479 C C . SER A 1 316 ? 2.359 -5.603 -8.746 1.00 88.50 316 SER A C 1
ATOM 2481 O O . SER A 1 316 ? 1.444 -6.062 -8.069 1.00 88.50 316 SER A O 1
ATOM 2483 N N . VAL A 1 317 ? 3.040 -4.508 -8.386 1.00 89.75 317 VAL A N 1
ATOM 2484 C CA . VAL A 1 317 ? 2.741 -3.796 -7.136 1.00 89.75 317 VAL A CA 1
ATOM 2485 C C . VAL A 1 317 ? 1.420 -3.026 -7.238 1.00 89.75 317 VAL A C 1
ATOM 2487 O O . VAL A 1 317 ? 0.604 -3.110 -6.326 1.00 89.75 317 VAL A O 1
ATOM 2490 N N . GLN A 1 318 ? 1.139 -2.402 -8.388 1.00 90.94 318 GLN A N 1
ATOM 2491 C CA . GLN A 1 318 ? -0.153 -1.762 -8.683 1.00 90.94 318 GLN A CA 1
ATOM 2492 C C . GLN A 1 318 ? -1.312 -2.762 -8.647 1.00 90.94 318 GLN A C 1
ATOM 2494 O O . GLN A 1 318 ? -2.381 -2.480 -8.111 1.00 90.94 318 GLN A O 1
ATOM 2499 N N . ARG A 1 319 ? -1.104 -3.971 -9.178 1.00 90.31 319 ARG A N 1
ATOM 2500 C CA . ARG A 1 319 ? -2.078 -5.058 -9.049 1.00 90.31 319 ARG A CA 1
ATOM 2501 C C . ARG A 1 319 ? -2.270 -5.453 -7.585 1.00 90.31 319 ARG A C 1
ATOM 2503 O O . ARG A 1 319 ? -3.402 -5.668 -7.160 1.00 90.31 319 ARG A O 1
ATOM 2510 N N . LEU A 1 320 ? -1.177 -5.593 -6.839 1.00 90.31 320 LEU A N 1
ATOM 2511 C CA . LEU A 1 320 ? -1.204 -6.080 -5.466 1.00 90.31 320 LEU A CA 1
ATOM 2512 C C . LEU A 1 320 ? -1.980 -5.129 -4.542 1.00 90.31 320 LEU A C 1
ATOM 2514 O O . LEU A 1 320 ? -2.802 -5.613 -3.773 1.00 90.31 320 LEU A O 1
ATOM 2518 N N . ASP A 1 321 ? -1.817 -3.812 -4.698 1.00 90.75 321 ASP A N 1
ATOM 2519 C CA . ASP A 1 321 ? -2.578 -2.766 -3.982 1.00 90.75 321 ASP A CA 1
ATOM 2520 C C . ASP A 1 321 ? -4.106 -2.956 -4.063 1.00 90.75 321 ASP A C 1
ATOM 2522 O O . ASP A 1 321 ? -4.834 -2.769 -3.088 1.00 90.75 321 ASP A O 1
ATOM 2526 N N . ASN A 1 322 ? -4.608 -3.428 -5.205 1.00 89.12 322 ASN A N 1
ATOM 2527 C CA . ASN A 1 322 ? -6.037 -3.689 -5.382 1.00 89.12 322 ASN A CA 1
ATOM 2528 C C . ASN A 1 322 ? -6.516 -5.009 -4.775 1.00 89.12 322 ASN A C 1
ATOM 2530 O O . ASN A 1 322 ? -7.711 -5.160 -4.525 1.00 89.12 322 ASN A O 1
ATOM 2534 N N . LEU A 1 323 ? -5.614 -5.963 -4.552 1.00 90.00 323 LEU A N 1
ATOM 2535 C CA . LEU A 1 323 ? -5.947 -7.311 -4.089 1.00 90.00 323 LEU A CA 1
ATOM 2536 C C . LEU A 1 323 ? -5.732 -7.500 -2.596 1.00 90.00 323 LEU A C 1
ATOM 2538 O O . LEU A 1 323 ? -6.275 -8.444 -2.020 1.00 90.00 323 LEU A O 1
ATOM 2542 N N . VAL A 1 324 ? -4.930 -6.644 -1.969 1.00 90.62 324 VAL A N 1
ATOM 2543 C CA . VAL A 1 324 ? -4.540 -6.829 -0.578 1.00 90.62 324 VAL A CA 1
ATOM 2544 C C . VAL A 1 324 ? -4.895 -5.650 0.302 1.00 90.62 324 VAL A C 1
ATOM 2546 O O . VAL A 1 324 ? -5.146 -4.537 -0.145 1.00 90.62 324 VAL A O 1
ATOM 2549 N N . THR A 1 325 ? -4.907 -5.905 1.601 1.00 88.19 325 THR A N 1
ATOM 2550 C CA . THR A 1 325 ? -4.966 -4.871 2.624 1.00 88.19 325 THR A CA 1
ATOM 2551 C C . THR A 1 325 ? -4.041 -5.236 3.781 1.00 88.19 325 THR A C 1
ATOM 2553 O O . THR A 1 325 ? -3.818 -6.413 4.056 1.00 88.19 325 THR A O 1
ATOM 2556 N N . GLY A 1 326 ? -3.485 -4.235 4.463 1.00 85.25 326 GLY A N 1
ATOM 2557 C CA . GLY A 1 326 ? -2.835 -4.423 5.766 1.00 85.25 326 GLY A CA 1
ATOM 2558 C C . GLY A 1 326 ? -3.822 -4.357 6.938 1.00 85.25 326 GLY A C 1
ATOM 2559 O O . GLY A 1 326 ? -3.441 -4.605 8.080 1.00 85.25 326 GLY A O 1
ATOM 2560 N N . ARG A 1 327 ? -5.091 -4.004 6.676 1.00 79.88 327 ARG A N 1
ATOM 2561 C CA . ARG A 1 327 ? -6.109 -3.794 7.711 1.00 79.88 327 ARG A CA 1
ATOM 2562 C C . ARG A 1 327 ? -6.638 -5.136 8.214 1.00 79.88 327 ARG A C 1
ATOM 2564 O O . ARG A 1 327 ? -7.042 -5.995 7.432 1.00 79.88 327 ARG A O 1
ATOM 2571 N N . SER A 1 328 ? -6.642 -5.300 9.534 1.00 75.75 328 SER A N 1
ATOM 2572 C CA . SER A 1 328 ? -7.255 -6.454 10.189 1.00 75.75 328 SER A CA 1
ATOM 2573 C C . SER A 1 328 ? -8.767 -6.271 10.317 1.00 75.75 328 SER A C 1
ATOM 2575 O O . SER A 1 328 ? -9.252 -5.159 10.513 1.00 75.75 328 SER A O 1
ATOM 2577 N N . ASN A 1 329 ? -9.496 -7.384 10.252 1.00 76.56 329 ASN A N 1
ATOM 2578 C CA . ASN A 1 329 ? -10.906 -7.469 10.634 1.00 76.56 329 ASN A CA 1
ATOM 2579 C C . ASN A 1 329 ? -11.070 -7.825 12.130 1.00 76.56 329 ASN A C 1
ATOM 2581 O O . ASN A 1 329 ? -12.183 -7.980 12.617 1.00 76.56 329 ASN A O 1
ATOM 2585 N N . VAL A 1 330 ? -9.971 -7.930 12.879 1.00 81.00 330 VAL A N 1
ATOM 2586 C CA . VAL A 1 330 ? -9.995 -8.157 14.327 1.00 81.00 330 VAL A CA 1
ATOM 2587 C C . VAL A 1 330 ? -9.700 -6.851 15.057 1.00 81.00 330 VAL A C 1
ATOM 2589 O O . VAL A 1 330 ? -8.690 -6.203 14.777 1.00 81.00 330 VAL A O 1
ATOM 2592 N N . TYR A 1 331 ? -10.558 -6.488 16.005 1.00 84.75 331 TYR A N 1
ATOM 2593 C CA . TYR A 1 331 ? -10.467 -5.275 16.812 1.00 84.75 331 TYR A CA 1
ATOM 2594 C C . TYR A 1 331 ? -10.263 -5.630 18.275 1.00 84.75 331 TYR A C 1
ATOM 2596 O O . TYR A 1 331 ? -10.917 -6.524 18.805 1.00 84.75 331 TYR A O 1
ATOM 2604 N N . ALA A 1 332 ? -9.387 -4.883 18.935 1.00 86.62 332 ALA A N 1
ATOM 2605 C CA . ALA A 1 332 ? -9.291 -4.867 20.382 1.00 86.62 332 ALA A CA 1
ATOM 2606 C C . ALA A 1 332 ? -10.218 -3.767 20.914 1.00 86.62 332 ALA A C 1
ATOM 2608 O O . ALA A 1 332 ? -10.052 -2.599 20.565 1.00 86.62 332 ALA A O 1
ATOM 2609 N N . VAL A 1 333 ? -11.203 -4.138 21.729 1.00 89.81 333 VAL A N 1
ATOM 2610 C CA . VAL A 1 333 ? -12.182 -3.214 22.306 1.00 89.81 333 VAL A CA 1
ATOM 2611 C C . VAL A 1 333 ? -11.994 -3.174 23.812 1.00 89.81 333 VAL A C 1
ATOM 2613 O O . VAL A 1 333 ? -12.104 -4.192 24.496 1.00 89.81 333 VAL A O 1
ATOM 2616 N N . TRP A 1 334 ? -11.722 -1.976 24.321 1.00 91.25 334 TRP A N 1
ATOM 2617 C CA . TRP A 1 334 ? -11.688 -1.702 25.749 1.00 91.25 334 TRP A CA 1
ATOM 2618 C C . TRP A 1 334 ? -12.993 -1.028 26.157 1.00 91.25 334 TRP A C 1
ATOM 2620 O O . TRP A 1 334 ? -13.328 0.038 25.644 1.00 91.25 334 TRP A O 1
ATOM 2630 N N . ILE A 1 335 ? -13.727 -1.648 27.075 1.00 90.75 335 ILE A N 1
ATOM 2631 C CA . ILE A 1 335 ? -14.970 -1.105 27.618 1.00 90.75 335 ILE A CA 1
ATOM 2632 C C . ILE A 1 335 ? -14.725 -0.748 29.076 1.00 90.75 335 ILE A C 1
ATOM 2634 O O . ILE A 1 335 ? -14.283 -1.590 29.855 1.00 90.75 335 ILE A O 1
ATOM 2638 N N . THR A 1 336 ? -15.038 0.492 29.437 1.00 91.06 336 THR A N 1
ATOM 2639 C CA . THR A 1 336 ? -15.062 0.961 30.822 1.00 91.06 336 THR A CA 1
ATOM 2640 C C . THR A 1 336 ? -16.469 1.451 31.116 1.00 91.06 336 THR A C 1
ATOM 2642 O O . THR A 1 336 ? -16.954 2.363 30.452 1.00 91.06 336 THR A O 1
ATOM 2645 N N . MET A 1 337 ? -17.126 0.840 32.094 1.00 90.19 337 MET A N 1
ATOM 2646 C CA . MET A 1 337 ? -18.459 1.223 32.542 1.00 90.19 337 MET A CA 1
ATOM 2647 C C . MET A 1 337 ? -18.351 2.013 33.844 1.00 90.19 337 MET A C 1
ATOM 2649 O O . MET A 1 337 ? -17.824 1.505 34.839 1.00 90.19 337 MET A O 1
ATOM 2653 N N . GLY A 1 338 ? -18.856 3.245 33.811 1.00 88.31 338 GLY A N 1
ATOM 2654 C CA . GLY A 1 338 ? -19.119 4.078 34.982 1.00 88.31 338 GLY A CA 1
ATOM 2655 C C . GLY A 1 338 ? -20.625 4.218 35.185 1.00 88.31 338 GLY A C 1
ATOM 2656 O O . GLY A 1 338 ? -21.381 4.250 34.212 1.00 88.31 338 GLY A O 1
ATOM 2657 N N . TYR A 1 339 ? -21.058 4.272 36.440 1.00 88.19 339 TYR A N 1
ATOM 2658 C CA . TYR A 1 339 ? -22.455 4.505 36.794 1.00 88.19 339 TYR A CA 1
ATOM 2659 C C . TYR A 1 339 ? -22.625 5.957 37.226 1.00 88.19 339 TYR A C 1
ATOM 2661 O O . TYR A 1 339 ? -21.835 6.461 38.022 1.00 88.19 339 TYR A O 1
ATOM 2669 N N . PHE A 1 340 ? -23.665 6.608 36.721 1.00 89.44 340 PHE A N 1
ATOM 2670 C CA . PHE A 1 340 ? -23.968 8.005 37.008 1.00 89.44 340 PHE A CA 1
ATOM 2671 C C . PHE A 1 340 ? -25.336 8.110 37.662 1.00 89.44 340 PHE A C 1
ATOM 2673 O O . PHE A 1 340 ? -26.242 7.331 37.356 1.00 89.44 340 PHE A O 1
ATOM 2680 N N . GLU A 1 341 ? -25.480 9.078 38.557 1.00 89.00 341 GLU A N 1
ATOM 2681 C CA . GLU A 1 341 ? -26.788 9.475 39.050 1.00 89.00 341 GLU A CA 1
ATOM 2682 C C . GLU A 1 341 ? -27.599 10.079 37.908 1.00 89.00 341 GLU A C 1
ATOM 2684 O O . GLU A 1 341 ? -27.058 10.719 37.006 1.00 89.00 341 GLU A O 1
ATOM 2689 N N . VAL A 1 342 ? -28.907 9.857 37.929 1.00 90.06 342 VAL A N 1
ATOM 2690 C CA . VAL A 1 342 ? -29.804 10.351 36.891 1.00 90.06 342 VAL A CA 1
ATOM 2691 C C . VAL A 1 342 ? -30.983 11.031 37.563 1.00 90.06 342 VAL A C 1
ATOM 2693 O O . VAL A 1 342 ? -31.644 10.438 38.416 1.00 90.06 342 VAL A O 1
ATOM 2696 N N . THR A 1 343 ? -31.256 12.274 37.174 1.00 89.25 343 THR A N 1
ATOM 2697 C CA . THR A 1 343 ? -32.416 13.034 37.643 1.00 89.25 343 THR A CA 1
ATOM 2698 C C . THR A 1 343 ? -33.404 13.236 36.502 1.00 89.25 343 THR A C 1
ATOM 2700 O O . THR A 1 343 ? -33.025 13.445 35.351 1.00 89.25 343 THR A O 1
ATOM 2703 N N . ALA A 1 344 ? -34.697 13.137 36.805 1.00 89.88 344 ALA A N 1
ATOM 2704 C CA . ALA A 1 344 ? -35.731 13.426 35.821 1.00 89.88 344 ALA A CA 1
ATOM 2705 C C . ALA A 1 344 ? -35.718 14.926 35.493 1.00 89.88 344 ALA A C 1
ATOM 2707 O O . ALA A 1 344 ? -35.761 15.764 36.398 1.00 89.88 344 ALA A O 1
ATOM 2708 N N . ALA A 1 345 ? -35.684 15.257 34.207 1.00 87.00 345 ALA A N 1
ATOM 2709 C CA . ALA A 1 345 ? -35.718 16.623 33.707 1.00 87.00 345 ALA A CA 1
ATOM 2710 C C . ALA A 1 345 ? -36.726 16.730 32.551 1.00 87.00 345 ALA A C 1
ATOM 2712 O O . ALA A 1 345 ? -36.967 15.747 31.849 1.00 87.00 345 ALA A O 1
ATOM 2713 N N . PRO A 1 346 ? -37.336 17.905 32.316 1.00 89.50 346 PRO A N 1
ATOM 2714 C CA . PRO A 1 346 ? -38.162 18.107 31.132 1.00 89.50 346 PRO A CA 1
ATOM 2715 C C . PRO A 1 346 ? -37.371 17.752 29.859 1.00 89.50 346 PRO A C 1
ATOM 2717 O O . PRO A 1 346 ? -36.215 18.172 29.749 1.00 89.50 346 PRO A O 1
ATOM 2720 N N . PRO A 1 347 ? -37.953 17.009 28.897 1.00 90.94 347 PRO A N 1
ATOM 2721 C CA . PRO A 1 347 ? -37.267 16.666 27.658 1.00 90.94 347 PRO A CA 1
ATOM 2722 C C . PRO A 1 347 ? -36.798 17.922 26.919 1.00 90.94 347 PRO A C 1
ATOM 2724 O O . PRO A 1 347 ? -37.572 18.853 26.687 1.00 90.94 347 PRO A O 1
ATOM 2727 N N . THR A 1 348 ? -35.525 17.946 26.540 1.00 87.00 348 THR A N 1
ATOM 2728 C CA . THR A 1 348 ? -34.917 19.029 25.751 1.00 87.00 348 THR A CA 1
ATOM 2729 C C . THR A 1 348 ? -34.242 18.446 24.508 1.00 87.00 348 THR A C 1
ATOM 2731 O O . THR A 1 348 ? -33.999 17.242 24.465 1.00 87.00 348 THR A O 1
ATOM 2734 N N . PRO A 1 349 ? -33.867 19.259 23.502 1.00 87.12 349 PRO A N 1
ATOM 2735 C CA . PRO A 1 349 ? -33.069 18.773 22.371 1.00 87.12 349 PRO A CA 1
ATOM 2736 C C . PRO A 1 349 ? -31.727 18.138 22.774 1.00 87.12 349 PRO A C 1
ATOM 2738 O O . PRO A 1 349 ? -31.154 17.390 21.990 1.00 87.12 349 PRO A O 1
ATOM 2741 N N . VAL A 1 350 ? -31.226 18.445 23.977 1.00 81.44 350 VAL A N 1
ATOM 2742 C CA . VAL A 1 350 ? -29.990 17.877 24.535 1.00 81.44 350 VAL A CA 1
ATOM 2743 C C . VAL A 1 350 ? -30.266 16.560 25.271 1.00 81.44 350 VAL A C 1
ATOM 2745 O O . VAL A 1 350 ? -29.510 15.611 25.096 1.00 81.44 350 VAL A O 1
ATOM 2748 N N . ASN A 1 351 ? -31.376 16.479 26.017 1.00 83.44 351 ASN A N 1
ATOM 2749 C CA . ASN A 1 351 ? -31.814 15.291 26.761 1.00 83.44 351 ASN A CA 1
ATOM 2750 C C . ASN A 1 351 ? -33.221 14.864 26.294 1.00 83.44 351 ASN A C 1
ATOM 2752 O O . ASN A 1 351 ? -34.220 15.188 26.951 1.00 83.44 351 ASN A O 1
ATOM 2756 N N . PRO A 1 352 ? -33.337 14.209 25.125 1.00 85.69 352 PRO A N 1
ATOM 2757 C CA . PRO A 1 352 ? -34.629 13.838 24.543 1.00 85.69 352 PRO A CA 1
ATOM 2758 C C . PRO A 1 352 ? -35.339 12.717 25.316 1.00 85.69 352 PRO A C 1
ATOM 2760 O O . PRO A 1 352 ? -36.545 12.537 25.172 1.00 85.69 352 PRO A O 1
ATOM 2763 N N . ASP A 1 353 ? -34.600 11.980 26.141 1.00 85.50 353 ASP A N 1
ATOM 2764 C CA . ASP A 1 353 ? -35.068 10.905 27.016 1.00 85.50 353 ASP A CA 1
ATOM 2765 C C . ASP A 1 353 ? -35.693 11.407 28.332 1.00 85.50 353 ASP A C 1
ATOM 2767 O O . ASP A 1 353 ? -36.291 10.616 29.058 1.00 85.50 353 ASP A O 1
ATOM 2771 N N . GLY A 1 354 ? -35.607 12.710 28.629 1.00 87.69 354 GLY A N 1
ATOM 2772 C CA . GLY A 1 354 ? -36.156 13.298 29.858 1.00 87.69 354 GLY A CA 1
ATOM 2773 C C . GLY A 1 354 ? -35.304 13.033 31.103 1.00 87.69 354 GLY A C 1
ATOM 2774 O O . GLY A 1 354 ? -35.795 13.123 32.231 1.00 87.69 354 GLY A O 1
ATOM 2775 N N . TYR A 1 355 ? -34.025 12.712 30.911 1.00 89.19 355 TYR A N 1
ATOM 2776 C CA . TYR A 1 355 ? -33.096 12.419 31.992 1.00 89.19 355 TYR A CA 1
ATOM 2777 C C . TYR A 1 355 ? -31.862 13.315 31.909 1.00 89.19 355 TYR A C 1
ATOM 2779 O O . TYR A 1 355 ? -31.279 13.520 30.850 1.00 89.19 355 TYR A O 1
ATOM 2787 N N . GLN A 1 356 ? -31.455 13.876 33.044 1.00 87.31 356 GLN A N 1
ATOM 2788 C CA . GLN A 1 356 ? -30.218 14.633 33.173 1.00 87.31 356 GLN A CA 1
ATOM 2789 C C . GLN A 1 356 ? -29.196 13.806 33.959 1.00 87.31 356 GLN A C 1
ATOM 2791 O O . GLN A 1 356 ? -29.475 13.331 35.060 1.00 87.31 356 GLN A O 1
ATOM 2796 N N . LEU A 1 357 ? -28.006 13.638 33.378 1.00 86.94 357 LEU A N 1
ATOM 2797 C CA . LEU A 1 357 ? -26.866 12.986 34.023 1.00 86.94 357 LEU A CA 1
ATOM 2798 C C . LEU A 1 357 ? -26.335 13.856 35.172 1.00 86.94 357 LEU A C 1
ATOM 2800 O O . LEU A 1 357 ? -26.044 15.039 34.986 1.00 86.94 357 LEU A O 1
ATOM 2804 N N . GLY A 1 358 ? -26.220 13.251 36.350 1.00 85.94 358 GLY A N 1
ATOM 2805 C CA . GLY A 1 358 ? -25.621 13.803 37.557 1.00 85.94 358 GLY A CA 1
ATOM 2806 C C . GLY A 1 358 ? -24.194 13.298 37.780 1.00 85.94 358 GLY A C 1
ATOM 2807 O O . GLY A 1 358 ? -23.466 12.964 36.844 1.00 85.94 358 GLY A O 1
ATOM 2808 N N . GLN A 1 359 ? -23.778 13.265 39.044 1.00 87.25 359 GLN A N 1
ATOM 2809 C CA . GLN A 1 359 ? -22.429 12.876 39.447 1.00 87.25 359 GLN A CA 1
ATOM 2810 C C . GLN A 1 359 ? -22.176 11.367 39.266 1.00 87.25 359 GLN A C 1
ATOM 2812 O O . GLN A 1 359 ? -23.101 10.557 39.326 1.00 87.25 359 GLN A O 1
ATOM 2817 N N . GLU A 1 360 ? -20.917 10.972 39.027 1.00 87.81 360 GLU A N 1
ATOM 2818 C CA . GLU A 1 360 ? -20.524 9.553 39.011 1.00 87.81 360 GLU A CA 1
ATOM 2819 C C . GLU A 1 360 ? -20.707 8.962 40.417 1.00 87.81 360 GLU A C 1
ATOM 2821 O O . GLU A 1 360 ? -20.287 9.554 41.418 1.00 87.81 360 GLU A O 1
ATOM 2826 N N . ILE A 1 361 ? -21.338 7.792 40.504 1.00 86.75 361 ILE A N 1
ATOM 2827 C 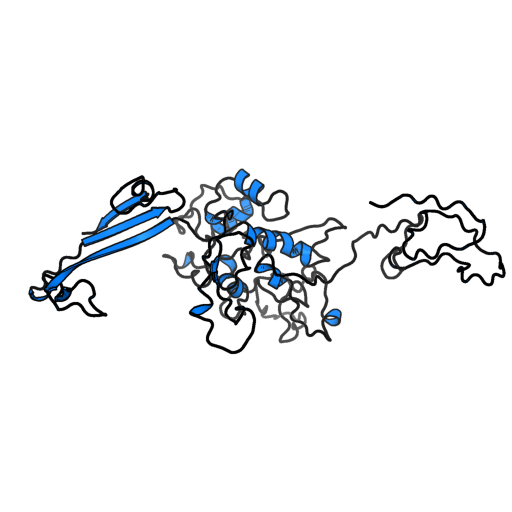CA . ILE A 1 361 ? -21.651 7.170 41.789 1.00 86.75 361 ILE A CA 1
ATOM 2828 C C . ILE A 1 361 ? -20.361 6.887 42.572 1.00 86.75 361 ILE A C 1
ATOM 2830 O O . ILE A 1 361 ? -19.371 6.387 42.032 1.00 86.75 361 ILE A O 1
ATOM 2834 N N . GLY A 1 362 ? -20.361 7.210 43.865 1.00 81.31 362 GLY A N 1
ATOM 2835 C CA . GLY A 1 362 ? -19.199 6.997 44.733 1.00 81.31 362 GLY A CA 1
ATOM 2836 C C . GLY A 1 362 ? -18.092 8.049 44.600 1.00 81.31 362 GLY A C 1
ATOM 2837 O O . GLY A 1 362 ? -17.128 7.981 45.363 1.00 81.31 362 GLY A O 1
ATOM 2838 N N . ASN A 1 363 ? -18.237 9.053 43.723 1.00 83.62 363 ASN A N 1
ATOM 2839 C CA . ASN A 1 363 ? -17.262 10.143 43.594 1.00 83.62 363 ASN A CA 1
ATOM 2840 C C . ASN A 1 363 ? -17.134 10.969 44.888 1.00 83.62 363 ASN A C 1
ATOM 2842 O O . ASN A 1 363 ? -16.025 11.296 45.297 1.00 83.62 363 ASN A O 1
ATOM 2846 N N . ASP A 1 364 ? -18.239 11.201 45.604 1.00 80.06 364 ASP A N 1
ATOM 2847 C CA . ASP A 1 364 ? -18.231 11.931 46.887 1.00 80.06 364 ASP A CA 1
ATOM 2848 C C . ASP A 1 364 ? -17.549 11.172 48.027 1.00 80.06 364 ASP A C 1
ATOM 2850 O O . ASP A 1 364 ? -17.076 11.771 48.991 1.00 80.06 364 ASP A O 1
ATOM 2854 N N . ARG A 1 365 ? -17.517 9.840 47.933 1.00 81.31 365 ARG A N 1
ATOM 2855 C CA . ARG A 1 365 ? -16.938 8.955 48.954 1.00 81.31 365 ARG A CA 1
ATOM 2856 C C . ARG A 1 365 ? -15.528 8.488 48.594 1.00 81.31 365 ARG A C 1
ATOM 2858 O O . ARG A 1 365 ? -14.905 7.796 49.389 1.00 81.31 365 ARG A O 1
ATOM 2865 N N . GLY A 1 366 ? -15.025 8.847 47.410 1.00 79.25 366 GLY A N 1
ATOM 2866 C CA . GLY A 1 366 ? -13.763 8.330 46.875 1.00 79.25 366 GLY A CA 1
ATOM 2867 C C . GLY A 1 366 ? -13.802 6.838 46.511 1.00 79.25 366 GLY A C 1
ATOM 2868 O O . GLY A 1 366 ? -12.760 6.243 46.261 1.00 79.25 366 GLY A O 1
ATOM 2869 N N . GLU A 1 367 ? -14.990 6.232 46.453 1.00 84.19 367 GLU A N 1
ATOM 2870 C CA . GLU A 1 367 ? -15.215 4.802 46.192 1.00 84.19 367 GLU A CA 1
ATOM 2871 C C . GLU A 1 367 ? -15.719 4.573 44.757 1.00 84.19 367 GLU A C 1
ATOM 2873 O O . GLU A 1 367 ? -16.648 3.803 44.510 1.00 84.19 367 GLU A O 1
ATOM 2878 N N . VAL A 1 368 ? -15.136 5.275 43.783 1.00 84.62 368 VAL A N 1
ATOM 2879 C CA . VAL A 1 368 ? -15.526 5.131 42.374 1.00 84.62 368 VAL A CA 1
ATOM 2880 C C . VAL A 1 368 ? -15.125 3.746 41.871 1.00 84.62 368 VAL A C 1
ATOM 2882 O O . VAL A 1 368 ? -13.943 3.440 41.700 1.00 84.62 368 VAL A O 1
ATOM 2885 N N . ARG A 1 369 ? -16.123 2.906 41.590 1.00 83.00 369 ARG A N 1
ATOM 2886 C CA . ARG A 1 369 ? -15.927 1.565 41.034 1.00 83.00 369 ARG A CA 1
ATOM 2887 C C . ARG A 1 369 ? -16.267 1.554 39.549 1.00 83.00 369 ARG A C 1
ATOM 2889 O O . ARG A 1 369 ? -17.428 1.679 39.168 1.00 83.00 369 ARG A O 1
ATOM 2896 N N . ARG A 1 370 ? -15.248 1.341 38.714 1.00 87.44 370 ARG A N 1
ATOM 2897 C CA . ARG A 1 370 ? -15.394 1.203 37.260 1.00 87.44 370 ARG A CA 1
ATOM 2898 C C . ARG A 1 370 ? -15.188 -0.239 36.851 1.00 87.44 370 ARG A C 1
ATOM 2900 O O . ARG A 1 370 ? -14.125 -0.802 37.094 1.00 87.44 370 ARG A O 1
ATOM 2907 N N . HIS A 1 371 ? -16.181 -0.806 36.183 1.00 90.00 371 HIS A N 1
ATOM 2908 C CA . HIS A 1 371 ? -16.029 -2.122 35.580 1.00 90.00 371 HIS A CA 1
ATOM 2909 C C . HIS A 1 371 ? -15.307 -1.982 34.256 1.00 90.00 371 HIS A C 1
ATOM 2911 O O . HIS A 1 371 ? -15.736 -1.205 33.401 1.00 90.00 371 HIS A O 1
ATOM 2917 N N . ARG A 1 372 ? -14.211 -2.718 34.076 1.00 92.19 372 ARG A N 1
ATOM 2918 C CA . ARG A 1 372 ? -13.478 -2.717 32.813 1.00 92.19 372 ARG A CA 1
ATOM 2919 C C . ARG A 1 372 ? -13.495 -4.109 32.213 1.00 92.19 372 ARG A C 1
ATOM 2921 O O . ARG A 1 372 ? -13.454 -5.126 32.901 1.00 92.19 372 ARG A O 1
ATOM 2928 N N . ALA A 1 373 ? -13.582 -4.158 30.899 1.00 93.44 373 ALA A N 1
ATOM 2929 C CA . ALA A 1 373 ? -13.522 -5.395 30.154 1.00 93.44 373 ALA A CA 1
ATOM 2930 C C . ALA A 1 373 ? -12.770 -5.167 28.849 1.00 93.44 373 ALA A C 1
ATOM 2932 O O . ALA A 1 373 ? -12.883 -4.124 28.207 1.00 93.44 373 ALA A O 1
ATOM 2933 N N . PHE A 1 374 ? -12.002 -6.173 28.471 1.00 93.69 374 PHE A N 1
ATOM 2934 C CA . PHE A 1 374 ? -11.261 -6.232 27.233 1.00 93.69 374 PHE A CA 1
ATOM 2935 C C . PHE A 1 374 ? -11.830 -7.341 26.361 1.00 93.69 374 PHE A C 1
ATOM 2937 O O . PHE A 1 374 ? -11.971 -8.487 26.799 1.00 93.69 374 PHE A O 1
ATOM 2944 N N . TYR A 1 375 ? -12.129 -6.993 25.118 1.00 92.88 375 TYR A N 1
ATOM 2945 C CA . TYR A 1 375 ? -12.647 -7.910 24.120 1.00 92.88 375 TYR A CA 1
ATOM 2946 C C . TYR A 1 375 ? -11.756 -7.897 22.882 1.00 92.88 375 TYR A C 1
ATOM 2948 O O . TYR A 1 375 ? -11.253 -6.847 22.485 1.00 92.88 375 TYR A O 1
ATOM 2956 N N . MET A 1 376 ? -11.596 -9.052 22.241 1.00 90.81 376 MET A N 1
ATOM 2957 C CA . MET A 1 376 ? -11.129 -9.120 20.854 1.00 90.81 376 MET A CA 1
ATOM 2958 C C . MET A 1 376 ? -12.283 -9.592 19.983 1.00 90.81 376 MET A C 1
ATOM 2960 O O . MET A 1 376 ? -12.814 -10.682 20.200 1.00 90.81 376 MET A O 1
ATOM 2964 N N . ILE A 1 377 ? -12.673 -8.754 19.028 1.00 89.50 377 ILE A N 1
ATOM 2965 C CA . ILE A 1 377 ? -13.833 -8.958 18.162 1.00 89.50 377 ILE A CA 1
ATOM 2966 C C . ILE A 1 377 ? -13.348 -9.173 16.735 1.00 89.50 377 ILE A C 1
ATOM 2968 O O . ILE A 1 377 ? -12.651 -8.317 16.198 1.00 89.50 377 ILE A O 1
ATOM 2972 N N . ASP A 1 378 ? -13.742 -10.273 16.107 1.00 87.25 378 ASP A N 1
ATOM 2973 C CA . ASP A 1 378 ? -13.469 -10.578 14.707 1.00 87.25 378 ASP A CA 1
ATOM 2974 C C . ASP A 1 378 ? -14.718 -10.374 13.846 1.00 87.25 378 ASP A C 1
ATOM 2976 O O . ASP A 1 378 ? -15.671 -11.153 13.897 1.00 87.25 378 ASP A O 1
ATOM 2980 N N . ARG A 1 379 ? -14.698 -9.325 13.015 1.00 78.75 379 ARG A N 1
ATOM 2981 C CA . ARG A 1 379 ? -15.788 -9.010 12.075 1.00 78.75 379 ARG A CA 1
ATOM 2982 C C . ARG A 1 379 ? -15.751 -9.844 10.793 1.00 78.75 379 ARG A C 1
ATOM 2984 O O . ARG A 1 379 ? -16.578 -9.615 9.912 1.00 78.75 379 ARG A O 1
ATOM 2991 N N . SER A 1 380 ? -14.761 -10.722 10.617 1.00 74.12 380 SER A N 1
ATOM 2992 C CA . SER A 1 380 ? -14.733 -11.650 9.481 1.00 74.12 380 SER A CA 1
ATOM 2993 C C . SER A 1 380 ? -15.745 -12.783 9.655 1.00 74.12 380 SER A C 1
ATOM 2995 O O . SER A 1 380 ? -16.233 -13.326 8.664 1.00 74.12 380 SER A O 1
ATOM 2997 N N . ILE A 1 381 ? -16.118 -13.083 10.903 1.00 81.44 381 ILE A N 1
ATOM 2998 C CA . ILE A 1 381 ? -17.192 -14.012 11.232 1.00 81.44 381 ILE A CA 1
ATOM 2999 C C . ILE A 1 381 ? -18.522 -13.286 10.978 1.00 81.44 381 ILE A C 1
ATOM 3001 O O . ILE A 1 381 ? -18.804 -12.284 11.640 1.00 81.44 381 ILE A O 1
ATOM 3005 N N . PRO A 1 382 ? -19.347 -13.742 10.018 1.00 77.75 382 PRO A N 1
ATOM 3006 C CA . PRO A 1 382 ? -20.605 -13.078 9.716 1.00 77.75 382 PRO A CA 1
ATOM 3007 C C . PRO A 1 382 ? -21.545 -13.198 10.915 1.00 77.75 382 PRO A C 1
ATOM 3009 O O . PRO A 1 382 ? -21.868 -14.309 11.337 1.00 77.75 382 PRO A O 1
ATOM 3012 N N . ALA A 1 383 ? -22.001 -12.059 11.435 1.00 81.69 383 ALA A N 1
ATOM 3013 C CA . ALA A 1 383 ? -23.003 -11.999 12.488 1.00 81.69 383 ALA A CA 1
ATOM 3014 C C . ALA A 1 383 ? -24.247 -11.237 12.039 1.00 81.69 383 ALA A C 1
ATOM 3016 O O . ALA A 1 383 ? -24.148 -10.197 11.387 1.00 81.69 383 ALA A O 1
ATOM 3017 N N . ALA A 1 384 ? -25.412 -11.772 12.390 1.00 79.81 384 ALA A N 1
ATOM 3018 C CA . ALA A 1 384 ? -26.679 -11.075 12.278 1.00 79.81 384 ALA A CA 1
ATOM 3019 C C . ALA A 1 384 ? -26.914 -10.272 13.563 1.00 79.81 384 ALA A C 1
ATOM 3021 O O . ALA A 1 384 ? -26.679 -10.766 14.668 1.00 79.81 384 ALA A O 1
ATOM 3022 N N . PHE A 1 385 ? -27.361 -9.029 13.402 1.00 78.06 385 PHE A N 1
ATOM 3023 C CA . PHE A 1 385 ? -27.734 -8.155 14.504 1.00 78.06 385 PHE A CA 1
ATOM 3024 C C . PHE A 1 385 ? -29.195 -7.751 14.340 1.00 78.06 385 PHE A C 1
ATOM 3026 O O . PHE A 1 385 ? -29.557 -7.131 13.341 1.00 78.06 385 PHE A O 1
ATOM 3033 N N . GLU A 1 386 ? -30.002 -8.085 15.338 1.00 83.88 386 GLU A N 1
ATOM 3034 C CA . GLU A 1 386 ? -31.390 -7.663 15.464 1.00 83.88 386 GLU A CA 1
ATOM 3035 C C . GLU A 1 386 ? -31.602 -7.149 16.895 1.00 83.88 386 GLU A C 1
ATOM 3037 O O . GLU A 1 386 ? -31.206 -7.825 17.849 1.00 83.88 386 GLU A O 1
ATOM 3042 N N . PRO A 1 387 ? -32.153 -5.936 17.091 1.00 79.25 387 PRO A N 1
ATOM 3043 C CA . PRO A 1 387 ? -32.364 -5.403 18.430 1.00 79.25 387 PRO A CA 1
ATOM 3044 C C . PRO A 1 387 ? -33.228 -6.339 19.285 1.00 79.25 387 PRO A C 1
ATOM 3046 O O . PRO A 1 387 ? -34.377 -6.606 18.954 1.00 79.25 387 PRO A O 1
ATOM 3049 N N . GLY A 1 388 ? -32.683 -6.804 20.410 1.00 82.69 388 GLY A N 1
ATOM 3050 C CA . GLY A 1 388 ? -33.381 -7.693 21.344 1.00 82.69 388 GLY A CA 1
ATOM 3051 C C . GLY A 1 388 ? -33.212 -9.191 21.071 1.00 82.69 388 GLY A C 1
ATOM 3052 O O . GLY A 1 388 ? -33.558 -9.982 21.946 1.00 82.69 388 GLY A O 1
ATOM 3053 N N . GLU A 1 389 ? -32.622 -9.590 19.939 1.00 85.19 389 GLU A N 1
ATOM 3054 C CA . GLU A 1 389 ? -32.405 -10.998 19.592 1.00 85.19 389 GLU A CA 1
ATOM 3055 C C . GLU A 1 389 ? -30.916 -11.303 19.359 1.00 85.19 389 GLU A C 1
ATOM 3057 O O . GLU A 1 389 ? -30.225 -10.657 18.568 1.00 85.19 389 GLU A O 1
ATOM 3062 N N . ASN A 1 390 ? -30.393 -12.302 20.078 1.00 82.25 390 ASN A N 1
ATOM 3063 C CA . ASN A 1 390 ? -29.014 -12.757 19.907 1.00 82.25 390 ASN A CA 1
ATOM 3064 C C . ASN A 1 390 ? -28.973 -13.923 18.920 1.00 82.25 390 ASN A C 1
ATOM 3066 O O . ASN A 1 390 ? -29.178 -15.075 19.298 1.00 82.25 390 ASN A O 1
ATOM 3070 N N . HIS A 1 391 ? -28.673 -13.614 17.661 1.00 85.44 391 HIS A N 1
ATOM 3071 C CA . HIS A 1 391 ? -28.500 -14.623 16.619 1.00 85.44 391 HIS A CA 1
ATOM 3072 C C . HIS A 1 391 ? -27.179 -15.379 16.798 1.00 85.44 391 HIS A C 1
ATOM 3074 O O . HIS A 1 391 ? -27.135 -16.561 17.134 1.00 85.44 391 HIS A O 1
ATOM 3080 N N . ASN A 1 392 ? -26.062 -14.697 16.553 1.00 86.75 392 ASN A N 1
ATOM 3081 C CA . ASN A 1 392 ? -24.729 -15.297 16.606 1.00 86.75 392 ASN A CA 1
ATOM 3082 C C . ASN A 1 392 ? -23.626 -14.284 16.942 1.00 86.75 392 ASN A C 1
ATOM 3084 O O . ASN A 1 392 ? -22.461 -14.513 16.607 1.00 86.75 392 ASN A O 1
ATOM 3088 N N . VAL A 1 393 ? -23.981 -13.182 17.609 1.00 84.56 393 VAL A N 1
ATOM 3089 C CA . VAL A 1 393 ? -23.053 -12.086 17.927 1.00 84.56 393 VAL A CA 1
ATOM 3090 C C . VAL A 1 393 ? -21.904 -12.582 18.805 1.00 84.56 393 VAL A C 1
ATOM 3092 O O . VAL A 1 393 ? -20.752 -12.216 18.571 1.00 84.56 393 VAL A O 1
ATOM 3095 N N . ASP A 1 394 ? -22.175 -13.506 19.729 1.00 85.56 394 ASP A N 1
ATOM 3096 C CA . ASP A 1 394 ? -21.152 -14.078 20.613 1.00 85.56 394 ASP A CA 1
ATOM 3097 C C . ASP A 1 394 ? -20.029 -14.793 19.851 1.00 85.56 394 ASP A C 1
ATOM 3099 O O . ASP A 1 394 ? -18.889 -14.808 20.310 1.00 85.56 394 ASP A O 1
ATOM 3103 N N . LYS A 1 395 ? -20.303 -15.334 18.653 1.00 87.44 395 LYS A N 1
ATOM 3104 C CA . LYS A 1 395 ? -19.273 -15.998 17.833 1.00 87.44 395 LYS A CA 1
ATOM 3105 C C . LYS A 1 395 ? -18.221 -15.031 17.298 1.00 87.44 395 LYS A C 1
ATOM 3107 O O . LYS A 1 395 ? -17.139 -15.472 16.933 1.00 87.44 395 LYS A O 1
ATOM 3112 N N . THR A 1 396 ? -18.527 -13.736 17.238 1.00 88.12 396 THR A N 1
ATOM 3113 C CA . THR A 1 396 ? -17.564 -12.708 16.813 1.00 88.12 396 THR A CA 1
ATOM 3114 C C . THR A 1 396 ? -16.561 -12.369 17.912 1.00 88.12 396 THR A C 1
ATOM 3116 O O . THR A 1 396 ? -15.501 -11.821 17.624 1.00 88.12 396 THR A O 1
ATOM 3119 N N . VAL A 1 397 ? -16.853 -12.703 19.172 1.00 89.81 397 VAL A N 1
ATOM 3120 C CA . VAL A 1 397 ? -15.984 -12.403 20.312 1.00 89.81 397 VAL A CA 1
ATOM 3121 C C . VAL A 1 397 ? -15.021 -13.570 20.524 1.00 89.81 397 VAL A C 1
ATOM 3123 O O . VAL A 1 397 ? -15.384 -14.601 21.080 1.00 89.81 397 VAL A O 1
ATOM 3126 N N . ILE A 1 398 ? -13.769 -13.403 20.097 1.00 89.69 398 ILE A N 1
ATOM 3127 C CA . ILE A 1 398 ? -12.727 -14.438 20.217 1.00 89.69 398 ILE A CA 1
ATOM 3128 C C . ILE A 1 398 ? -12.106 -14.439 21.616 1.00 89.69 398 ILE A C 1
ATOM 3130 O O . ILE A 1 398 ? -11.758 -15.488 22.156 1.00 89.69 398 ILE A O 1
ATOM 3134 N N . LEU A 1 399 ? -11.961 -13.258 22.217 1.00 91.75 399 LEU A N 1
ATOM 3135 C CA . LEU A 1 399 ? -11.440 -13.109 23.571 1.00 91.75 399 LEU A CA 1
ATOM 3136 C C . LEU A 1 399 ? -12.372 -12.221 24.377 1.00 91.75 399 LEU A C 1
ATOM 3138 O O . LEU A 1 399 ? -12.757 -11.144 23.926 1.00 91.75 399 LEU A O 1
ATOM 3142 N N . ARG A 1 400 ? -12.655 -12.652 25.603 1.00 92.19 400 ARG A N 1
ATOM 3143 C CA . ARG A 1 400 ? -13.341 -11.871 26.626 1.00 92.19 400 ARG A CA 1
ATOM 3144 C C . ARG A 1 400 ? -12.536 -11.947 27.906 1.00 92.19 400 ARG A C 1
ATOM 3146 O O . ARG A 1 400 ? -12.302 -13.034 28.429 1.00 92.19 400 ARG A O 1
ATOM 3153 N N . ARG A 1 401 ? -12.130 -10.794 28.421 1.00 92.25 401 ARG A N 1
ATOM 3154 C CA . ARG A 1 401 ? -11.437 -10.683 29.699 1.00 92.25 401 ARG A CA 1
ATOM 3155 C C . ARG A 1 401 ? -12.047 -9.567 30.522 1.00 92.25 401 ARG A C 1
ATOM 3157 O O . ARG A 1 401 ? -12.066 -8.420 30.095 1.00 92.25 401 ARG A O 1
ATOM 3164 N N . TYR A 1 402 ? -12.491 -9.903 31.722 1.00 89.69 402 TYR A N 1
ATOM 3165 C CA . TYR A 1 402 ? -12.861 -8.910 32.720 1.00 89.69 402 TYR A CA 1
ATOM 3166 C C . TYR A 1 402 ? -11.611 -8.407 33.432 1.00 89.69 402 TYR A C 1
ATOM 3168 O O . TYR A 1 402 ? -10.706 -9.184 33.746 1.00 89.69 402 TYR A O 1
ATOM 3176 N N . ILE A 1 403 ? -11.546 -7.095 33.603 1.00 84.88 403 ILE A N 1
ATOM 3177 C CA . ILE A 1 403 ? -10.450 -6.372 34.232 1.00 84.88 403 ILE A CA 1
ATOM 3178 C C . ILE A 1 403 ? -11.109 -5.583 35.361 1.00 84.88 403 ILE A C 1
ATOM 3180 O O . ILE A 1 403 ? -11.491 -4.432 35.172 1.00 84.88 403 ILE A O 1
ATOM 3184 N N . ASP A 1 404 ? -11.342 -6.231 36.498 1.00 63.62 404 ASP A N 1
ATOM 3185 C CA . ASP A 1 404 ? -11.786 -5.508 37.695 1.00 63.62 404 ASP A CA 1
ATOM 3186 C C . ASP A 1 404 ? -10.605 -4.715 38.284 1.00 63.62 404 ASP A C 1
ATOM 3188 O O . ASP A 1 404 ? -9.535 -5.327 38.518 1.00 63.62 404 ASP A O 1
#

Radius of gyration: 32.11 Å; chains: 1; bounding box: 75×50×116 Å

pLDDT: mean 73.84, std 17.52, range [28.2, 93.69]

Sequence (404 aa):
GDADVAAAGMMGQPRRNLWQSEPVNADVPDGVPGNDNNHIFQYSLRTTLGYLNRTYGLPRNNGTPTPDNSFPSLQWNNRPFVSSLELMQVPYSKSSRLLFDYSLDRHNTPAIENPYDLTDVDRGVGILPQREGSPNTEYNHLLNFFESGGNASNFQRIFDYLHTPSPFAGAYTYLNPLMFGSGFGTDELHPPFNKVSNFRDPGKININTIFDPAVYAGLMNGHPGPSYANWFDSRRGYPRAGGNLLSFNANMPSLFTNPVRPAGSGDIVPLTGLERTDVELSILRNNQAGNQLLNNTGYTEQARNARRNSSFKYQSVQRLDNLVTGRSNVYAVWITMGYFEVTAAPPTPVNPDGYQLGQEIGNDRGEVRRHRAFYMIDRSIPAAFEPGENHNVDKTVILRRYID

Secondary structure (DSSP, 8-state):
----------TT-----TTPPPPS-----S------TT---SS----GGGS--TTT-PPPTTS----SSPPP------S--SSGGGGGGS--S-TTTHHHH--S--TTSTT---TT-------SS---PPPTT----SSTTS--SS--STTS--GGGHHHH--PPP-STTSEEEP-HHHH--SS-TTS-PSS-SEEE----TT-EEGGG---HHHHHHHHTT-----HHHHHHHHH-SS-TT--TTPPBTTB-SS-SS----TT-TT-SSSGGG---HHHHSTTPBPTTSSSBTT-----SGGG-TTT-HHHHHHHHHHHHHHEES--SEEEEEEEE--EEEEE----SS-TTSEEEEEETTGGGT----EEEEEEEETTS----BTTB-SSGGGGEEEEEEE-